Protein AF-A0A7S4W7A1-F1 (afdb_monomer_lite)

Foldseek 3Di:
DDDDDDDDDDDPPPPPDDDDDDDPQDDDPQDPVNRDDPVNVLCLQFPCLQALQAFLLLSVVSVVVVVADWFWQDFADFQAEEEFAAFAFPQRAGLAAFEKEWEQQQLQSRVVSRVVSVVVVVVVVVVVVVVPDDDDDDDDDDDDDDDDDDDDDPDPDDPDPDPPDTDPFFKFFWDQQQFGFMYGYDNLVDDDTHIYHYPNRGSHDAQGRRHNDNVVVCVVSVNDDDPVRDDSSNRIIITNGTDDDWDFFFQFPQNVVLLVVLQDDPVVVVVLVVVLVVLLVCCLPPLVSVLVVLVVVLVVLVVPPDDDDPVNVLSVVLNVCSVVVHDCPPVSNVVSSVVVSVVSVCCCVVGVGGGDPQKTWFAEGEQQALLAEALAKEWAAQLCPVVPPNLVLLQPFQKKWKAFPPDDDSQLTGIGTYDHLVSSQVSLVVCLVPVDDPPGTPDHDPSGHRRNHSSCSRHVHNTHIYWHSGDNHHNLCLRVHGHNRTTIIIMHRPPVSSVSGHDDHRDDCVDPVNDPDDDPSSSHRPSPDDPVSSVVCVVCVVVVVSVVD

Sequence (549 aa):
MWSEVWISLVQSYKVSSMLRFFFAEVGIGIEKDEEITSDKVREWCAPPKFNCDLSIGKEQKRIKLSFSKTTPSGTLPKNCLEVVPDIRCSKDLVMTDGCGLISQDGLDFVWRSCMKYIQSREAEYAEKQNTKVPSQCDKTLCDNDIDGDGDGCEENSDNGLSENNSCPYTSFQGRIGGFKGMWVLDERLGDGIKLVCRDSQEKVKLPMKSFASFSEDCKKRGIHCVQSDFDDLYDTVDVCSWDKQPKEGRLSLRTIQILEYRGVDIGFFKKCADDGTRWLSKLYEDPNALLEHVSKRHSAMVSRDIESTVDTFDDDLLFRMASVKMDKSEPVFAQKILKLVKREADSMRKKGKYPLRRCKQLRLIPDHTQLLEEGEAFIAVGYARGNVNTIKDIEKSDCALAMRSPAYFGGDLVKLKLVSRKTIRLRAASLTKTKETIPAASTCSIYDGPGDDPSTFFEDLNTGLVISSKGERSAADMMSGGDFDGDEAWVCWNTDLCKLVQDHPAQDTSTPEFVVDKARQEKILACRVSLKQRAEFALHYRYHQTQLG

Secondary structure (DSSP, 8-state):
-------S-------PPPP------S-TT--TTT---HHHHHHHHS-TTT-TT-BHHHHHHHHGGGGS--EEEEEPPTT-EEEEPPPB-TTS-BSSTTEEEE-HHHHHHHHHHHHHHHHHHHHHHHHHHHTT------------------------------TT---S-SEEEEEETTEEEEEEE-GGG-SS--EEEEGGGBSS----TTBTTHHHHHHHHT----GGG--GGGGEEEEEEE--PPPEEEE-HHHHHHHHHTT--HHHHHHHHHHHHHHHHHHHH-HHHHHHHHHHHHHHHHTTT----HHHHHHHHHHHHHHTT--TTSHHHHHHHHHHHHHHHHHHHHHT-EEEEEEEEEEEEE-TT--SPTTEEEEE-GGGTT-HHHHHHHHT--EEEEEESSP-SGGGEEEEEEPPHHHHHHHHHHHHHH-------SB--TTSS--S-TTHHHHS-SSEEEE-S-SSS-HHHHTTS--SSS-EEEEE--HHHHHHSPP-PPP-TTSTTS-----GGGGSBGGG--HHHHHHHHHHHHHHHHH--

InterPro domains:
  IPR007855 RNA-dependent RNA polymerase [PTHR23079] (22-523)
  IPR057596 RDRP, core domain [PF05183] (21-541)

Organism: NCBI:txid49249

Radius of gyration: 27.66 Å; chains: 1; bounding box: 63×87×75 Å

Structure (mmCIF, N/CA/C/O backbone):
data_AF-A0A7S4W7A1-F1
#
_entry.id   AF-A0A7S4W7A1-F1
#
loop_
_atom_site.group_PDB
_atom_site.id
_atom_site.type_symbol
_atom_site.label_atom_id
_atom_site.label_alt_id
_atom_site.label_comp_id
_atom_site.label_asym_id
_atom_site.label_entity_id
_atom_site.label_seq_id
_atom_site.pdbx_PDB_ins_code
_atom_site.Cartn_x
_atom_site.Cartn_y
_atom_site.Cartn_z
_atom_site.occupancy
_atom_site.B_iso_or_equiv
_atom_site.auth_seq_id
_atom_site.auth_comp_id
_atom_site.auth_asym_id
_atom_site.auth_atom_id
_atom_site.pdbx_PDB_model_num
ATOM 1 N N . MET A 1 1 ? -13.771 54.512 -24.391 1.00 27.70 1 MET A N 1
ATOM 2 C CA . MET A 1 1 ? -14.735 53.742 -25.207 1.00 27.70 1 MET A CA 1
ATOM 3 C C . MET A 1 1 ? -14.653 52.316 -24.698 1.00 27.70 1 MET A C 1
ATOM 5 O O . MET A 1 1 ? -13.623 51.700 -24.900 1.00 27.70 1 MET A O 1
ATOM 9 N N . TRP A 1 2 ? -15.468 51.970 -23.694 1.00 22.19 2 TRP A N 1
ATOM 10 C CA . TRP A 1 2 ? -16.709 51.190 -23.883 1.00 22.19 2 TRP A CA 1
ATOM 11 C C . TRP A 1 2 ? -16.381 49.894 -24.655 1.00 22.19 2 TRP A C 1
ATOM 13 O O . TRP A 1 2 ? -15.964 49.981 -25.800 1.00 22.19 2 TRP A O 1
ATOM 23 N N . SER A 1 3 ? -16.474 48.694 -24.089 1.00 29.28 3 SER A N 1
ATOM 24 C CA . SER A 1 3 ? -17.609 48.205 -23.306 1.00 29.28 3 SER A CA 1
ATOM 25 C C . SER A 1 3 ? -17.257 46.945 -22.500 1.00 29.28 3 SER A C 1
ATOM 27 O O . SER A 1 3 ? -16.781 45.953 -23.054 1.00 29.28 3 SER A O 1
ATOM 29 N N . GLU A 1 4 ? -17.594 46.968 -21.209 1.00 33.94 4 GLU A N 1
ATOM 30 C CA . GLU A 1 4 ? -18.143 45.798 -20.523 1.00 33.94 4 GLU A CA 1
ATOM 31 C C . GLU A 1 4 ? -19.350 45.257 -21.302 1.00 33.94 4 GLU A C 1
ATOM 33 O O . GLU A 1 4 ? -20.083 46.035 -21.906 1.00 33.94 4 GLU A O 1
ATOM 38 N N . VAL A 1 5 ? -19.557 43.940 -21.255 1.00 27.69 5 VAL A N 1
ATOM 39 C CA . VAL A 1 5 ? -20.836 43.240 -21.008 1.00 27.69 5 VAL A CA 1
ATOM 40 C C . VAL A 1 5 ? -20.645 41.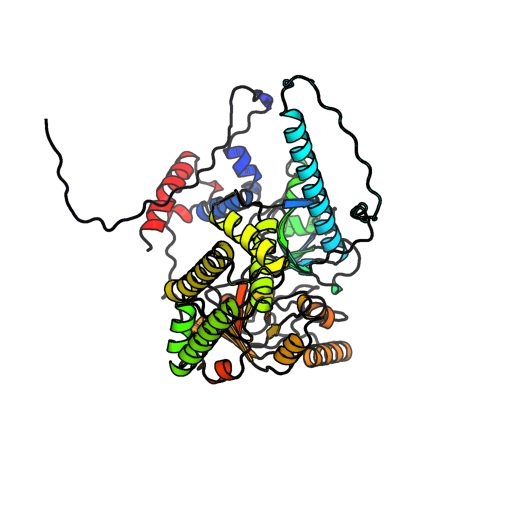813 -21.511 1.00 27.69 5 VAL A C 1
ATOM 42 O O . VAL A 1 5 ? -20.690 41.564 -22.706 1.00 27.69 5 VAL A O 1
ATOM 45 N N . TRP A 1 6 ? -20.423 40.887 -20.579 1.00 24.56 6 TRP A N 1
ATOM 46 C CA . TRP A 1 6 ? -21.281 39.711 -20.421 1.00 24.56 6 TRP A CA 1
ATOM 47 C C . TRP A 1 6 ? -21.315 39.365 -18.930 1.00 24.56 6 TRP A C 1
ATOM 49 O O . TRP A 1 6 ? -20.381 38.817 -18.349 1.00 24.56 6 TRP A O 1
ATOM 59 N N . ILE A 1 7 ? -22.408 39.809 -18.316 1.00 27.62 7 ILE A N 1
ATOM 60 C CA . ILE A 1 7 ? -22.847 39.541 -16.952 1.00 27.62 7 ILE A CA 1
ATOM 61 C C . ILE A 1 7 ? -23.428 38.118 -16.884 1.00 27.62 7 ILE A C 1
ATOM 63 O O . ILE A 1 7 ? -24.178 37.713 -17.764 1.00 27.62 7 ILE A O 1
ATOM 67 N N . SER A 1 8 ? -23.141 37.431 -15.771 1.00 28.53 8 SER A N 1
ATOM 68 C CA . SER A 1 8 ? -23.975 36.404 -15.120 1.00 28.53 8 SER A CA 1
ATOM 69 C C . SER A 1 8 ? -24.257 35.084 -15.855 1.00 28.53 8 SER A C 1
ATOM 71 O O . SER A 1 8 ? -25.285 34.944 -16.508 1.00 28.53 8 SER A O 1
ATOM 73 N N . LEU A 1 9 ? -23.416 34.072 -15.590 1.00 26.94 9 LEU A N 1
ATOM 74 C CA . LEU A 1 9 ? -23.789 32.702 -15.163 1.00 26.94 9 LEU A CA 1
ATOM 75 C C . LEU A 1 9 ? -22.553 31.792 -15.242 1.00 26.94 9 LEU A C 1
ATOM 77 O O . LEU A 1 9 ? -22.439 30.934 -16.109 1.00 26.94 9 LEU A O 1
ATOM 81 N N . VAL A 1 10 ? -21.596 31.972 -14.335 1.00 28.50 10 VAL A N 1
ATOM 82 C CA . VAL A 1 10 ? -20.534 30.979 -14.143 1.00 28.50 10 VAL A CA 1
ATOM 83 C C . VAL A 1 10 ? -20.407 30.763 -12.644 1.00 28.50 10 VAL A C 1
ATOM 85 O O . VAL A 1 10 ? -19.786 31.552 -11.933 1.00 28.50 10 VAL A O 1
ATOM 88 N N . GLN A 1 11 ? -21.059 29.698 -12.160 1.00 31.81 11 GLN A N 1
ATOM 89 C CA . GLN A 1 11 ? -20.629 28.985 -10.957 1.00 31.81 11 GLN A CA 1
ATOM 90 C C . GLN A 1 11 ? -19.107 28.996 -10.926 1.00 31.81 11 GLN A C 1
ATOM 92 O O . GLN A 1 11 ? -18.479 28.705 -11.938 1.00 31.81 11 GLN A O 1
ATOM 97 N N . SER A 1 12 ? -18.533 29.359 -9.788 1.00 34.12 12 SER A N 1
ATOM 98 C CA . SER A 1 12 ? -17.100 29.445 -9.542 1.00 34.12 12 SER A CA 1
ATOM 99 C C . SER A 1 12 ? -16.351 28.161 -9.929 1.00 34.12 12 SER A C 1
ATOM 101 O O . SER A 1 12 ? -15.980 27.346 -9.086 1.00 34.12 12 SER A O 1
ATOM 103 N N . TYR A 1 13 ? -16.042 27.997 -11.215 1.00 39.75 13 TYR A N 1
ATOM 104 C CA . TYR A 1 13 ? -15.018 27.080 -11.675 1.00 39.75 13 TYR A CA 1
ATOM 105 C C . TYR A 1 13 ? -13.700 27.674 -11.197 1.00 39.75 13 TYR A C 1
ATOM 107 O O . TYR A 1 13 ? -13.088 28.513 -11.856 1.00 39.75 13 TYR A O 1
ATOM 115 N N . LYS A 1 14 ? -13.276 27.272 -9.994 1.00 42.16 14 LYS A N 1
ATOM 116 C CA . LYS A 1 14 ? -11.885 27.403 -9.570 1.00 42.16 14 LYS A CA 1
ATOM 117 C C . LYS A 1 14 ? -11.038 26.816 -10.694 1.00 42.16 14 LYS A C 1
ATOM 119 O O . LYS A 1 14 ? -10.970 25.597 -10.840 1.00 42.16 14 LYS A O 1
ATOM 124 N N . VAL A 1 15 ? -10.395 27.672 -11.483 1.00 49.53 15 VAL A N 1
ATOM 125 C CA . VAL A 1 15 ? -9.332 27.252 -12.391 1.00 49.53 15 VAL A CA 1
ATOM 126 C C . VAL A 1 15 ? -8.237 26.692 -11.491 1.00 49.53 15 VAL A C 1
ATOM 128 O O . VAL A 1 15 ? -7.498 27.431 -10.847 1.00 49.53 15 VAL A O 1
ATOM 131 N N . SER A 1 16 ? -8.213 25.371 -11.326 1.00 56.09 16 SER A N 1
ATOM 132 C CA . SER A 1 16 ? -7.215 24.711 -10.491 1.00 56.09 16 SER A CA 1
ATOM 133 C C . SER A 1 16 ? -5.830 24.999 -11.085 1.00 56.09 16 SER A C 1
ATOM 135 O O . SER A 1 16 ? -5.632 24.905 -12.300 1.00 56.09 16 SER A O 1
ATOM 137 N N . SER A 1 17 ? -4.863 25.362 -10.243 1.00 64.38 17 SER A N 1
ATOM 138 C CA . SER A 1 17 ? -3.479 25.595 -10.664 1.00 64.38 17 SER A CA 1
ATOM 139 C C . SER A 1 17 ? -2.937 24.394 -11.454 1.00 64.38 17 SER A C 1
ATOM 141 O O . SER A 1 17 ? -3.264 23.241 -11.169 1.00 64.38 17 SER A O 1
ATOM 143 N N . MET A 1 18 ? -2.171 24.656 -12.517 1.00 67.44 18 MET A N 1
ATOM 144 C CA . MET A 1 18 ? -1.514 23.617 -13.318 1.00 67.44 18 MET A CA 1
ATOM 145 C C . MET A 1 18 ? -0.042 23.553 -12.927 1.00 67.44 18 MET A C 1
ATOM 147 O O . MET A 1 18 ? 0.654 24.558 -13.049 1.00 67.44 18 MET A O 1
ATOM 151 N N . LEU A 1 19 ? 0.438 22.380 -12.514 1.00 74.25 19 LEU A N 1
ATOM 152 C CA . LEU A 1 19 ? 1.874 22.147 -12.401 1.00 74.25 19 LEU A CA 1
ATOM 153 C C . LEU A 1 19 ? 2.436 21.891 -13.803 1.00 74.25 19 LEU A C 1
ATOM 155 O O . LEU A 1 19 ? 1.969 20.988 -14.498 1.00 74.25 19 LEU A O 1
ATOM 159 N N . ARG A 1 20 ? 3.405 22.706 -14.220 1.00 78.19 20 ARG A N 1
ATOM 160 C CA . ARG A 1 20 ? 4.128 22.565 -15.488 1.00 78.19 20 ARG A CA 1
ATOM 161 C C . ARG A 1 20 ? 5.602 22.348 -15.179 1.00 78.19 20 ARG A C 1
ATOM 163 O O . ARG A 1 20 ? 6.158 23.075 -14.362 1.00 78.19 20 ARG A O 1
ATOM 170 N N . PHE A 1 21 ? 6.200 21.362 -15.834 1.00 81.12 21 PHE A N 1
ATOM 171 C CA . PHE A 1 21 ? 7.629 21.088 -15.748 1.00 81.12 21 PHE A CA 1
ATOM 172 C C . PHE A 1 21 ? 8.304 21.665 -16.988 1.00 81.12 21 PHE A C 1
ATOM 174 O O . PHE A 1 21 ? 7.828 21.449 -18.102 1.00 81.12 21 PHE A O 1
ATOM 181 N N . PHE A 1 22 ? 9.385 22.408 -16.781 1.00 85.81 22 PHE A N 1
ATOM 182 C CA . PHE A 1 22 ? 10.233 22.941 -17.839 1.00 85.81 22 PHE A CA 1
ATOM 183 C C . PHE A 1 22 ? 11.626 22.344 -17.661 1.00 85.81 22 PHE A C 1
ATOM 185 O O . PHE A 1 22 ? 12.096 22.220 -16.531 1.00 85.81 22 PHE A O 1
ATOM 192 N N . PHE A 1 23 ? 12.258 21.963 -18.766 1.00 88.81 23 PHE A N 1
ATOM 193 C CA . PHE A 1 23 ? 13.624 21.455 -18.797 1.00 88.81 23 PHE A CA 1
ATOM 194 C C . PHE A 1 23 ? 14.484 22.455 -19.570 1.00 88.81 23 PHE A C 1
ATOM 196 O O . PHE A 1 23 ? 14.074 22.911 -20.638 1.00 88.81 23 PHE A O 1
ATOM 203 N N . ALA A 1 24 ? 15.625 22.845 -19.007 1.00 92.50 24 ALA A N 1
ATOM 204 C CA . ALA A 1 24 ? 16.541 23.773 -19.656 1.00 92.50 24 ALA A CA 1
ATOM 205 C C . ALA A 1 24 ? 17.375 23.008 -20.690 1.00 92.50 24 ALA A C 1
ATOM 207 O O . ALA A 1 24 ? 18.246 22.232 -20.318 1.00 92.50 24 ALA A O 1
ATOM 208 N N . GLU A 1 25 ? 17.076 23.200 -21.976 1.00 93.88 25 GLU A N 1
ATOM 209 C CA . GLU A 1 25 ? 17.805 22.528 -23.065 1.00 93.88 25 GLU A CA 1
ATOM 210 C C . GLU A 1 25 ? 19.124 23.232 -23.407 1.00 93.88 25 GLU A C 1
ATOM 212 O O . GLU A 1 25 ? 20.097 22.582 -23.775 1.00 93.88 25 GLU A O 1
ATOM 217 N N . VAL A 1 26 ? 19.136 24.563 -23.281 1.00 93.81 26 VAL A N 1
ATOM 218 C CA . VAL A 1 26 ? 20.261 25.462 -23.569 1.00 93.81 26 VAL A CA 1
ATOM 219 C C . VAL A 1 26 ? 20.229 26.641 -22.595 1.00 93.81 26 VAL A C 1
ATOM 221 O O . VAL A 1 26 ? 19.167 26.991 -22.068 1.00 93.81 26 VAL A O 1
ATOM 224 N N . GLY A 1 27 ? 21.363 27.301 -22.376 1.00 92.88 27 GLY A N 1
ATOM 225 C CA . GLY A 1 27 ? 21.422 28.494 -21.534 1.00 92.88 27 GLY A CA 1
ATOM 226 C C . GLY A 1 27 ? 22.842 28.894 -21.158 1.00 92.88 27 GLY A C 1
ATOM 227 O O . GLY A 1 27 ? 23.802 28.194 -21.458 1.00 92.88 27 GLY A O 1
ATOM 228 N N . ILE A 1 28 ? 22.974 30.035 -20.481 1.00 92.94 28 ILE A N 1
ATOM 229 C CA . ILE A 1 28 ? 24.257 30.454 -19.905 1.00 92.94 28 ILE A CA 1
ATOM 230 C C . ILE A 1 28 ? 24.668 29.412 -18.855 1.00 92.94 28 ILE A C 1
ATOM 232 O O . ILE A 1 28 ? 23.921 29.185 -17.904 1.00 92.94 28 ILE A O 1
ATOM 236 N N . GLY A 1 29 ? 25.847 28.810 -19.029 1.00 91.38 29 GLY A N 1
ATOM 237 C CA . GLY A 1 29 ? 26.366 27.755 -18.152 1.00 91.38 29 GLY A CA 1
ATOM 238 C C . GLY A 1 29 ? 26.016 26.325 -18.576 1.00 91.38 29 GLY A C 1
ATOM 239 O O . GLY A 1 29 ? 26.244 25.420 -17.784 1.00 91.38 29 GLY A O 1
ATOM 240 N N . ILE A 1 30 ? 25.460 26.127 -19.778 1.00 92.00 30 ILE A N 1
ATOM 241 C CA . ILE A 1 30 ? 25.345 24.813 -20.429 1.00 92.00 30 ILE A CA 1
ATOM 242 C C . ILE A 1 30 ? 26.260 24.845 -21.651 1.00 92.00 30 ILE A C 1
ATOM 244 O O . ILE A 1 30 ? 26.024 25.636 -22.569 1.00 92.00 30 ILE A O 1
ATOM 248 N N . GLU A 1 31 ? 27.315 24.032 -21.646 1.00 94.19 31 GLU A N 1
ATOM 249 C CA . GLU A 1 31 ? 28.230 23.948 -22.784 1.00 94.19 31 GLU A CA 1
ATOM 250 C C . GLU A 1 31 ? 27.567 23.231 -23.967 1.00 94.19 31 GLU A C 1
ATOM 252 O O . GLU A 1 31 ? 26.632 22.443 -23.814 1.00 94.19 31 GLU A O 1
ATOM 257 N N . LYS A 1 32 ? 28.046 23.503 -25.186 1.00 90.88 32 LYS A N 1
ATOM 258 C CA . LYS A 1 32 ? 27.401 23.007 -26.414 1.00 90.88 32 LYS A CA 1
ATOM 259 C C . LYS A 1 32 ? 27.355 21.473 -26.496 1.00 90.88 32 LYS A C 1
ATOM 261 O O . LYS A 1 32 ? 26.454 20.909 -27.112 1.00 90.88 32 LYS A O 1
ATOM 266 N N . ASP A 1 33 ? 28.340 20.794 -25.922 1.00 93.19 33 ASP A N 1
ATOM 267 C CA . ASP A 1 33 ? 28.419 19.335 -25.826 1.00 93.19 33 ASP A CA 1
ATOM 268 C C . ASP A 1 33 ? 27.592 18.746 -24.669 1.00 93.19 33 ASP A C 1
ATOM 270 O O . ASP A 1 33 ? 27.338 17.541 -24.661 1.00 93.19 33 ASP A O 1
ATOM 274 N N . GLU A 1 34 ? 27.093 19.588 -23.761 1.00 90.38 34 GLU A N 1
ATOM 275 C CA . GLU A 1 34 ? 26.178 19.235 -22.668 1.00 90.38 34 GLU A CA 1
ATOM 276 C C . GLU A 1 34 ? 24.699 19.508 -23.010 1.00 90.38 34 GLU A C 1
ATOM 278 O O . GLU A 1 34 ? 23.808 19.168 -22.230 1.00 90.38 34 GLU A O 1
ATOM 283 N N . GLU A 1 35 ? 24.403 20.098 -24.175 1.00 92.56 35 GLU A N 1
ATOM 284 C CA . GLU A 1 35 ? 23.033 20.389 -24.613 1.00 92.56 35 GLU A CA 1
ATOM 285 C C . GLU A 1 35 ? 22.199 19.102 -24.780 1.00 92.56 35 GLU A C 1
ATOM 287 O O . GLU A 1 35 ? 22.438 18.247 -25.648 1.00 92.56 35 GLU A O 1
ATOM 292 N N . ILE A 1 36 ? 21.139 18.983 -23.976 1.00 93.31 36 ILE A N 1
ATOM 293 C CA . ILE A 1 36 ? 20.185 17.872 -24.030 1.00 93.31 36 ILE A CA 1
ATOM 294 C C . ILE A 1 36 ? 18.793 18.435 -24.307 1.00 93.31 36 ILE A C 1
ATOM 296 O O . ILE A 1 36 ? 18.251 19.234 -23.556 1.00 93.31 36 ILE A O 1
ATOM 300 N N . THR A 1 37 ? 18.162 17.975 -25.383 1.00 91.62 37 THR A N 1
ATOM 301 C CA . THR A 1 37 ? 16.768 18.333 -25.674 1.00 91.62 37 THR A CA 1
ATOM 302 C C . THR A 1 37 ? 15.813 17.604 -24.727 1.00 91.62 37 THR A C 1
ATOM 304 O O . THR A 1 37 ? 16.033 16.434 -24.409 1.00 91.62 37 THR A O 1
ATOM 307 N N . SER A 1 38 ? 14.682 18.214 -24.388 1.00 88.56 38 SER A N 1
ATOM 308 C CA . SER A 1 38 ? 13.593 17.574 -23.641 1.00 88.56 38 SER A CA 1
ATOM 309 C C . SER A 1 38 ? 13.062 16.308 -24.322 1.00 88.56 38 SER A C 1
ATOM 311 O O . SER A 1 38 ? 12.611 15.388 -23.640 1.00 88.56 38 SER A O 1
ATOM 313 N N . ASP A 1 39 ? 13.165 16.214 -25.651 1.00 87.44 39 ASP A N 1
ATOM 314 C CA . ASP A 1 39 ? 12.800 15.007 -26.394 1.00 87.44 39 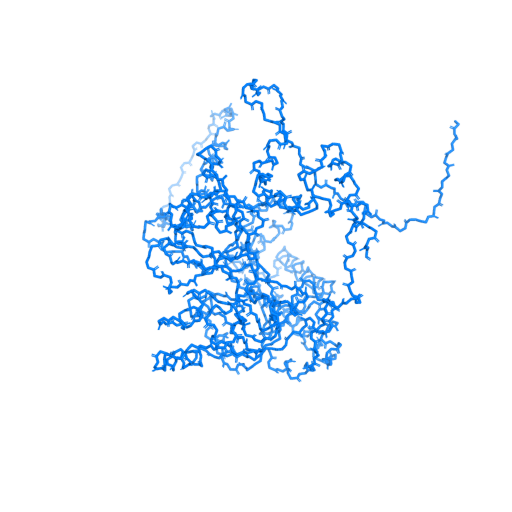ASP A CA 1
ATOM 315 C C . ASP A 1 39 ? 13.769 13.844 -26.124 1.00 87.44 39 ASP A C 1
ATOM 317 O O . ASP A 1 39 ? 13.323 12.732 -25.865 1.00 87.44 39 ASP A O 1
ATOM 321 N N . LYS A 1 40 ? 15.082 14.102 -26.045 1.00 90.69 40 LYS A N 1
ATOM 322 C CA . LYS A 1 40 ? 16.068 13.106 -25.579 1.00 90.69 40 LYS A CA 1
ATOM 323 C C . LYS A 1 40 ? 15.787 12.647 -24.146 1.00 90.69 40 LYS A C 1
ATOM 325 O O . LYS A 1 40 ? 15.844 11.452 -23.879 1.00 90.69 40 LYS A O 1
ATOM 330 N N . VAL A 1 41 ? 15.437 13.562 -23.234 1.00 90.56 41 VAL A N 1
ATOM 331 C CA . VAL A 1 41 ? 15.058 13.200 -21.850 1.00 90.56 41 VAL A CA 1
ATOM 332 C C . VAL A 1 41 ? 13.813 12.310 -21.846 1.00 90.56 41 VAL A C 1
ATOM 334 O O . VAL A 1 41 ? 13.778 11.290 -21.163 1.00 90.56 41 VAL A O 1
ATOM 337 N N . ARG A 1 42 ? 12.799 12.651 -22.653 1.00 90.50 42 ARG A N 1
ATOM 338 C CA . ARG A 1 42 ? 11.600 11.823 -22.847 1.00 90.50 42 ARG A CA 1
ATOM 339 C C . ARG A 1 42 ? 11.968 10.418 -23.322 1.00 90.50 42 ARG A C 1
ATOM 341 O O . ARG A 1 42 ? 11.458 9.445 -22.769 1.00 90.50 42 ARG A O 1
ATOM 348 N N . GLU A 1 43 ? 12.810 10.317 -24.347 1.00 90.94 43 GLU A N 1
ATOM 349 C CA . GLU A 1 43 ? 13.248 9.033 -24.898 1.00 90.94 43 GLU A CA 1
ATOM 350 C C . GLU A 1 43 ? 14.066 8.229 -23.899 1.00 90.94 43 GLU A C 1
ATOM 352 O O . GLU A 1 43 ? 13.907 7.018 -23.843 1.00 90.94 43 GLU A O 1
ATOM 357 N N . TRP A 1 44 ? 14.860 8.878 -23.053 1.00 91.94 44 TRP A N 1
ATOM 358 C CA . TRP A 1 44 ? 15.542 8.205 -21.954 1.00 91.94 44 TRP A CA 1
ATOM 359 C C . TRP A 1 44 ? 14.552 7.681 -20.896 1.00 91.94 44 TRP A C 1
ATOM 361 O O . TRP A 1 44 ? 14.702 6.560 -20.420 1.00 91.94 44 TRP A O 1
ATOM 371 N N . CYS A 1 45 ? 13.491 8.424 -20.561 1.00 92.12 45 CYS A N 1
ATOM 372 C CA . CYS A 1 45 ? 12.477 7.954 -19.607 1.00 92.12 45 CYS A CA 1
ATOM 373 C C . CYS A 1 45 ? 11.605 6.805 -20.147 1.00 92.12 45 CYS A C 1
ATOM 375 O O . CYS A 1 45 ? 11.147 5.964 -19.374 1.00 92.12 45 CYS A O 1
ATOM 377 N N . ALA A 1 46 ? 11.304 6.798 -21.448 1.00 92.56 46 ALA A N 1
ATOM 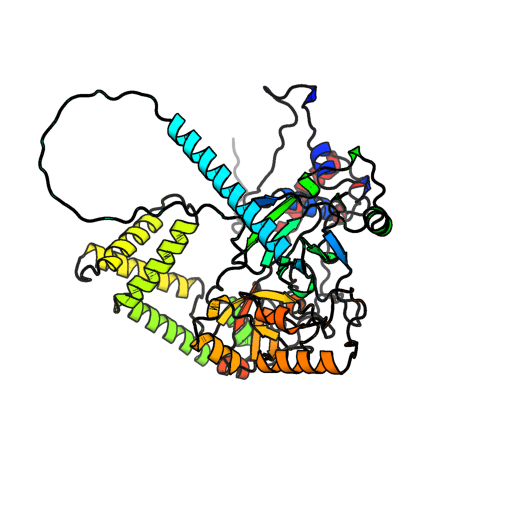378 C CA . ALA A 1 46 ? 10.476 5.781 -22.095 1.00 92.56 46 ALA A CA 1
ATOM 379 C C . ALA A 1 46 ? 10.960 5.504 -23.530 1.00 92.56 46 ALA A C 1
ATOM 381 O O . ALA A 1 46 ? 10.347 5.986 -24.489 1.00 92.56 46 ALA A O 1
ATOM 382 N N . PRO A 1 47 ? 12.035 4.708 -23.704 1.00 92.00 47 PRO A N 1
ATOM 383 C CA . PRO A 1 47 ? 12.665 4.506 -25.003 1.00 92.00 47 PRO A CA 1
ATOM 384 C C . PRO A 1 47 ? 11.677 3.940 -26.028 1.00 92.00 47 PRO A C 1
ATOM 386 O O . PRO A 1 47 ? 11.185 2.817 -25.840 1.00 92.00 47 PRO A O 1
ATOM 389 N N . PRO A 1 48 ? 11.401 4.653 -27.143 1.00 90.31 48 PRO A N 1
ATOM 390 C CA . PRO A 1 48 ? 10.478 4.179 -28.175 1.00 90.31 48 PRO A CA 1
ATOM 391 C C . PRO A 1 48 ? 10.897 2.832 -28.767 1.00 90.31 48 PRO A C 1
ATOM 393 O O . PRO A 1 48 ? 10.044 2.042 -29.159 1.00 90.31 48 PRO A O 1
ATOM 396 N N . LYS A 1 49 ? 12.207 2.552 -28.769 1.00 89.88 49 LYS A N 1
ATOM 397 C CA . LYS A 1 49 ? 12.808 1.278 -29.178 1.00 89.88 49 LYS A CA 1
ATOM 398 C C . LYS A 1 49 ? 12.185 0.069 -28.471 1.00 89.88 49 LYS A C 1
ATOM 400 O O . LYS A 1 49 ? 11.999 -0.962 -29.107 1.00 89.88 49 LYS A O 1
ATOM 405 N N . PHE A 1 50 ? 11.853 0.199 -27.186 1.00 89.94 50 PHE A N 1
ATOM 406 C CA . PHE A 1 50 ? 11.285 -0.887 -26.377 1.00 89.94 50 PHE A CA 1
ATOM 407 C C . PHE A 1 50 ? 9.784 -0.716 -26.113 1.00 89.94 50 PHE A C 1
ATOM 409 O O . PHE A 1 50 ? 9.131 -1.664 -25.693 1.00 89.94 50 PHE A O 1
ATOM 416 N N . ASN A 1 51 ? 9.237 0.477 -26.361 1.00 92.56 51 ASN A N 1
ATOM 417 C CA . ASN A 1 51 ? 7.894 0.888 -25.939 1.00 92.56 51 ASN A CA 1
ATOM 418 C C . ASN A 1 51 ? 7.060 1.466 -27.100 1.00 92.56 51 ASN A C 1
ATOM 420 O O . ASN A 1 51 ? 6.286 2.412 -26.924 1.00 92.56 51 ASN A O 1
ATOM 424 N N . CYS A 1 52 ? 7.245 0.951 -28.319 1.00 89.94 52 CYS A N 1
ATOM 425 C CA . CYS A 1 52 ? 6.596 1.480 -29.525 1.00 89.94 52 CYS A CA 1
ATOM 426 C C . CYS A 1 52 ? 5.066 1.288 -29.545 1.00 89.94 52 CYS A C 1
ATOM 428 O O . CYS A 1 52 ? 4.369 1.961 -30.307 1.00 89.94 52 CYS A O 1
ATOM 430 N N . ASP A 1 53 ? 4.552 0.404 -28.693 1.00 90.94 53 ASP A N 1
ATOM 431 C CA . ASP A 1 53 ? 3.145 0.077 -28.478 1.00 90.94 53 ASP A CA 1
ATOM 432 C C . ASP A 1 53 ? 2.438 1.025 -27.491 1.00 90.94 53 ASP A C 1
ATOM 434 O O . ASP A 1 53 ? 1.204 1.027 -27.400 1.00 90.94 53 ASP A O 1
ATOM 438 N N . LEU A 1 54 ? 3.180 1.875 -26.769 1.00 92.12 54 LEU A N 1
ATOM 439 C CA . LEU A 1 54 ? 2.575 2.870 -25.890 1.00 92.12 54 LEU A CA 1
ATOM 440 C C . LEU A 1 54 ? 1.796 3.907 -26.699 1.00 92.12 54 LEU A C 1
ATOM 442 O O . LEU A 1 54 ? 2.290 4.508 -27.653 1.00 92.12 54 LEU A O 1
ATOM 446 N N . SER A 1 55 ? 0.570 4.185 -26.262 1.00 91.50 55 SER A N 1
ATOM 447 C CA . SER A 1 55 ? -0.154 5.364 -26.724 1.00 91.50 55 SER A CA 1
ATOM 448 C C . SER A 1 55 ? 0.411 6.628 -26.072 1.00 91.50 55 SER A C 1
ATOM 450 O O . SER A 1 55 ? 0.936 6.566 -24.959 1.00 91.50 55 SER A O 1
ATOM 452 N N . ILE A 1 56 ? 0.257 7.792 -26.706 1.00 88.56 56 ILE A N 1
ATOM 453 C CA . ILE A 1 56 ? 0.724 9.076 -26.160 1.00 88.56 56 ILE A CA 1
ATOM 454 C C . ILE A 1 56 ? 0.168 9.347 -24.754 1.00 88.56 56 ILE A C 1
ATOM 456 O O . ILE A 1 56 ? 0.898 9.790 -23.868 1.00 88.56 56 ILE A O 1
ATOM 460 N N . GLY A 1 57 ? -1.103 9.006 -24.511 1.00 85.69 57 GLY A N 1
ATOM 461 C CA . GLY A 1 57 ? -1.717 9.150 -23.193 1.00 85.69 57 GLY A CA 1
ATOM 462 C C . GLY A 1 57 ? -1.100 8.224 -22.139 1.00 85.69 57 GLY A C 1
ATOM 463 O O . GLY A 1 57 ? -0.998 8.605 -20.972 1.00 85.69 57 GLY A O 1
ATOM 464 N N . LYS A 1 58 ? -0.666 7.013 -22.521 1.00 89.00 58 LYS A N 1
ATOM 465 C CA . LYS A 1 58 ? 0.048 6.100 -21.615 1.00 89.00 58 LYS A CA 1
ATOM 466 C C . LYS A 1 58 ? 1.479 6.575 -21.372 1.00 89.00 58 LYS A C 1
ATOM 468 O O . LYS A 1 58 ? 1.862 6.680 -20.213 1.00 89.00 58 LYS A O 1
ATOM 473 N N . GLU A 1 59 ? 2.225 6.910 -22.423 1.00 91.31 59 GLU A N 1
ATOM 474 C CA . GLU A 1 59 ? 3.613 7.389 -22.338 1.00 91.31 59 GLU A CA 1
ATOM 475 C C . GLU A 1 59 ? 3.723 8.612 -21.413 1.00 91.31 59 GLU A C 1
ATOM 477 O O . GLU A 1 59 ? 4.508 8.595 -20.469 1.00 91.31 59 GLU A O 1
ATOM 482 N N . GLN A 1 60 ? 2.859 9.624 -21.574 1.00 86.56 60 GLN A N 1
ATOM 483 C CA . GLN A 1 60 ? 2.849 10.794 -20.684 1.00 86.56 60 GLN A CA 1
ATOM 484 C C . GLN A 1 60 ? 2.561 10.431 -19.220 1.00 86.56 60 GLN A C 1
ATOM 486 O O . GLN A 1 60 ? 3.188 10.973 -18.309 1.00 86.56 60 GLN A O 1
ATOM 491 N N . LYS A 1 61 ? 1.645 9.483 -18.969 1.00 86.00 61 LYS A N 1
ATOM 492 C CA . LYS A 1 61 ? 1.390 8.969 -17.611 1.00 86.00 61 LYS A CA 1
ATOM 493 C C . LYS A 1 61 ? 2.603 8.240 -17.035 1.00 86.00 61 LYS A C 1
ATOM 495 O O . LYS A 1 61 ? 2.742 8.223 -15.816 1.00 86.00 61 LYS A O 1
ATOM 500 N N . ARG A 1 62 ? 3.450 7.636 -17.876 1.00 89.38 62 ARG A N 1
ATOM 501 C CA . ARG A 1 62 ? 4.668 6.939 -17.446 1.00 89.38 62 ARG A CA 1
ATOM 502 C C . ARG A 1 62 ? 5.815 7.901 -17.179 1.00 89.38 62 ARG A C 1
ATOM 504 O O . ARG A 1 62 ? 6.395 7.822 -16.109 1.00 89.38 62 ARG A O 1
ATOM 511 N N . ILE A 1 63 ? 6.042 8.879 -18.054 1.00 87.88 63 ILE A N 1
ATOM 512 C CA . ILE A 1 63 ? 7.025 9.957 -17.842 1.00 87.88 63 ILE A CA 1
ATOM 513 C C . ILE A 1 63 ? 6.713 10.737 -16.561 1.00 87.88 63 ILE A C 1
ATOM 515 O O . ILE A 1 63 ? 7.608 11.091 -15.802 1.00 87.88 63 ILE A O 1
ATOM 519 N N . LYS A 1 64 ? 5.424 10.947 -16.255 1.00 84.50 64 LYS A N 1
ATOM 520 C CA . LYS A 1 64 ? 5.003 11.557 -14.987 1.00 84.50 64 LYS A CA 1
ATOM 521 C C . LYS A 1 64 ? 5.570 10.827 -13.757 1.00 84.50 64 LYS A C 1
ATOM 523 O O . LYS A 1 64 ? 5.757 11.464 -12.723 1.00 84.50 64 LYS A O 1
ATOM 528 N N . LEU A 1 65 ? 5.833 9.519 -13.843 1.00 81.19 65 LEU A N 1
ATOM 529 C CA . LEU A 1 65 ? 6.383 8.741 -12.731 1.00 81.19 65 LEU A CA 1
ATOM 530 C C . LEU A 1 65 ? 7.803 9.181 -12.363 1.00 81.19 65 LEU A C 1
ATOM 532 O O . LEU A 1 65 ? 8.101 9.176 -11.171 1.00 81.19 65 LEU A O 1
ATOM 536 N N . SER A 1 66 ? 8.606 9.643 -13.326 1.00 83.75 66 SER A N 1
ATOM 537 C CA . SER A 1 66 ? 9.965 10.171 -13.114 1.00 83.75 66 SER A CA 1
ATOM 538 C C . SER A 1 66 ? 9.995 11.470 -12.298 1.00 83.75 66 SER A C 1
ATOM 540 O O . SER A 1 66 ? 11.041 11.865 -11.805 1.00 83.75 66 SER A O 1
ATOM 542 N N . PHE A 1 67 ? 8.842 12.125 -12.115 1.00 85.75 67 PHE A N 1
ATOM 543 C CA . PHE A 1 67 ? 8.687 13.310 -11.262 1.00 85.75 67 PHE A CA 1
ATOM 544 C C . PHE A 1 67 ? 8.061 12.986 -9.896 1.00 85.75 67 PHE A C 1
ATOM 546 O O . PHE A 1 67 ? 7.628 13.889 -9.173 1.00 85.75 67 PHE A O 1
ATOM 553 N N . SER A 1 68 ? 7.938 11.700 -9.547 1.00 84.69 68 SER A N 1
ATOM 554 C CA . SER A 1 68 ? 7.503 11.300 -8.207 1.00 84.69 68 SER A CA 1
ATOM 555 C C . SER A 1 68 ? 8.531 11.773 -7.181 1.00 84.69 68 SER A C 1
ATOM 557 O O . SER A 1 68 ? 9.729 11.690 -7.419 1.00 84.69 68 SER A O 1
ATOM 559 N N . LYS A 1 69 ? 8.076 12.239 -6.015 1.00 88.88 69 LYS A N 1
ATOM 560 C CA . LYS A 1 69 ? 8.987 12.474 -4.889 1.00 88.88 69 LYS A CA 1
ATOM 561 C C . LYS A 1 69 ? 9.406 11.119 -4.320 1.00 88.88 69 LYS A C 1
ATOM 563 O O . LYS A 1 69 ? 8.566 10.431 -3.737 1.00 88.88 69 LYS A O 1
ATOM 568 N N . THR A 1 70 ? 10.662 10.747 -4.523 1.00 93.44 70 THR A N 1
ATOM 569 C CA . THR A 1 70 ? 11.274 9.501 -4.046 1.00 93.44 70 THR A CA 1
ATOM 570 C C . THR A 1 70 ? 12.603 9.784 -3.366 1.00 93.44 70 THR A C 1
ATOM 572 O O . THR A 1 70 ? 13.162 10.875 -3.490 1.00 93.44 70 THR A O 1
ATOM 575 N N . THR A 1 71 ? 13.090 8.795 -2.627 1.00 94.88 71 THR A N 1
ATOM 576 C CA . THR A 1 71 ? 14.435 8.784 -2.060 1.00 94.88 71 THR A CA 1
ATOM 577 C C . THR A 1 71 ? 15.251 7.698 -2.765 1.00 94.88 71 THR A C 1
ATOM 579 O O . THR A 1 71 ? 14.908 6.517 -2.622 1.00 94.88 71 THR A O 1
ATOM 582 N N . PRO A 1 72 ? 16.323 8.056 -3.496 1.00 95.00 72 PRO A N 1
ATOM 583 C CA . PRO A 1 72 ? 17.251 7.082 -4.060 1.00 95.00 72 PRO A CA 1
ATOM 584 C C . PRO A 1 72 ? 17.802 6.166 -2.964 1.00 95.00 72 PRO A C 1
ATOM 586 O O . PRO A 1 72 ? 18.240 6.626 -1.911 1.00 95.00 72 PRO A O 1
ATOM 589 N N . SER A 1 73 ? 17.724 4.861 -3.190 1.00 96.31 73 SER A N 1
ATOM 590 C CA . SER A 1 73 ? 17.904 3.818 -2.173 1.00 96.31 73 SER A CA 1
ATOM 591 C C . SER A 1 73 ? 18.791 2.671 -2.672 1.00 96.31 73 SER A C 1
ATOM 593 O O . SER A 1 73 ? 18.602 1.520 -2.292 1.00 96.31 73 SER A O 1
ATOM 595 N N . GLY A 1 74 ? 19.794 3.003 -3.490 1.00 95.00 74 GLY A N 1
ATOM 596 C CA . GLY A 1 74 ? 20.847 2.088 -3.943 1.00 95.00 74 GLY A CA 1
ATOM 597 C C . GLY A 1 74 ? 20.621 1.503 -5.339 1.00 95.00 74 GLY A C 1
ATOM 598 O O . GLY A 1 74 ? 19.490 1.258 -5.756 1.00 95.00 74 GLY A O 1
ATOM 599 N N . THR A 1 75 ? 21.722 1.277 -6.061 1.00 96.94 75 THR A N 1
ATOM 600 C CA . THR A 1 75 ? 21.737 0.591 -7.361 1.00 96.94 75 THR A CA 1
ATOM 601 C C . THR A 1 75 ? 21.795 -0.914 -7.155 1.00 96.94 75 THR A C 1
ATOM 603 O O . THR A 1 75 ? 22.691 -1.423 -6.480 1.00 96.94 75 THR A O 1
ATOM 606 N N . LEU A 1 76 ? 20.840 -1.629 -7.738 1.00 96.06 76 LEU A N 1
ATOM 607 C CA . LEU A 1 76 ? 20.735 -3.071 -7.619 1.00 96.06 76 LEU A CA 1
ATOM 608 C C . LEU A 1 76 ? 21.959 -3.787 -8.222 1.00 96.06 76 LEU A C 1
ATOM 610 O O . LEU A 1 76 ? 22.417 -3.425 -9.310 1.00 96.06 76 LEU A O 1
ATOM 614 N N . PRO A 1 77 ? 22.473 -4.839 -7.556 1.00 93.50 77 PRO A N 1
ATOM 615 C CA . PRO A 1 77 ? 23.470 -5.722 -8.146 1.00 93.50 77 PRO A CA 1
ATOM 616 C C . PRO A 1 77 ? 22.959 -6.414 -9.413 1.00 93.50 77 PRO A C 1
ATOM 618 O O . PRO A 1 77 ? 21.760 -6.501 -9.669 1.00 93.50 77 PRO A O 1
ATOM 621 N N . LYS A 1 78 ? 23.880 -6.978 -10.197 1.00 90.44 78 LYS A N 1
ATOM 622 C CA . LYS A 1 78 ? 23.503 -7.841 -11.322 1.00 90.44 78 LYS A CA 1
ATOM 623 C C . LYS A 1 78 ? 22.816 -9.109 -10.822 1.00 90.44 78 LYS A C 1
ATOM 625 O O . LYS A 1 78 ? 23.176 -9.638 -9.774 1.00 90.44 78 LYS A O 1
ATOM 630 N N . ASN A 1 79 ? 21.917 -9.634 -11.644 1.00 88.88 79 ASN A N 1
ATOM 631 C CA . ASN A 1 79 ? 21.235 -10.909 -11.451 1.00 88.88 79 ASN A CA 1
ATOM 632 C C . ASN A 1 79 ? 20.401 -11.044 -10.157 1.00 88.88 79 ASN A C 1
ATOM 634 O O . ASN A 1 79 ? 20.268 -12.149 -9.635 1.00 88.88 79 ASN A O 1
ATOM 638 N N . CYS A 1 80 ? 19.865 -9.948 -9.619 1.00 93.31 80 CYS A N 1
ATOM 639 C CA . CYS A 1 80 ? 19.064 -9.963 -8.390 1.00 93.31 80 CYS A CA 1
ATOM 640 C C . CYS A 1 80 ? 17.561 -9.764 -8.621 1.00 93.31 80 CYS A C 1
ATOM 642 O O . CYS A 1 80 ? 16.775 -10.019 -7.712 1.00 93.31 80 CYS A O 1
ATOM 644 N N . LEU A 1 81 ? 17.160 -9.287 -9.804 1.00 94.19 81 LEU A N 1
ATOM 645 C CA . LEU A 1 81 ? 15.775 -8.961 -10.123 1.00 94.19 81 LEU A CA 1
ATOM 646 C C . LEU A 1 81 ? 15.202 -9.986 -11.100 1.00 94.19 81 LEU A C 1
ATOM 648 O O . LEU A 1 81 ? 15.704 -10.138 -12.213 1.00 94.19 81 LEU A O 1
ATOM 652 N N . GLU A 1 82 ? 14.113 -10.638 -10.713 1.00 93.00 82 GLU A N 1
ATOM 653 C CA . GLU A 1 82 ? 13.352 -11.543 -11.573 1.00 93.00 82 GLU A CA 1
ATOM 654 C C . GLU A 1 82 ? 11.983 -10.945 -11.898 1.00 93.00 82 GLU A C 1
ATOM 656 O O . GLU A 1 82 ? 11.344 -10.328 -11.045 1.00 93.00 82 GLU A O 1
ATOM 661 N N . VAL A 1 83 ? 11.528 -11.116 -13.141 1.00 92.62 83 VAL A N 1
ATOM 662 C CA . VAL A 1 83 ? 10.188 -10.698 -13.566 1.00 92.62 83 VAL A CA 1
ATOM 663 C C . VAL A 1 83 ? 9.329 -11.936 -13.757 1.00 92.62 83 VAL A C 1
ATOM 665 O O . VAL A 1 83 ? 9.667 -12.810 -14.552 1.00 92.62 83 VAL A O 1
ATOM 668 N N . VAL A 1 84 ? 8.211 -11.996 -13.042 1.00 92.38 84 VAL A N 1
ATOM 669 C CA . VAL A 1 84 ? 7.308 -13.146 -13.027 1.00 92.38 84 VAL A CA 1
ATOM 670 C C . VAL A 1 84 ? 5.884 -12.737 -13.401 1.00 92.38 84 VAL A C 1
ATOM 672 O O . VAL A 1 84 ? 5.490 -11.588 -13.169 1.00 92.38 84 VAL A O 1
ATOM 675 N N . PRO A 1 85 ? 5.072 -13.660 -13.943 1.00 93.06 85 PRO A N 1
ATOM 676 C CA . PRO A 1 85 ? 3.679 -13.359 -14.218 1.00 93.06 85 PRO A CA 1
ATOM 677 C C . PRO A 1 85 ? 2.897 -13.069 -12.937 1.00 93.06 85 PRO A C 1
ATOM 679 O O . PRO A 1 85 ? 3.201 -13.564 -11.846 1.00 93.06 85 PRO A O 1
ATOM 682 N N . ASP A 1 86 ? 1.838 -12.284 -13.080 1.00 95.12 86 ASP A N 1
ATOM 683 C CA . ASP A 1 86 ? 0.834 -12.139 -12.036 1.00 95.12 86 ASP A CA 1
ATOM 684 C C . ASP A 1 86 ? 0.092 -13.440 -11.736 1.00 95.12 86 ASP A C 1
ATOM 686 O O . ASP A 1 86 ? -0.160 -14.246 -12.636 1.00 95.12 86 ASP A O 1
ATOM 690 N N . ILE A 1 87 ? -0.335 -13.599 -10.477 1.00 94.06 87 ILE A N 1
ATOM 691 C CA . ILE A 1 87 ? -1.339 -14.610 -10.143 1.00 94.06 87 ILE A CA 1
ATOM 692 C C . ILE A 1 87 ? -2.634 -14.197 -10.836 1.00 94.06 87 ILE A C 1
ATOM 694 O O . ILE A 1 87 ? -3.112 -13.072 -10.662 1.00 94.06 87 ILE A O 1
ATOM 698 N N . ARG A 1 88 ? -3.204 -15.108 -11.621 1.00 93.56 88 ARG A N 1
ATOM 699 C CA . ARG A 1 88 ? -4.443 -14.877 -12.371 1.00 93.56 88 ARG A CA 1
ATOM 700 C C . ARG A 1 88 ? -5.509 -15.878 -11.969 1.00 93.56 88 ARG A C 1
ATOM 702 O O . ARG A 1 88 ? -5.218 -17.060 -11.782 1.00 93.56 88 ARG A O 1
ATOM 709 N N . CYS A 1 89 ? -6.750 -15.417 -11.848 1.00 89.69 89 CYS A N 1
ATOM 710 C CA . CYS A 1 89 ? -7.881 -16.300 -11.581 1.00 89.69 89 CYS A CA 1
ATOM 711 C C . CYS A 1 89 ? -8.312 -17.075 -12.839 1.00 89.69 89 CYS A C 1
ATOM 713 O O . CYS A 1 89 ? -7.774 -16.892 -13.935 1.00 89.69 89 CYS A O 1
ATOM 715 N N . SER A 1 90 ? -9.338 -17.917 -12.704 1.00 86.12 90 SER A N 1
ATOM 716 C CA . SER A 1 90 ? -9.940 -18.672 -13.812 1.00 86.12 90 SER A CA 1
ATOM 717 C C . SER A 1 90 ? -10.519 -17.797 -14.937 1.00 86.12 90 SER A C 1
ATOM 719 O O . SER A 1 90 ? -10.643 -18.271 -16.063 1.00 86.12 90 SER A O 1
ATOM 721 N N . LYS A 1 91 ? -10.841 -16.525 -14.658 1.00 87.31 91 LYS A N 1
ATOM 722 C CA . LYS A 1 91 ? -11.316 -15.528 -15.637 1.00 87.31 91 LYS A CA 1
ATOM 723 C C . LYS A 1 91 ? -10.199 -14.659 -16.227 1.00 87.31 91 LYS A C 1
ATOM 725 O O . LYS A 1 91 ? -10.495 -13.652 -16.861 1.00 87.31 91 LYS A O 1
ATOM 730 N N . ASP A 1 92 ? -8.936 -15.021 -15.998 1.00 88.50 92 ASP A N 1
ATOM 731 C CA . ASP A 1 92 ? -7.755 -14.261 -16.438 1.00 88.50 92 ASP A CA 1
ATOM 732 C C . ASP A 1 92 ? -7.667 -12.830 -15.855 1.00 88.50 92 ASP A C 1
ATOM 734 O O . ASP A 1 92 ? -7.008 -11.943 -16.400 1.00 88.50 92 ASP A O 1
ATOM 738 N N . LEU A 1 93 ? -8.320 -12.587 -14.712 1.00 90.94 93 LEU A N 1
ATOM 739 C CA . LEU A 1 93 ? -8.161 -11.342 -13.959 1.00 90.94 93 LEU A CA 1
ATOM 740 C C . LEU A 1 93 ? -6.953 -11.437 -13.028 1.00 90.94 93 LEU A C 1
ATOM 742 O O . LEU A 1 93 ? -6.690 -12.481 -12.427 1.00 90.94 93 LEU A O 1
ATOM 746 N N . VAL A 1 94 ? -6.227 -10.326 -12.908 1.00 94.62 94 VAL A N 1
ATOM 747 C CA . VAL A 1 94 ? -5.022 -10.210 -12.081 1.00 94.62 94 VAL A CA 1
ATOM 748 C C . VAL A 1 94 ? -5.393 -10.144 -10.596 1.00 94.62 94 VAL A C 1
ATOM 750 O O . VAL A 1 94 ? -6.229 -9.340 -10.185 1.00 94.62 94 VAL A O 1
ATOM 753 N N . MET A 1 95 ? -4.726 -10.964 -9.782 1.00 96.31 95 MET A N 1
ATOM 754 C CA . MET A 1 95 ? -4.957 -11.094 -8.338 1.00 96.31 95 MET A CA 1
ATOM 755 C C . MET A 1 95 ? -3.842 -10.474 -7.484 1.00 96.31 95 MET A C 1
ATOM 757 O O . MET A 1 95 ? -4.010 -10.335 -6.276 1.00 96.31 95 MET A O 1
ATOM 761 N N . THR A 1 96 ? -2.722 -10.081 -8.099 1.00 96.81 96 THR A N 1
ATOM 762 C CA . THR A 1 96 ? -1.521 -9.529 -7.438 1.00 96.81 96 THR A CA 1
ATOM 763 C C . THR A 1 96 ? -1.112 -8.155 -7.972 1.00 96.81 96 THR A C 1
ATOM 765 O O . THR A 1 96 ? 0.048 -7.767 -7.836 1.00 96.81 96 THR A O 1
ATOM 768 N N . ASP A 1 97 ? -2.050 -7.418 -8.582 1.00 96.69 97 ASP A N 1
ATOM 769 C CA . ASP A 1 97 ? -1.738 -6.223 -9.374 1.00 96.69 97 ASP A CA 1
ATOM 770 C C . ASP A 1 97 ? -0.913 -5.204 -8.573 1.00 96.69 97 ASP A C 1
ATOM 772 O O . ASP A 1 97 ? -1.403 -4.595 -7.627 1.00 96.69 97 ASP A O 1
ATOM 776 N N . GLY A 1 98 ? 0.349 -5.013 -8.955 1.00 97.69 98 GLY A N 1
ATOM 777 C CA . GLY A 1 98 ? 1.205 -3.967 -8.415 1.00 97.69 98 GLY A CA 1
ATOM 778 C C . GLY A 1 98 ? 2.083 -4.394 -7.239 1.00 97.69 98 GLY A C 1
ATOM 779 O O . GLY A 1 98 ? 2.809 -3.543 -6.723 1.00 97.69 98 GLY A O 1
ATOM 780 N N . CYS A 1 99 ? 2.086 -5.669 -6.835 1.00 98.38 99 CYS A N 1
ATOM 781 C CA . CYS A 1 99 ? 2.838 -6.131 -5.665 1.00 98.38 99 CYS A CA 1
ATOM 782 C C . CYS A 1 99 ? 3.824 -7.264 -5.980 1.00 98.38 99 CYS A C 1
ATOM 784 O O . CYS A 1 99 ? 3.443 -8.354 -6.406 1.00 98.38 99 CYS A O 1
ATOM 786 N N . GLY A 1 100 ? 5.101 -6.985 -5.734 1.00 97.94 100 GLY A N 1
ATOM 787 C CA . GLY A 1 100 ? 6.220 -7.912 -5.841 1.00 97.94 100 GLY A CA 1
ATOM 788 C C . GLY A 1 100 ? 6.757 -8.339 -4.474 1.00 97.94 100 GLY A C 1
ATOM 789 O O . GLY A 1 100 ? 6.264 -7.912 -3.427 1.00 97.94 100 GLY A O 1
ATOM 790 N N . LEU A 1 101 ? 7.805 -9.158 -4.492 1.00 98.12 101 LEU A N 1
ATOM 791 C CA . LEU A 1 101 ? 8.442 -9.708 -3.292 1.00 98.12 101 LEU A CA 1
ATOM 792 C C . LEU A 1 101 ? 9.890 -9.227 -3.171 1.00 98.12 101 LEU A C 1
ATOM 794 O O . LEU A 1 101 ? 10.534 -8.904 -4.172 1.00 98.12 101 LEU A O 1
ATOM 798 N N . ILE A 1 102 ? 10.412 -9.194 -1.949 1.00 98.19 102 ILE A N 1
ATOM 799 C CA . ILE A 1 102 ? 11.815 -8.879 -1.671 1.00 98.19 102 ILE A CA 1
ATOM 800 C C . ILE A 1 102 ? 12.353 -9.752 -0.534 1.00 98.19 102 ILE A C 1
ATOM 802 O O . ILE A 1 102 ? 11.674 -9.978 0.463 1.00 98.19 102 ILE A O 1
ATOM 806 N N . SER A 1 103 ? 13.573 -10.261 -0.696 1.00 96.94 103 SER A N 1
ATOM 807 C CA . SER A 1 103 ? 14.302 -10.996 0.354 1.00 96.94 103 SER A CA 1
ATOM 808 C C . SER A 1 103 ? 14.662 -10.082 1.531 1.00 96.94 103 SER A C 1
ATOM 810 O O . SER A 1 103 ? 14.785 -8.869 1.333 1.00 96.94 103 SER A O 1
ATOM 812 N N . GLN A 1 104 ? 14.959 -10.647 2.704 1.00 96.38 104 GLN A N 1
ATOM 813 C CA . GLN A 1 104 ? 15.458 -9.870 3.847 1.00 96.38 104 GLN A CA 1
ATOM 814 C C . GLN A 1 104 ? 16.728 -9.074 3.495 1.00 96.38 104 GLN A C 1
ATOM 816 O O . GLN A 1 104 ? 16.765 -7.863 3.704 1.00 96.38 104 GLN A O 1
ATOM 821 N N . ASP A 1 105 ? 17.720 -9.710 2.865 1.00 97.06 105 ASP A N 1
ATOM 822 C CA . ASP A 1 105 ? 18.970 -9.049 2.457 1.00 97.06 105 ASP A CA 1
ATOM 823 C C . ASP A 1 105 ? 18.731 -7.905 1.462 1.00 97.06 105 ASP A C 1
ATOM 825 O O . ASP A 1 105 ? 19.368 -6.852 1.529 1.00 97.06 105 ASP A O 1
ATOM 829 N N . GLY A 1 106 ? 17.783 -8.087 0.538 1.00 97.44 106 GLY A N 1
ATOM 830 C CA . GLY A 1 106 ? 17.370 -7.036 -0.389 1.00 97.44 106 GLY A CA 1
ATOM 831 C C . GLY A 1 106 ? 16.710 -5.855 0.320 1.00 97.44 106 GLY A C 1
ATOM 832 O O . GLY A 1 106 ? 16.998 -4.702 0.001 1.00 97.44 106 GLY A O 1
ATOM 833 N N . LEU A 1 107 ? 15.855 -6.122 1.306 1.00 97.56 107 LEU A N 1
ATOM 834 C CA . LEU A 1 107 ? 15.177 -5.085 2.075 1.00 97.56 107 LEU A CA 1
ATOM 835 C C . LEU A 1 107 ? 16.161 -4.293 2.948 1.00 97.56 107 LEU A C 1
ATOM 837 O O . LEU A 1 107 ? 16.101 -3.061 2.986 1.00 97.56 107 LEU A O 1
ATOM 841 N N . ASP A 1 108 ? 17.109 -4.990 3.574 1.00 97.06 108 ASP A N 1
ATOM 842 C CA . ASP A 1 108 ? 18.221 -4.409 4.326 1.00 97.06 108 ASP A CA 1
ATOM 843 C C . ASP A 1 108 ? 19.106 -3.537 3.431 1.00 97.06 108 ASP A C 1
ATOM 845 O O . ASP A 1 108 ? 19.425 -2.401 3.794 1.00 97.06 108 ASP A O 1
ATOM 849 N N . PHE A 1 109 ? 19.456 -4.023 2.235 1.00 97.25 109 PHE A N 1
ATOM 850 C CA . PHE A 1 109 ? 20.218 -3.263 1.244 1.00 97.25 109 PHE A CA 1
ATOM 851 C C . PHE A 1 109 ? 19.528 -1.941 0.881 1.00 97.25 109 PHE A C 1
ATOM 853 O O . PHE A 1 109 ? 20.156 -0.878 0.955 1.00 97.25 109 PHE A O 1
ATOM 860 N N . VAL A 1 110 ? 18.238 -1.992 0.528 1.00 97.75 110 VAL A N 1
ATOM 861 C CA . VAL A 1 110 ? 17.460 -0.802 0.147 1.00 97.75 110 VAL A CA 1
ATOM 862 C C . VAL A 1 110 ? 17.371 0.175 1.317 1.00 97.75 110 VAL A C 1
ATOM 864 O O . VAL A 1 110 ? 17.632 1.368 1.154 1.00 97.75 110 VAL A O 1
ATOM 867 N N . TRP A 1 111 ? 17.047 -0.310 2.518 1.00 97.50 111 TRP A N 1
ATOM 868 C CA . TRP A 1 111 ? 16.896 0.545 3.694 1.00 97.50 111 TRP A CA 1
ATOM 869 C C . TRP A 1 111 ? 18.203 1.230 4.087 1.00 97.50 111 TRP A C 1
ATOM 871 O O . TRP A 1 111 ? 18.228 2.453 4.239 1.00 97.50 111 TRP A O 1
ATOM 881 N N . ARG A 1 112 ? 19.310 0.485 4.185 1.00 95.62 112 ARG A N 1
ATOM 882 C CA . ARG A 1 112 ? 20.620 1.059 4.532 1.00 95.62 112 ARG A CA 1
ATOM 883 C C . ARG A 1 112 ? 21.058 2.095 3.505 1.00 95.62 112 ARG A C 1
ATOM 885 O O . ARG A 1 112 ? 21.560 3.150 3.883 1.00 95.62 112 ARG A O 1
ATOM 892 N N . SER A 1 113 ? 20.845 1.820 2.219 1.00 96.19 113 SER A N 1
ATOM 893 C CA . SER A 1 113 ? 21.185 2.749 1.138 1.00 96.19 113 SER A CA 1
ATOM 894 C C . SER A 1 113 ? 20.336 4.022 1.196 1.00 96.19 113 SER A C 1
ATOM 896 O O . SER A 1 113 ? 20.872 5.122 1.070 1.00 96.19 113 SER A O 1
ATOM 898 N N . CYS A 1 114 ? 19.037 3.884 1.476 1.00 95.56 114 CYS A N 1
ATOM 899 C CA . CYS A 1 114 ? 18.120 5.000 1.705 1.00 95.56 114 CYS A CA 1
ATOM 900 C C . CYS A 1 114 ? 18.584 5.879 2.878 1.00 95.56 114 CYS A C 1
ATOM 902 O O . CYS A 1 114 ? 18.680 7.098 2.746 1.00 95.56 114 CYS A O 1
ATOM 904 N N . MET A 1 115 ? 18.918 5.272 4.022 1.00 93.38 115 MET A N 1
ATOM 905 C CA . MET A 1 115 ? 19.337 6.020 5.211 1.00 93.38 115 MET A CA 1
ATOM 906 C C . MET A 1 115 ? 20.696 6.703 5.010 1.00 93.38 115 MET A C 1
ATOM 908 O O . MET A 1 115 ? 20.840 7.868 5.374 1.00 93.38 115 MET A O 1
ATOM 912 N N . LYS A 1 116 ? 21.661 6.036 4.357 1.00 93.81 116 LYS A N 1
ATOM 913 C CA . LYS A 1 116 ? 22.943 6.652 3.968 1.00 93.81 116 LYS A CA 1
ATOM 914 C C . LYS A 1 116 ? 22.733 7.866 3.060 1.00 93.81 116 LYS A C 1
ATOM 916 O O . LYS A 1 116 ? 23.365 8.900 3.267 1.00 93.81 116 LYS A O 1
ATOM 921 N N . TYR A 1 117 ? 21.827 7.766 2.084 1.00 93.12 117 TYR A N 1
ATOM 922 C CA . TYR A 1 117 ? 21.489 8.893 1.216 1.00 93.12 117 TYR A CA 1
ATOM 923 C C . TYR A 1 117 ? 20.914 10.067 2.021 1.00 93.12 117 TYR A C 1
ATOM 925 O O . TYR A 1 117 ? 21.387 11.194 1.870 1.00 93.12 117 TYR A O 1
ATOM 933 N N . ILE A 1 118 ? 19.955 9.812 2.918 1.00 89.75 118 ILE A N 1
ATOM 934 C CA . ILE A 1 118 ? 19.351 10.850 3.772 1.00 89.75 118 ILE A CA 1
ATOM 935 C C . ILE A 1 118 ? 20.419 11.542 4.627 1.00 89.75 118 ILE A C 1
ATOM 937 O O . ILE A 1 118 ? 20.531 12.764 4.565 1.00 89.75 118 ILE A O 1
ATOM 941 N N . GLN A 1 119 ? 21.262 10.771 5.320 1.00 89.81 119 GLN A N 1
ATOM 942 C CA . GLN A 1 119 ? 22.356 11.307 6.138 1.00 89.81 119 GLN A CA 1
ATOM 943 C C . GLN A 1 119 ? 23.322 12.171 5.314 1.00 89.81 119 GLN A C 1
ATOM 945 O O . GLN A 1 119 ? 23.715 13.252 5.749 1.00 89.81 119 GLN A O 1
ATOM 950 N N . SER A 1 120 ? 23.670 11.740 4.094 1.00 90.31 120 SER A N 1
ATOM 951 C CA . SER A 1 120 ? 24.558 12.516 3.218 1.00 90.31 120 SER A CA 1
ATOM 952 C C . SER A 1 120 ? 23.943 13.854 2.791 1.00 90.31 120 SER A C 1
ATOM 954 O O . SER A 1 120 ? 24.630 14.874 2.753 1.00 90.31 120 SER A O 1
ATOM 956 N N . ARG A 1 121 ? 22.629 13.874 2.524 1.00 88.44 121 ARG A N 1
ATOM 957 C CA . ARG A 1 121 ? 21.899 15.094 2.171 1.00 88.44 121 ARG A CA 1
ATOM 958 C C . ARG A 1 121 ? 21.802 16.042 3.356 1.00 88.44 121 ARG A C 1
ATOM 960 O O . ARG A 1 121 ? 22.014 17.236 3.174 1.00 88.44 121 ARG A O 1
ATOM 967 N N . GLU A 1 122 ? 21.505 15.530 4.546 1.00 87.19 122 GLU A N 1
ATOM 968 C CA . GLU A 1 122 ? 21.452 16.326 5.777 1.00 87.19 122 GLU A CA 1
ATOM 969 C C . GLU A 1 122 ? 22.806 16.983 6.082 1.00 87.19 122 GLU A C 1
ATOM 971 O O . GLU A 1 122 ? 22.849 18.185 6.351 1.00 87.19 122 GLU A O 1
ATOM 976 N N . ALA A 1 123 ? 23.912 16.243 5.936 1.00 85.81 123 ALA A N 1
ATOM 977 C CA . ALA A 1 123 ? 25.264 16.779 6.095 1.00 85.81 123 ALA A CA 1
ATOM 978 C C . ALA A 1 123 ? 25.575 17.899 5.080 1.00 85.81 123 ALA A C 1
ATOM 980 O O . ALA A 1 123 ? 26.048 18.969 5.466 1.00 85.81 123 ALA A O 1
ATOM 981 N N . GLU A 1 124 ? 25.235 17.702 3.800 1.00 86.81 124 GLU A N 1
ATOM 982 C CA . GLU A 1 124 ? 25.414 18.716 2.748 1.00 86.81 124 GLU A CA 1
ATOM 983 C C . GLU A 1 124 ? 24.580 19.984 3.018 1.00 86.81 124 GLU A C 1
ATOM 985 O O . GLU A 1 124 ? 25.034 21.109 2.787 1.00 86.81 124 GLU A O 1
ATOM 990 N N . TYR A 1 125 ? 23.349 19.829 3.518 1.00 81.25 125 TYR A N 1
ATOM 991 C CA . TYR A 1 125 ? 22.511 20.963 3.911 1.00 81.25 125 TYR A CA 1
ATOM 992 C C . TYR A 1 125 ? 23.090 21.718 5.112 1.00 81.25 125 TYR A C 1
ATOM 994 O O . TYR A 1 125 ? 23.103 22.951 5.086 1.00 81.25 125 TYR A O 1
ATOM 1002 N N . ALA A 1 126 ? 23.592 21.013 6.130 1.00 80.12 126 ALA A N 1
ATOM 1003 C CA . ALA A 1 126 ? 24.212 21.624 7.305 1.00 80.12 126 ALA A CA 1
ATOM 1004 C C . ALA A 1 126 ? 25.476 22.425 6.937 1.00 80.12 126 ALA A C 1
ATOM 1006 O O . ALA A 1 126 ? 25.641 23.567 7.372 1.00 80.12 126 ALA A O 1
ATOM 1007 N N . GLU A 1 127 ? 26.326 21.890 6.056 1.00 81.12 127 GLU A N 1
ATOM 1008 C CA . GLU A 1 127 ? 27.524 22.579 5.556 1.00 81.12 127 GLU A CA 1
ATOM 1009 C C . GLU A 1 127 ? 27.173 23.867 4.782 1.00 81.12 127 GLU A C 1
ATOM 1011 O O . GLU A 1 127 ? 27.776 24.929 4.984 1.00 81.12 127 GLU A O 1
ATOM 1016 N N . LYS A 1 128 ? 26.128 23.818 3.946 1.00 77.12 128 LYS A N 1
ATOM 1017 C CA . LYS A 1 128 ? 25.615 24.985 3.203 1.00 77.12 128 LYS A CA 1
ATOM 1018 C C . LYS A 1 128 ? 24.984 26.056 4.096 1.00 77.12 128 LYS A C 1
ATOM 1020 O O . LYS A 1 128 ? 24.929 27.220 3.696 1.00 77.12 128 LYS A O 1
ATOM 1025 N N . GLN A 1 129 ? 24.478 25.690 5.273 1.00 71.56 129 GLN A N 1
ATOM 1026 C CA . GLN A 1 129 ? 23.980 26.659 6.252 1.00 71.56 129 GLN A CA 1
ATOM 1027 C C . GLN A 1 129 ? 25.123 27.302 7.049 1.00 71.56 129 GLN A C 1
ATOM 1029 O O . GLN A 1 129 ? 25.106 28.517 7.237 1.00 71.56 129 GLN A O 1
ATOM 1034 N N . ASN A 1 130 ? 26.159 26.540 7.414 1.00 63.03 130 ASN A N 1
ATOM 1035 C CA . ASN A 1 130 ? 27.337 27.072 8.114 1.00 63.03 130 ASN A CA 1
ATOM 1036 C C . ASN A 1 130 ? 28.191 28.020 7.255 1.00 63.03 130 ASN A C 1
ATOM 1038 O O . ASN A 1 130 ? 28.805 28.946 7.778 1.00 63.03 130 ASN A O 1
ATOM 1042 N N . THR A 1 131 ? 28.195 27.854 5.933 1.00 56.69 131 THR A N 1
ATOM 1043 C CA . THR A 1 131 ? 28.901 28.750 4.995 1.00 56.69 131 THR A CA 1
ATOM 1044 C C . THR A 1 131 ? 28.151 30.056 4.690 1.00 56.69 131 THR A C 1
ATOM 1046 O O . THR A 1 131 ? 28.693 30.933 4.018 1.00 56.69 131 THR A O 1
ATOM 1049 N N . LYS A 1 132 ? 26.923 30.234 5.203 1.00 49.50 132 LYS A N 1
ATOM 1050 C CA . LYS A 1 132 ? 26.083 31.429 4.990 1.00 49.50 132 LYS A CA 1
ATOM 1051 C C . LYS A 1 132 ? 26.123 32.465 6.119 1.00 49.50 132 LYS A C 1
ATOM 1053 O O . LYS A 1 132 ? 25.292 33.370 6.106 1.00 49.50 132 LYS A O 1
ATOM 1058 N N . VAL A 1 133 ? 27.074 32.396 7.052 1.00 39.12 133 VAL A N 1
ATOM 1059 C CA . VAL A 1 133 ? 27.311 33.477 8.029 1.00 39.12 133 VAL A CA 1
ATOM 1060 C C . VAL A 1 133 ? 28.396 34.423 7.493 1.00 39.12 133 VAL A C 1
ATOM 1062 O O . VAL A 1 133 ? 29.569 34.049 7.497 1.00 39.12 133 VAL A O 1
ATOM 1065 N N . PRO A 1 134 ? 28.075 35.657 7.052 1.00 41.44 134 PRO A N 1
ATOM 1066 C CA . PRO A 1 134 ? 29.085 36.691 6.901 1.00 41.44 134 PRO A CA 1
ATOM 1067 C C . PRO A 1 134 ? 29.500 37.173 8.292 1.00 41.44 134 PRO A C 1
ATOM 1069 O O . PRO A 1 134 ? 28.669 37.516 9.133 1.00 41.44 134 PRO A O 1
ATOM 1072 N N . SER A 1 135 ? 30.807 37.222 8.511 1.00 45.34 135 SER A N 1
ATOM 1073 C CA . SER A 1 135 ? 31.453 37.915 9.618 1.00 45.34 135 SER A CA 1
ATOM 1074 C C . SER A 1 135 ? 30.969 39.364 9.737 1.00 45.34 135 SER A C 1
ATOM 1076 O O . SER A 1 135 ? 31.217 40.145 8.821 1.00 45.34 135 SER A O 1
ATOM 1078 N N . GLN A 1 136 ? 30.345 39.720 10.863 1.00 39.56 136 GLN A N 1
ATOM 1079 C CA . GLN A 1 136 ? 30.529 40.988 11.589 1.00 39.56 136 GLN A CA 1
ATOM 1080 C C . GLN A 1 136 ? 29.509 41.087 12.731 1.00 39.56 136 GLN A C 1
ATOM 1082 O O . GLN A 1 136 ? 28.349 41.417 12.512 1.00 39.56 136 GLN A O 1
ATOM 1087 N N . CYS A 1 137 ? 29.961 40.862 13.964 1.00 30.16 137 CYS A N 1
ATOM 1088 C CA . CYS A 1 137 ? 29.661 41.798 15.041 1.00 30.16 137 CYS A CA 1
ATOM 1089 C C . CYS A 1 137 ? 30.727 41.675 16.130 1.00 30.16 137 CYS A C 1
ATOM 1091 O O . CYS A 1 137 ? 31.160 40.577 16.480 1.00 30.16 137 CYS A O 1
ATOM 1093 N N . ASP A 1 138 ? 31.184 42.840 16.567 1.00 29.83 138 ASP A N 1
ATOM 1094 C CA . ASP A 1 138 ? 32.334 43.072 17.422 1.00 29.83 138 ASP A CA 1
ATOM 1095 C C . ASP A 1 138 ? 32.307 42.324 18.753 1.00 29.83 138 ASP A C 1
ATOM 1097 O O . ASP A 1 138 ? 31.295 42.233 19.451 1.00 29.83 138 ASP A O 1
ATOM 1101 N N . LYS A 1 139 ? 33.504 41.877 19.135 1.00 37.72 139 LYS A N 1
ATOM 1102 C CA . LYS A 1 139 ? 33.859 41.545 20.508 1.00 37.72 139 LYS A CA 1
ATOM 1103 C C . LYS A 1 139 ? 33.860 42.826 21.338 1.00 37.72 139 LYS A C 1
ATOM 1105 O O . LYS A 1 139 ? 34.796 43.606 21.212 1.00 37.72 139 LYS A O 1
ATOM 1110 N N . THR A 1 140 ? 32.926 42.965 22.271 1.00 30.80 140 THR A N 1
ATOM 1111 C CA . THR A 1 140 ? 33.176 43.704 23.517 1.00 30.80 140 THR A CA 1
ATOM 1112 C C . THR A 1 140 ? 32.291 43.197 24.654 1.00 30.80 140 THR A C 1
ATOM 1114 O O . THR A 1 140 ? 31.082 43.385 24.622 1.00 30.80 140 THR A O 1
ATOM 1117 N N . LEU A 1 141 ? 32.967 42.645 25.668 1.00 30.78 141 LEU A N 1
ATOM 1118 C CA . LEU A 1 141 ? 32.738 42.849 27.105 1.00 30.78 141 LEU A CA 1
ATOM 1119 C C . LEU A 1 141 ? 31.386 42.418 27.700 1.00 30.78 141 LEU A C 1
ATOM 1121 O O . LEU A 1 141 ? 30.438 43.194 27.705 1.00 30.78 141 LEU A O 1
ATOM 1125 N N . CYS A 1 142 ? 31.382 41.277 28.392 1.00 29.53 142 CYS A N 1
ATOM 1126 C CA . CYS A 1 142 ? 31.402 41.273 29.861 1.00 29.53 142 CYS A CA 1
ATOM 1127 C C . CYS A 1 142 ? 31.642 39.855 30.403 1.00 29.53 142 CYS A C 1
ATOM 1129 O O . CYS A 1 142 ? 30.812 38.962 30.254 1.00 29.53 142 CYS A O 1
ATOM 1131 N N . ASP A 1 143 ? 32.794 39.689 31.049 1.00 28.44 143 ASP A N 1
ATOM 1132 C CA . ASP A 1 143 ? 33.013 38.661 32.059 1.00 28.44 143 ASP A CA 1
ATOM 1133 C C . ASP A 1 143 ? 32.070 38.924 33.239 1.00 28.44 143 ASP A C 1
ATOM 1135 O O . ASP A 1 143 ? 31.894 40.077 33.643 1.00 28.44 143 ASP A O 1
ATOM 1139 N N . ASN A 1 144 ? 31.476 37.862 33.779 1.00 31.08 144 ASN A N 1
ATOM 1140 C CA . ASN A 1 144 ? 31.287 37.675 35.214 1.00 31.08 144 ASN A CA 1
ATOM 1141 C C . ASN A 1 144 ? 30.973 36.198 35.471 1.00 31.08 144 ASN A C 1
ATOM 1143 O O . ASN A 1 144 ? 29.961 35.668 35.011 1.00 31.08 144 ASN A O 1
ATOM 1147 N N . ASP A 1 145 ? 31.885 35.581 36.211 1.00 30.95 145 ASP A N 1
ATOM 1148 C CA . ASP A 1 145 ? 31.821 34.241 36.775 1.00 30.95 145 ASP A CA 1
ATOM 1149 C C . ASP A 1 145 ? 30.575 34.035 37.655 1.00 30.95 145 ASP A C 1
ATOM 1151 O O . ASP A 1 145 ? 30.084 34.986 38.265 1.00 30.95 145 ASP A O 1
ATOM 1155 N N . ILE A 1 146 ? 30.107 32.785 37.757 1.00 33.62 146 ILE A N 1
ATOM 1156 C CA . ILE A 1 146 ? 29.827 32.074 39.022 1.00 33.62 146 ILE A CA 1
ATOM 1157 C C . ILE A 1 146 ? 29.610 30.584 38.705 1.00 33.62 146 ILE A C 1
ATOM 1159 O O . ILE A 1 146 ? 28.762 30.210 37.893 1.00 33.62 146 ILE A O 1
ATOM 1163 N N . ASP A 1 147 ? 30.408 29.768 39.388 1.00 28.16 147 ASP A N 1
ATOM 1164 C CA . ASP A 1 147 ? 30.421 28.308 39.427 1.00 28.16 147 ASP A CA 1
ATOM 1165 C C . ASP A 1 147 ? 29.112 27.676 39.943 1.00 28.16 147 ASP A C 1
ATOM 1167 O O . ASP A 1 147 ? 28.396 28.261 40.761 1.00 28.16 147 ASP A O 1
ATOM 1171 N N . GLY A 1 148 ? 28.843 26.430 39.533 1.00 28.55 148 GLY A N 1
ATOM 1172 C CA . GLY A 1 148 ? 27.772 25.605 40.101 1.00 28.55 148 GLY A CA 1
ATOM 1173 C C . GLY A 1 148 ? 27.639 24.215 39.468 1.00 28.55 148 GLY A C 1
ATOM 1174 O O . GLY A 1 148 ? 26.925 24.043 38.488 1.00 28.55 148 GLY A O 1
ATOM 1175 N N . ASP A 1 149 ? 28.344 23.259 40.070 1.00 25.95 149 ASP A N 1
ATOM 1176 C CA . ASP A 1 149 ? 28.344 21.793 39.940 1.00 25.95 149 ASP A CA 1
ATOM 1177 C C . ASP A 1 149 ? 27.141 21.059 39.287 1.00 25.95 149 ASP A C 1
ATOM 1179 O O . ASP A 1 149 ? 25.997 21.187 39.713 1.00 25.95 149 ASP A O 1
ATOM 1183 N N . GLY A 1 150 ? 27.483 20.161 38.347 1.00 27.56 150 GLY A N 1
ATOM 1184 C CA . GLY A 1 150 ? 27.089 18.739 38.305 1.00 27.56 150 GLY A CA 1
ATOM 1185 C C . GLY A 1 150 ? 25.621 18.339 38.088 1.00 27.56 150 GLY A C 1
ATOM 1186 O O . GLY A 1 150 ? 24.835 18.370 39.023 1.00 27.56 150 GLY A O 1
ATOM 1187 N N . ASP A 1 151 ? 25.301 17.774 36.914 1.00 27.94 151 ASP A N 1
ATOM 1188 C CA . ASP A 1 151 ? 24.982 16.335 36.802 1.00 27.94 151 ASP A CA 1
ATOM 1189 C C . ASP A 1 151 ? 24.977 15.877 35.328 1.00 27.94 151 ASP A C 1
ATOM 1191 O O . ASP A 1 151 ? 24.603 16.623 34.419 1.00 27.94 151 ASP A O 1
ATOM 1195 N N . GLY A 1 152 ? 25.448 14.653 35.090 1.00 29.33 152 GLY A N 1
ATOM 1196 C CA . GLY A 1 152 ? 25.741 14.097 33.769 1.00 29.33 152 GLY A CA 1
ATOM 1197 C C . GLY A 1 152 ? 24.505 13.929 32.886 1.00 29.33 152 GLY A C 1
ATOM 1198 O O . GLY A 1 152 ? 23.647 13.088 33.141 1.00 29.33 152 GLY A O 1
ATOM 1199 N N . CYS A 1 153 ? 24.454 14.684 31.792 1.00 28.05 153 CYS A N 1
ATOM 1200 C CA . CYS A 1 153 ? 23.586 14.375 30.665 1.00 28.05 153 CYS A CA 1
ATOM 1201 C C . CYS A 1 153 ? 24.373 13.446 29.741 1.00 28.05 153 CYS A C 1
ATOM 1203 O O . CYS A 1 153 ? 25.337 13.885 29.118 1.00 28.05 153 CYS A O 1
ATOM 1205 N N . GLU A 1 154 ? 23.993 12.168 29.694 1.00 29.00 154 GLU A N 1
ATOM 1206 C CA . GLU A 1 154 ? 24.484 11.215 28.698 1.00 29.00 154 GLU A CA 1
ATOM 1207 C C . GLU A 1 154 ? 24.326 11.828 27.300 1.00 29.00 154 GLU A C 1
ATOM 1209 O O . GLU A 1 154 ? 23.221 11.984 26.774 1.00 29.00 154 GLU A O 1
ATOM 1214 N N . GLU A 1 155 ? 25.454 12.225 26.716 1.00 29.06 155 GLU A N 1
ATOM 1215 C CA . GLU A 1 155 ? 25.556 12.537 25.302 1.00 29.06 155 GLU A CA 1
ATOM 1216 C C . GLU A 1 155 ? 25.137 11.280 24.537 1.00 29.06 155 GLU A C 1
ATOM 1218 O O . GLU A 1 155 ? 25.779 10.235 24.642 1.00 29.06 155 GLU A O 1
ATOM 1223 N N . ASN A 1 156 ? 24.025 11.371 23.800 1.00 30.58 156 ASN A N 1
ATOM 1224 C CA . ASN A 1 156 ? 23.606 10.347 22.851 1.00 30.58 156 ASN A CA 1
ATOM 1225 C C . ASN A 1 156 ? 24.749 10.108 21.860 1.00 30.58 156 ASN A C 1
ATOM 1227 O O . ASN A 1 156 ? 24.948 10.875 20.916 1.00 30.58 156 ASN A O 1
ATOM 1231 N N . SER A 1 157 ? 25.498 9.042 22.107 1.00 33.91 157 SER A N 1
ATOM 1232 C CA . SER A 1 157 ? 26.560 8.553 21.255 1.00 33.91 157 SER A CA 1
ATOM 1233 C C . SER A 1 157 ? 25.972 8.051 19.936 1.00 33.91 157 SER A C 1
ATOM 1235 O O . SER A 1 157 ? 25.099 7.189 19.892 1.00 33.91 157 SER A O 1
ATOM 1237 N N . ASP A 1 158 ? 26.431 8.675 18.856 1.00 40.91 158 ASP A N 1
ATOM 1238 C CA . ASP A 1 158 ? 26.720 8.085 17.549 1.00 40.91 158 ASP A CA 1
ATOM 1239 C C . ASP A 1 158 ? 25.978 6.772 17.196 1.00 40.91 158 ASP A C 1
ATOM 1241 O O . ASP A 1 158 ? 26.525 5.672 17.275 1.00 40.91 158 ASP A O 1
ATOM 1245 N N . ASN A 1 159 ? 24.722 6.876 16.745 1.00 39.38 159 ASN A N 1
ATOM 1246 C CA . ASN A 1 159 ? 24.000 5.764 16.110 1.00 39.38 159 ASN A CA 1
ATOM 1247 C C . ASN A 1 159 ? 24.402 5.639 14.629 1.00 39.38 159 ASN A C 1
ATOM 1249 O O . ASN A 1 159 ? 23.572 5.770 13.722 1.00 39.38 159 ASN A O 1
ATOM 1253 N N . GLY A 1 160 ? 25.687 5.389 14.372 1.00 47.41 160 GLY A N 1
ATOM 1254 C CA . GLY A 1 160 ? 26.159 4.986 13.052 1.00 47.41 160 GLY A CA 1
ATOM 1255 C C . GLY A 1 160 ? 25.393 3.748 12.570 1.00 47.41 160 GLY A C 1
ATOM 1256 O O . GLY A 1 160 ? 25.218 2.779 13.311 1.00 47.41 160 GLY A O 1
ATOM 1257 N N . LEU A 1 161 ? 24.903 3.770 11.326 1.00 55.19 161 LEU A N 1
ATOM 1258 C CA . LEU A 1 161 ? 24.285 2.601 10.692 1.00 55.19 161 LEU A CA 1
ATOM 1259 C C . LEU A 1 161 ? 25.336 1.490 10.575 1.00 55.19 161 LEU A C 1
ATOM 1261 O O . LEU A 1 161 ? 26.137 1.488 9.641 1.00 55.19 161 LEU A O 1
ATOM 1265 N N . SER A 1 162 ? 25.344 0.559 11.528 1.00 58.62 162 SER A N 1
ATOM 1266 C CA . SER A 1 162 ? 26.227 -0.604 11.475 1.00 58.62 162 SER A CA 1
ATOM 1267 C C . SER A 1 162 ? 25.812 -1.543 10.335 1.00 58.62 162 SER A C 1
ATOM 1269 O O . SER A 1 162 ? 24.631 -1.622 9.981 1.00 58.62 162 SER A O 1
ATOM 1271 N N . GLU A 1 163 ? 26.760 -2.307 9.784 1.00 59.03 163 GLU A N 1
ATOM 1272 C CA . GLU A 1 163 ? 26.468 -3.361 8.796 1.00 59.03 163 GLU A CA 1
ATOM 1273 C C . GLU A 1 163 ? 25.556 -4.477 9.341 1.00 59.03 163 GLU A C 1
ATOM 1275 O O . GLU A 1 163 ? 25.058 -5.287 8.563 1.00 59.03 163 GLU A O 1
ATOM 1280 N N . ASN A 1 164 ? 25.284 -4.495 10.649 1.00 62.09 164 ASN A N 1
ATOM 1281 C CA . ASN A 1 164 ? 24.443 -5.494 11.305 1.00 62.09 164 ASN A CA 1
ATOM 1282 C C . ASN A 1 164 ? 23.000 -5.022 11.546 1.00 62.09 164 ASN A C 1
ATOM 1284 O O . ASN A 1 164 ? 22.183 -5.806 12.024 1.00 62.09 164 ASN A O 1
ATOM 1288 N N . ASN A 1 165 ? 22.655 -3.766 11.237 1.00 76.94 165 ASN A N 1
ATOM 1289 C CA . ASN A 1 165 ? 21.291 -3.276 11.449 1.00 76.94 165 ASN A CA 1
ATOM 1290 C C . ASN A 1 165 ? 20.358 -3.823 10.359 1.00 76.94 165 ASN A C 1
ATOM 1292 O O . ASN A 1 165 ? 20.501 -3.471 9.182 1.00 76.94 165 ASN A O 1
ATOM 1296 N N . SER A 1 166 ? 19.395 -4.658 10.746 1.00 88.81 166 SER A N 1
ATOM 1297 C CA . SER A 1 166 ? 18.323 -5.098 9.854 1.00 88.81 166 SER A CA 1
ATOM 1298 C C . SER A 1 166 ? 17.296 -3.991 9.630 1.00 88.81 166 SER A C 1
ATOM 1300 O O . SER A 1 166 ? 17.113 -3.088 10.455 1.00 88.81 166 SER A O 1
ATOM 1302 N N . CYS A 1 167 ? 16.626 -4.045 8.485 1.00 93.75 167 CYS A N 1
ATOM 1303 C CA . CYS A 1 167 ? 15.548 -3.137 8.155 1.00 93.75 167 CYS A CA 1
ATOM 1304 C C . CYS A 1 167 ? 14.398 -3.299 9.168 1.00 93.75 167 CYS A C 1
ATOM 1306 O O . CYS A 1 167 ? 13.905 -4.410 9.363 1.00 93.75 167 CYS A O 1
ATOM 1308 N N . PRO A 1 168 ? 13.909 -2.210 9.793 1.00 93.31 168 PRO A N 1
ATOM 1309 C CA . PRO A 1 168 ? 12.789 -2.280 10.735 1.00 93.31 168 PRO A CA 1
ATOM 1310 C C . PRO A 1 168 ? 11.420 -2.367 10.036 1.00 93.31 168 PRO A C 1
ATOM 1312 O O . PRO A 1 168 ? 10.383 -2.425 10.700 1.00 93.31 168 PRO A O 1
ATOM 1315 N N . TYR A 1 169 ? 11.406 -2.305 8.707 1.00 95.75 169 TYR A N 1
ATOM 1316 C CA . TYR A 1 169 ? 10.230 -2.291 7.847 1.00 95.75 169 TYR A CA 1
ATOM 1317 C C . TYR A 1 169 ? 10.059 -3.650 7.175 1.00 95.75 169 TYR A C 1
ATOM 1319 O O . TYR A 1 169 ? 11.016 -4.405 7.062 1.00 95.75 169 TYR A O 1
ATOM 1327 N N . THR A 1 170 ? 8.848 -3.960 6.714 1.00 97.25 170 THR A N 1
ATOM 1328 C CA . THR A 1 170 ? 8.546 -5.252 6.054 1.00 97.25 170 THR A CA 1
ATOM 1329 C C . THR A 1 170 ? 7.995 -5.076 4.647 1.00 97.25 170 THR A C 1
ATOM 1331 O O . THR A 1 170 ? 7.764 -6.041 3.927 1.00 97.25 170 THR A O 1
ATOM 1334 N N . SER A 1 171 ? 7.772 -3.831 4.226 1.00 97.69 171 SER A N 1
ATOM 1335 C CA . SER A 1 171 ? 7.432 -3.510 2.845 1.00 97.69 171 SER A CA 1
ATOM 1336 C C . SER A 1 171 ? 7.725 -2.049 2.527 1.00 97.69 171 SER A C 1
ATOM 1338 O O . SER A 1 171 ? 7.776 -1.189 3.412 1.00 97.69 171 SER A O 1
ATOM 1340 N N . PHE A 1 172 ? 7.849 -1.742 1.241 1.00 98.19 172 PHE A N 1
ATOM 1341 C CA . PHE A 1 172 ? 7.907 -0.367 0.761 1.00 98.19 172 PHE A CA 1
ATOM 1342 C C . PHE A 1 172 ? 7.169 -0.206 -0.566 1.00 98.19 172 PHE A C 1
ATOM 1344 O O . PHE A 1 172 ? 7.094 -1.119 -1.386 1.00 98.19 172 PHE A O 1
ATOM 1351 N N . GLN A 1 173 ? 6.631 0.991 -0.775 1.00 98.19 173 GLN A N 1
ATOM 1352 C CA . GLN A 1 173 ? 6.207 1.468 -2.080 1.00 98.19 173 GLN A CA 1
ATOM 1353 C C . GLN A 1 173 ? 7.403 2.132 -2.748 1.00 98.19 173 GLN A C 1
ATOM 1355 O O . GLN A 1 173 ? 8.038 2.997 -2.137 1.00 98.19 173 GLN A O 1
ATOM 1360 N N . GLY A 1 174 ? 7.676 1.805 -4.005 1.00 96.88 174 GLY A N 1
ATOM 1361 C CA . GLY A 1 174 ? 8.825 2.369 -4.702 1.00 96.88 174 GLY A CA 1
ATOM 1362 C C . GLY A 1 174 ? 8.709 2.381 -6.216 1.00 96.88 174 GLY A C 1
ATOM 1363 O O . GLY A 1 174 ? 7.648 2.113 -6.799 1.00 96.88 174 GLY A O 1
ATOM 1364 N N . ARG A 1 175 ? 9.819 2.742 -6.846 1.00 96.19 175 ARG A N 1
ATOM 1365 C CA . ARG A 1 175 ? 10.086 2.606 -8.274 1.00 96.19 175 ARG A CA 1
ATOM 1366 C C . ARG A 1 175 ? 11.417 1.888 -8.433 1.00 96.19 175 ARG A C 1
ATOM 1368 O O . ARG A 1 175 ? 12.323 2.108 -7.637 1.00 96.19 175 ARG A O 1
ATOM 1375 N N . ILE A 1 176 ? 11.514 1.030 -9.435 1.00 95.19 176 ILE A N 1
ATOM 1376 C CA . ILE A 1 176 ? 12.763 0.356 -9.792 1.00 95.19 176 ILE A CA 1
ATOM 1377 C C . ILE A 1 176 ? 12.803 0.358 -11.310 1.00 95.19 176 ILE A C 1
ATOM 1379 O O . ILE A 1 176 ? 12.054 -0.390 -11.936 1.00 95.19 176 ILE A O 1
ATOM 1383 N N . GLY A 1 177 ? 13.564 1.274 -11.905 1.00 92.69 177 GLY A N 1
ATOM 1384 C CA . GLY A 1 177 ? 13.541 1.505 -13.349 1.00 92.69 177 GLY A CA 1
ATOM 1385 C C . GLY A 1 177 ? 12.116 1.634 -13.905 1.00 92.69 177 GLY A C 1
ATOM 1386 O O . GLY A 1 177 ? 11.380 2.574 -13.602 1.00 92.69 177 GLY A O 1
ATOM 1387 N N . GLY A 1 178 ? 11.715 0.656 -14.720 1.00 93.25 178 GLY A N 1
ATOM 1388 C CA . GLY A 1 178 ? 10.410 0.601 -15.379 1.00 93.25 178 GLY A CA 1
ATOM 1389 C C . GLY A 1 178 ? 9.241 0.153 -14.494 1.00 93.25 178 GLY A C 1
ATOM 1390 O O . GLY A 1 178 ? 8.083 0.226 -14.921 1.00 93.25 178 GLY A O 1
ATOM 1391 N N . PHE A 1 179 ? 9.524 -0.313 -13.276 1.00 96.38 179 PHE A N 1
ATOM 1392 C CA . PHE A 1 179 ? 8.563 -0.929 -12.369 1.00 96.38 179 PHE A CA 1
ATOM 1393 C C . PHE A 1 179 ? 8.024 0.066 -11.336 1.00 96.38 179 PHE A C 1
ATOM 1395 O O . PHE A 1 179 ? 8.759 0.868 -10.755 1.00 96.38 179 PHE A O 1
ATOM 1402 N N . LYS A 1 180 ? 6.716 -0.007 -11.074 1.00 97.06 180 LYS A N 1
ATOM 1403 C CA . LYS A 1 180 ? 6.016 0.737 -10.020 1.00 97.06 180 LYS A CA 1
ATOM 1404 C C . LYS A 1 180 ? 5.164 -0.215 -9.197 1.00 97.06 180 LYS A C 1
ATOM 1406 O O . LYS A 1 180 ? 4.318 -0.903 -9.763 1.00 97.06 180 LYS A O 1
ATOM 1411 N N . GLY A 1 181 ? 5.274 -0.100 -7.877 1.00 97.50 181 GLY A N 1
ATOM 1412 C CA . GLY A 1 181 ? 4.302 -0.680 -6.964 1.00 97.50 181 GLY A CA 1
ATOM 1413 C C . GLY A 1 181 ? 4.851 -0.879 -5.561 1.00 97.50 181 GLY A C 1
ATOM 1414 O O . GLY A 1 181 ? 5.626 -0.050 -5.071 1.00 97.50 181 GLY A O 1
ATOM 1415 N N . MET A 1 182 ? 4.420 -1.972 -4.943 1.00 98.25 182 MET A N 1
ATOM 1416 C CA . MET A 1 182 ? 4.853 -2.447 -3.635 1.00 98.25 182 MET A CA 1
ATOM 1417 C C . MET A 1 182 ? 5.857 -3.593 -3.762 1.00 98.25 182 MET A C 1
ATOM 1419 O O . MET A 1 182 ? 5.724 -4.439 -4.642 1.00 98.25 182 MET A O 1
ATOM 1423 N N . TRP A 1 183 ? 6.811 -3.650 -2.838 1.00 98.62 183 TRP A N 1
ATOM 1424 C CA . TRP A 1 183 ? 7.626 -4.836 -2.575 1.00 98.62 183 TRP A CA 1
ATOM 1425 C C . TRP A 1 183 ? 7.468 -5.219 -1.111 1.00 98.62 183 TRP A C 1
ATOM 1427 O O . TRP A 1 183 ? 7.588 -4.366 -0.224 1.00 98.62 183 TRP A O 1
ATOM 1437 N N . VAL A 1 184 ? 7.150 -6.488 -0.875 1.00 98.25 184 VAL A N 1
ATOM 1438 C CA . VAL A 1 184 ? 6.824 -7.039 0.443 1.00 98.25 184 VAL A CA 1
ATOM 1439 C C . VAL A 1 184 ? 7.831 -8.126 0.803 1.00 98.25 184 VAL A C 1
ATOM 1441 O O . VAL A 1 184 ? 8.222 -8.911 -0.059 1.00 98.25 184 VAL A O 1
ATOM 1444 N N . LEU A 1 185 ? 8.274 -8.135 2.061 1.00 97.44 185 LEU A N 1
ATOM 1445 C CA . LEU A 1 185 ? 9.213 -9.120 2.583 1.00 97.44 185 LEU A CA 1
ATOM 1446 C C . LEU A 1 185 ? 8.659 -10.537 2.421 1.00 97.44 185 LEU A C 1
ATOM 1448 O O . LEU A 1 185 ? 7.522 -10.814 2.805 1.00 97.44 185 LEU A O 1
ATOM 1452 N N . ASP A 1 186 ? 9.495 -11.427 1.901 1.00 95.88 186 ASP A N 1
ATOM 1453 C CA . ASP A 1 186 ? 9.234 -12.859 1.880 1.00 95.88 186 ASP A CA 1
ATOM 1454 C C . ASP A 1 186 ? 10.528 -13.634 2.142 1.00 95.88 186 ASP A C 1
ATOM 1456 O O . ASP A 1 186 ? 11.398 -13.744 1.273 1.00 95.88 186 ASP A O 1
ATOM 1460 N N . GLU A 1 187 ? 10.657 -14.176 3.355 1.00 92.06 187 GLU A N 1
ATOM 1461 C CA . GLU A 1 187 ? 11.837 -14.941 3.775 1.00 92.06 187 GLU A CA 1
ATOM 1462 C C . GLU A 1 187 ? 12.055 -16.206 2.931 1.00 92.06 187 GLU A C 1
ATOM 1464 O O . GLU A 1 187 ? 13.174 -16.706 2.829 1.00 92.06 187 GLU A O 1
ATOM 1469 N N . ARG A 1 188 ? 11.016 -16.694 2.239 1.00 91.06 188 ARG A N 1
ATOM 1470 C CA . ARG A 1 188 ? 11.093 -17.885 1.378 1.00 91.06 188 ARG A CA 1
ATOM 1471 C C . ARG A 1 188 ? 11.937 -17.653 0.125 1.00 91.06 188 ARG A C 1
ATOM 1473 O O . ARG A 1 188 ? 12.324 -18.615 -0.532 1.00 91.06 188 ARG A O 1
ATOM 1480 N N . LEU A 1 189 ? 12.258 -16.397 -0.202 1.00 92.75 189 LEU A N 1
ATOM 1481 C CA . LEU A 1 189 ? 13.237 -16.078 -1.243 1.00 92.75 189 LEU A CA 1
ATOM 1482 C C . LEU A 1 189 ? 14.662 -16.508 -0.853 1.00 92.75 189 LEU A C 1
ATOM 1484 O O . LEU A 1 189 ? 15.516 -16.648 -1.735 1.00 92.75 189 LEU A O 1
ATOM 1488 N N . GLY A 1 190 ? 14.909 -16.766 0.435 1.00 91.25 190 GLY A N 1
ATOM 1489 C CA . GLY A 1 190 ? 16.192 -17.196 0.980 1.00 91.25 190 GLY A CA 1
ATOM 1490 C C . GLY A 1 190 ? 17.268 -16.114 0.916 1.00 91.25 190 GLY A C 1
ATOM 1491 O O . GLY A 1 190 ? 16.990 -14.945 0.650 1.00 91.25 190 GLY A O 1
ATOM 1492 N N . ASP A 1 191 ? 18.510 -16.542 1.124 1.00 92.62 191 ASP A N 1
ATOM 1493 C CA . ASP A 1 191 ? 19.663 -15.647 1.251 1.00 92.62 191 ASP A CA 1
ATOM 1494 C C . ASP A 1 191 ? 20.003 -14.911 -0.055 1.00 92.62 191 ASP A C 1
ATOM 1496 O O . ASP A 1 191 ? 19.797 -15.424 -1.167 1.00 92.62 191 ASP A O 1
ATOM 1500 N N . GLY A 1 192 ? 20.615 -13.737 0.090 1.00 95.31 192 GLY A N 1
ATOM 1501 C CA . GLY A 1 192 ? 21.062 -12.859 -0.981 1.00 95.31 192 GLY A CA 1
ATOM 1502 C C . GLY A 1 192 ? 20.034 -11.795 -1.362 1.00 95.31 192 GLY A C 1
ATOM 1503 O O . GLY A 1 192 ? 18.832 -11.958 -1.181 1.00 95.31 192 GLY A O 1
ATOM 1504 N N . ILE A 1 193 ? 20.517 -10.695 -1.948 1.00 96.44 193 ILE A N 1
ATOM 1505 C CA . ILE A 1 193 ? 19.663 -9.620 -2.468 1.00 96.44 193 ILE A CA 1
ATOM 1506 C C . ILE A 1 193 ? 18.841 -10.177 -3.632 1.00 96.44 193 ILE A C 1
ATOM 1508 O O . ILE A 1 193 ? 19.390 -10.431 -4.704 1.00 96.44 193 ILE A O 1
ATOM 1512 N N . LYS A 1 194 ? 17.536 -10.358 -3.421 1.00 96.50 194 LYS A N 1
ATOM 1513 C CA . LYS A 1 194 ? 16.581 -10.830 -4.431 1.00 96.50 194 LYS A CA 1
ATOM 1514 C C . LYS A 1 194 ? 15.325 -9.976 -4.436 1.00 96.50 194 LYS A C 1
ATOM 1516 O O . LYS A 1 194 ? 14.764 -9.662 -3.383 1.00 96.50 194 LYS A O 1
ATOM 1521 N N . LEU A 1 195 ? 14.880 -9.627 -5.636 1.00 96.56 195 LEU A N 1
ATOM 1522 C CA . LEU A 1 195 ? 13.656 -8.888 -5.894 1.00 96.56 195 LEU A CA 1
ATOM 1523 C C . LEU A 1 195 ? 12.848 -9.619 -6.959 1.00 96.56 195 LEU A C 1
ATOM 1525 O O . LEU A 1 195 ? 13.379 -10.018 -7.992 1.00 96.56 195 LEU A O 1
ATOM 1529 N N . VAL A 1 196 ? 11.550 -9.740 -6.722 1.00 96.44 196 VAL A N 1
ATOM 1530 C CA . VAL A 1 196 ? 10.600 -10.307 -7.675 1.00 96.44 196 VAL A CA 1
ATOM 1531 C C . VAL A 1 196 ? 9.637 -9.206 -8.083 1.00 96.44 196 VAL A C 1
ATOM 1533 O O . VAL A 1 196 ? 8.930 -8.652 -7.241 1.00 96.44 196 VAL A O 1
ATOM 1536 N N . CYS A 1 197 ? 9.603 -8.895 -9.373 1.00 96.75 197 CYS A N 1
ATOM 1537 C CA . CYS A 1 197 ? 8.669 -7.953 -9.972 1.00 96.75 197 CYS A CA 1
ATOM 1538 C C . CYS A 1 197 ? 7.580 -8.701 -10.745 1.00 96.75 197 CYS A C 1
ATOM 1540 O O . CYS A 1 197 ? 7.861 -9.678 -11.433 1.00 96.75 197 CYS A O 1
ATOM 1542 N N . ARG A 1 198 ? 6.341 -8.218 -10.678 1.00 95.75 198 ARG A N 1
ATOM 1543 C CA . ARG A 1 198 ? 5.217 -8.742 -11.468 1.00 95.75 198 ARG A CA 1
ATOM 1544 C C . ARG A 1 198 ? 5.091 -8.025 -12.809 1.00 95.75 198 ARG A C 1
ATOM 1546 O O . ARG A 1 198 ? 5.424 -6.840 -12.906 1.00 95.75 198 ARG A O 1
ATOM 1553 N N . ASP A 1 199 ? 4.511 -8.694 -13.801 1.00 93.88 199 ASP A N 1
ATOM 1554 C CA . ASP A 1 199 ? 4.159 -8.083 -15.092 1.00 93.88 199 ASP A CA 1
ATOM 1555 C C . ASP A 1 199 ? 3.360 -6.786 -14.918 1.00 93.88 199 ASP A C 1
ATOM 1557 O O . ASP A 1 199 ? 3.666 -5.771 -15.548 1.00 93.88 199 ASP A O 1
ATOM 1561 N N . SER A 1 200 ? 2.363 -6.768 -14.028 1.00 95.75 200 SER A N 1
ATOM 1562 C CA . SER A 1 200 ? 1.549 -5.572 -13.838 1.00 95.75 200 SER A CA 1
ATOM 1563 C C . SER A 1 200 ? 2.326 -4.403 -13.227 1.00 95.75 200 SER A C 1
ATOM 1565 O O . SER A 1 200 ? 1.939 -3.250 -13.440 1.00 95.75 200 SER A O 1
ATOM 1567 N N . GLN A 1 201 ? 3.435 -4.642 -12.516 1.00 97.44 201 GLN A N 1
ATOM 1568 C CA . GLN A 1 201 ? 4.292 -3.573 -11.996 1.00 97.44 201 GLN A CA 1
ATOM 1569 C C . GLN A 1 201 ? 5.062 -2.872 -13.114 1.00 97.44 201 GLN A C 1
ATOM 1571 O O . GLN A 1 201 ? 5.374 -1.687 -12.973 1.00 97.44 201 GLN A O 1
ATOM 1576 N N . GLU A 1 202 ? 5.341 -3.550 -14.229 1.00 95.19 202 GLU A N 1
ATOM 1577 C CA . GLU A 1 202 ? 6.066 -2.969 -15.350 1.00 95.19 202 GLU A CA 1
ATOM 1578 C C . GLU A 1 202 ? 5.214 -1.928 -16.081 1.00 95.19 202 GLU A C 1
ATOM 1580 O O . GLU A 1 202 ? 4.209 -2.215 -16.735 1.00 95.19 202 GLU A O 1
ATOM 1585 N N . LYS A 1 203 ? 5.622 -0.664 -15.987 1.00 94.75 203 LYS A N 1
ATOM 1586 C CA . LYS A 1 203 ? 4.919 0.443 -16.639 1.00 94.75 203 LYS A CA 1
ATOM 1587 C C . LYS A 1 203 ? 5.623 0.895 -17.919 1.00 94.75 203 LYS A C 1
ATOM 1589 O O . LYS A 1 203 ? 4.938 1.438 -18.790 1.00 94.75 203 LYS A O 1
ATOM 1594 N N . VAL A 1 204 ? 6.939 0.685 -18.003 1.00 93.88 204 VAL A N 1
ATOM 1595 C CA . VAL A 1 204 ? 7.829 0.994 -19.135 1.00 93.88 204 VAL A CA 1
ATOM 1596 C C . VAL A 1 204 ? 8.892 -0.096 -19.232 1.00 93.88 204 VAL A C 1
ATOM 1598 O O . VAL A 1 204 ? 9.476 -0.466 -18.221 1.00 93.88 204 VAL A O 1
ATOM 1601 N N . LYS A 1 205 ? 9.190 -0.562 -20.443 1.00 92.81 205 LYS A N 1
ATOM 1602 C CA . LYS A 1 205 ? 10.294 -1.489 -20.703 1.00 92.81 205 LYS A CA 1
ATOM 1603 C C . LYS A 1 205 ? 11.619 -0.740 -20.732 1.00 92.81 205 LYS A C 1
ATOM 1605 O O . LYS A 1 205 ? 11.805 0.123 -21.593 1.00 92.81 205 LYS A O 1
ATOM 1610 N N . LEU A 1 206 ? 12.528 -1.098 -19.825 1.00 91.25 206 LEU A N 1
ATOM 1611 C CA . LEU A 1 206 ? 13.887 -0.556 -19.739 1.00 91.25 206 LEU A CA 1
ATOM 1612 C C . LEU A 1 206 ? 14.937 -1.685 -19.731 1.00 91.25 206 LEU A C 1
ATOM 1614 O O . LEU A 1 206 ? 14.656 -2.777 -19.224 1.00 91.25 206 LEU A O 1
ATOM 1618 N N . PRO A 1 207 ? 16.134 -1.448 -20.298 1.00 89.00 207 PRO A N 1
ATOM 1619 C CA . PRO A 1 207 ? 17.257 -2.376 -20.230 1.00 89.00 207 PRO A CA 1
ATOM 1620 C C . PRO A 1 207 ? 17.970 -2.235 -18.877 1.00 89.00 207 PRO A C 1
ATOM 1622 O O . PRO A 1 207 ? 18.672 -1.259 -18.629 1.00 89.00 207 PRO A O 1
ATOM 1625 N N . MET A 1 208 ? 17.787 -3.218 -18.000 1.00 90.62 208 MET A N 1
ATOM 1626 C CA . MET A 1 208 ? 18.323 -3.214 -16.635 1.00 90.62 208 MET A CA 1
ATOM 1627 C C . MET A 1 208 ? 19.403 -4.290 -16.490 1.00 90.62 208 MET A C 1
ATOM 1629 O O . MET A 1 208 ? 19.234 -5.414 -16.974 1.00 90.62 208 MET A O 1
ATOM 1633 N N . LYS A 1 209 ? 20.529 -3.959 -15.846 1.00 89.38 209 LYS A N 1
ATOM 1634 C CA . LYS A 1 209 ? 21.633 -4.906 -15.588 1.00 89.38 209 LYS A CA 1
ATOM 1635 C C . LYS A 1 209 ? 21.308 -5.870 -14.443 1.00 89.38 209 LYS A C 1
ATOM 1637 O O . LYS A 1 209 ? 21.960 -6.906 -14.322 1.00 89.38 209 LYS A O 1
ATOM 1642 N N . SER A 1 210 ? 20.330 -5.526 -13.612 1.00 90.75 210 SER A N 1
ATOM 1643 C CA . SER A 1 210 ? 19.884 -6.304 -12.455 1.00 90.75 210 SER A CA 1
ATOM 1644 C C . SER A 1 210 ? 19.096 -7.568 -12.802 1.00 90.75 210 SER A C 1
ATOM 1646 O O . SER A 1 210 ? 18.959 -8.425 -11.932 1.00 90.75 210 SER A O 1
ATOM 1648 N N . PHE A 1 211 ? 18.631 -7.744 -14.047 1.00 88.88 211 PHE A N 1
ATOM 1649 C CA . PHE A 1 211 ? 17.861 -8.933 -14.436 1.00 88.88 211 PHE A CA 1
ATOM 1650 C C . PHE A 1 211 ? 18.636 -10.246 -14.228 1.00 88.88 211 PHE A C 1
ATOM 1652 O O . PHE A 1 211 ? 19.757 -10.393 -14.718 1.00 88.88 211 PHE A O 1
ATOM 1659 N N . ALA A 1 212 ? 18.011 -11.205 -13.534 1.00 70.50 212 ALA A N 1
ATOM 1660 C CA . ALA A 1 212 ? 18.537 -12.534 -13.196 1.00 70.50 212 ALA A CA 1
ATOM 1661 C C . ALA A 1 212 ? 18.991 -13.341 -14.421 1.00 70.50 212 ALA A C 1
ATOM 1663 O O . ALA A 1 212 ? 20.061 -13.953 -14.392 1.00 70.50 212 ALA A O 1
ATOM 1664 N N . SER A 1 213 ? 18.228 -13.302 -15.519 1.00 67.44 213 SER A N 1
ATOM 1665 C CA . SER A 1 213 ? 18.586 -13.970 -16.770 1.00 67.44 213 SER A CA 1
ATOM 1666 C C . SER A 1 213 ? 18.582 -12.986 -17.941 1.00 67.44 213 SER A C 1
ATOM 1668 O O . SER A 1 213 ? 17.752 -13.035 -18.843 1.00 67.44 213 SER A O 1
ATOM 1670 N N . PHE A 1 214 ? 19.566 -12.083 -17.980 1.00 62.28 214 PHE A N 1
ATOM 1671 C CA . PHE A 1 214 ? 19.631 -11.016 -18.990 1.00 62.28 214 PHE A CA 1
ATOM 1672 C C . PHE A 1 214 ? 19.302 -11.474 -20.431 1.00 62.28 214 PHE A C 1
ATOM 1674 O O . PHE A 1 214 ? 18.482 -10.865 -21.113 1.00 62.28 214 PHE A O 1
ATOM 1681 N N . SER A 1 215 ? 19.886 -12.586 -20.899 1.00 59.78 215 SER A N 1
ATOM 1682 C CA . SER A 1 215 ? 19.664 -13.056 -22.275 1.00 59.78 215 SER A CA 1
ATOM 1683 C C . SER A 1 215 ? 18.280 -13.663 -22.531 1.00 59.78 215 SER A C 1
ATOM 1685 O O . SER A 1 215 ? 17.863 -13.715 -23.687 1.00 59.78 215 SER A O 1
ATOM 1687 N N . GLU A 1 216 ? 17.581 -14.135 -21.499 1.00 63.44 216 GLU A N 1
ATOM 1688 C CA . GLU A 1 216 ? 16.279 -14.793 -21.620 1.00 63.44 216 GLU A CA 1
ATOM 1689 C C . GLU A 1 216 ? 15.142 -13.817 -21.304 1.00 63.44 216 GLU A C 1
ATOM 1691 O O . GLU A 1 216 ? 14.198 -13.718 -22.087 1.00 63.44 216 GLU A O 1
ATOM 1696 N N . ASP A 1 217 ? 15.287 -13.005 -20.255 1.00 65.44 217 ASP A N 1
ATOM 1697 C CA . ASP A 1 217 ? 14.315 -11.983 -19.864 1.00 65.44 217 ASP A CA 1
ATOM 1698 C C . ASP A 1 217 ? 14.205 -10.894 -20.932 1.00 65.44 217 ASP A C 1
ATOM 1700 O O . ASP A 1 217 ? 13.106 -10.599 -21.409 1.00 65.44 217 ASP A O 1
ATOM 1704 N N . CYS A 1 218 ? 15.330 -10.354 -21.417 1.00 66.88 218 CYS A N 1
ATOM 1705 C CA . CYS A 1 218 ? 15.299 -9.373 -22.502 1.00 66.88 218 CYS A CA 1
ATOM 1706 C C . CYS A 1 218 ? 14.676 -9.957 -23.781 1.00 66.88 218 CYS A C 1
ATOM 1708 O O . CYS A 1 218 ? 13.879 -9.277 -24.426 1.00 66.88 218 CYS A O 1
ATOM 1710 N N . LYS A 1 219 ? 14.940 -11.231 -24.114 1.00 66.69 219 LYS A N 1
ATOM 1711 C CA . LYS A 1 219 ? 14.298 -11.901 -25.261 1.00 66.69 219 LYS A CA 1
ATOM 1712 C C . LYS A 1 219 ? 12.790 -12.067 -25.065 1.00 66.69 219 LYS A C 1
ATOM 1714 O O . LYS A 1 219 ? 12.039 -11.695 -25.964 1.00 66.69 219 LYS A O 1
ATOM 1719 N N . LYS A 1 220 ? 12.336 -12.556 -23.903 1.00 68.75 220 LYS A N 1
ATOM 1720 C CA . LYS A 1 220 ? 10.905 -12.708 -23.562 1.00 68.75 220 LYS A CA 1
ATOM 1721 C C . LYS A 1 220 ? 10.158 -11.373 -23.631 1.00 68.75 220 LYS A C 1
ATOM 1723 O O . LYS A 1 220 ? 9.017 -11.322 -24.078 1.00 68.75 220 LYS A O 1
ATOM 1728 N N . ARG A 1 221 ? 10.821 -10.279 -23.247 1.00 69.88 221 ARG A N 1
ATOM 1729 C CA . ARG A 1 221 ? 10.247 -8.921 -23.200 1.00 69.88 221 ARG A CA 1
ATOM 1730 C C . ARG A 1 221 ? 10.318 -8.172 -24.540 1.00 69.88 221 ARG A C 1
ATOM 1732 O O . ARG A 1 221 ? 9.742 -7.084 -24.657 1.00 69.88 221 ARG A O 1
ATOM 1739 N N . GLY A 1 222 ? 10.982 -8.746 -25.551 1.00 70.88 222 GLY A N 1
ATOM 1740 C CA . GLY A 1 222 ? 11.219 -8.118 -26.858 1.00 70.88 222 GLY A CA 1
ATOM 1741 C C . GLY A 1 222 ? 12.248 -6.981 -26.816 1.00 70.88 222 GLY A C 1
ATOM 1742 O O . GLY A 1 222 ? 12.224 -6.081 -27.653 1.00 70.88 222 GLY A O 1
ATOM 1743 N N . ILE A 1 223 ? 13.128 -6.986 -25.816 1.00 73.75 223 ILE A N 1
ATOM 1744 C CA . ILE A 1 223 ? 14.168 -5.983 -25.598 1.00 73.75 223 ILE A CA 1
ATOM 1745 C C . ILE A 1 223 ? 15.444 -6.459 -26.300 1.00 73.75 223 ILE A C 1
ATOM 1747 O O . ILE A 1 223 ? 16.164 -7.326 -25.810 1.00 73.75 223 ILE A O 1
ATOM 1751 N N . HIS A 1 224 ? 15.741 -5.872 -27.456 1.00 78.81 224 HIS A N 1
ATOM 1752 C CA . HIS A 1 224 ? 17.026 -6.043 -28.137 1.00 78.81 224 HIS A CA 1
ATOM 1753 C C . HIS A 1 224 ? 17.915 -4.831 -27.847 1.00 78.81 224 HIS A C 1
ATOM 1755 O O . HIS A 1 224 ? 17.826 -3.814 -28.538 1.00 78.81 224 HIS A O 1
ATOM 1761 N N . CYS A 1 225 ? 18.740 -4.911 -26.804 1.00 78.38 225 CYS A N 1
ATOM 1762 C CA . CYS A 1 225 ? 19.600 -3.811 -26.372 1.00 78.38 225 CYS A CA 1
ATOM 1763 C C . CYS A 1 225 ? 21.079 -4.006 -26.739 1.00 78.38 225 CYS A C 1
ATOM 1765 O O . CYS A 1 225 ? 21.557 -5.119 -26.957 1.00 78.38 225 CYS A O 1
ATOM 1767 N N . VAL A 1 226 ? 21.792 -2.887 -26.833 1.00 82.12 226 VAL A N 1
ATOM 1768 C CA . VAL A 1 226 ? 23.250 -2.792 -26.979 1.00 82.12 226 VAL A CA 1
ATOM 1769 C C . VAL A 1 226 ? 23.847 -2.142 -25.729 1.00 82.12 226 VAL A C 1
ATOM 1771 O O . VAL A 1 226 ? 23.122 -1.572 -24.919 1.00 82.12 226 VAL A O 1
ATOM 1774 N N . GLN A 1 227 ? 25.172 -2.187 -25.569 1.00 81.44 227 GLN A N 1
ATOM 1775 C CA . GLN A 1 227 ? 25.849 -1.670 -24.371 1.00 81.44 227 GLN A CA 1
ATOM 1776 C C . GLN A 1 227 ? 25.535 -0.192 -24.062 1.00 81.44 227 GLN A C 1
ATOM 1778 O O . GLN A 1 227 ? 25.508 0.187 -22.896 1.00 81.44 227 GLN A O 1
ATOM 1783 N N . SER A 1 228 ? 25.280 0.632 -25.082 1.00 85.06 228 SER A N 1
ATOM 1784 C CA . SER A 1 228 ? 24.938 2.051 -24.916 1.00 85.06 228 SER A CA 1
ATOM 1785 C C . SER A 1 228 ? 23.506 2.304 -24.440 1.00 85.06 228 SER A C 1
ATOM 1787 O O . SER A 1 228 ? 23.179 3.443 -24.139 1.00 85.06 228 SER A O 1
ATOM 1789 N N . ASP A 1 229 ? 22.643 1.284 -24.412 1.00 87.06 229 ASP A N 1
ATOM 1790 C CA . ASP A 1 229 ? 21.254 1.447 -23.967 1.00 87.06 229 ASP A CA 1
ATOM 1791 C C . ASP A 1 229 ? 21.120 1.410 -22.434 1.00 87.06 229 ASP A C 1
ATOM 1793 O O . ASP A 1 229 ? 20.053 1.725 -21.917 1.00 87.06 229 ASP A O 1
ATOM 1797 N N . PHE A 1 230 ? 22.159 0.986 -21.707 1.00 88.12 230 PHE A N 1
ATOM 1798 C CA . PHE A 1 230 ? 22.102 0.831 -20.255 1.00 88.12 230 PHE A CA 1
ATOM 1799 C C . PHE A 1 230 ? 22.466 2.109 -19.508 1.00 88.12 230 PHE A C 1
ATOM 1801 O O . PHE A 1 230 ? 23.417 2.799 -19.869 1.00 88.12 230 PHE A O 1
ATOM 1808 N N . ASP A 1 231 ? 21.795 2.310 -18.379 1.00 91.75 231 ASP A N 1
ATOM 1809 C CA . ASP A 1 231 ? 22.051 3.386 -17.432 1.00 91.75 231 ASP A CA 1
ATOM 1810 C C . ASP A 1 231 ? 21.899 2.835 -16.008 1.00 91.75 231 ASP A C 1
ATOM 1812 O O . ASP A 1 231 ? 20.942 2.113 -15.726 1.00 91.75 231 ASP A O 1
ATOM 1816 N N . ASP A 1 232 ? 22.836 3.149 -15.113 1.00 90.56 232 ASP A N 1
ATOM 1817 C CA . ASP A 1 232 ? 22.800 2.660 -13.726 1.00 90.56 232 ASP A CA 1
ATOM 1818 C C . ASP A 1 232 ? 21.599 3.234 -12.944 1.00 90.56 232 ASP A C 1
ATOM 1820 O O . ASP A 1 232 ? 21.131 2.635 -11.971 1.00 90.56 232 ASP A O 1
ATOM 1824 N N . LEU A 1 233 ? 21.026 4.355 -13.398 1.00 92.81 233 LEU A N 1
ATOM 1825 C CA . LEU A 1 233 ? 19.790 4.904 -12.841 1.00 92.81 233 LEU A CA 1
ATOM 1826 C C . LEU A 1 233 ? 18.582 3.993 -13.094 1.00 92.81 233 LEU A C 1
ATOM 1828 O O . LEU A 1 233 ? 17.656 3.986 -12.287 1.00 92.81 233 LEU A O 1
ATOM 1832 N N . TYR A 1 234 ? 18.582 3.178 -14.155 1.00 93.62 234 TYR A N 1
ATOM 1833 C CA . TYR A 1 234 ? 17.504 2.209 -14.389 1.00 93.62 234 TYR A CA 1
ATOM 1834 C C . TYR A 1 234 ? 17.509 1.064 -13.375 1.00 93.62 234 TYR A C 1
ATOM 1836 O O . TYR A 1 234 ? 16.459 0.490 -13.101 1.00 93.62 234 TYR A O 1
ATOM 1844 N N . ASP A 1 235 ? 18.669 0.753 -12.803 1.00 95.25 235 ASP A N 1
ATOM 1845 C CA . ASP A 1 235 ? 18.842 -0.271 -11.773 1.00 95.25 235 ASP A CA 1
ATOM 1846 C C . ASP A 1 235 ? 18.719 0.305 -10.350 1.00 95.25 235 ASP A C 1
ATOM 1848 O O . ASP A 1 235 ? 18.880 -0.417 -9.368 1.00 95.25 235 ASP A O 1
ATOM 1852 N N . THR A 1 236 ? 18.436 1.603 -10.206 1.00 95.62 236 THR A N 1
ATOM 1853 C CA . THR A 1 236 ? 18.315 2.254 -8.896 1.00 95.62 236 THR A CA 1
ATOM 1854 C C . THR A 1 236 ? 16.927 2.039 -8.294 1.00 95.62 236 THR A C 1
ATOM 1856 O O . THR A 1 236 ? 15.906 2.211 -8.963 1.00 95.62 236 THR A O 1
ATOM 1859 N N . VAL A 1 237 ? 16.885 1.665 -7.012 1.00 97.31 237 VAL A N 1
ATOM 1860 C CA . VAL A 1 237 ? 15.642 1.608 -6.234 1.00 97.31 237 VAL A CA 1
ATOM 1861 C C . VAL A 1 237 ? 15.322 2.996 -5.698 1.00 97.31 237 VAL A C 1
ATOM 1863 O O . VAL A 1 237 ? 16.126 3.610 -5.006 1.00 97.31 237 VAL A O 1
ATOM 1866 N N . ASP A 1 238 ? 14.115 3.467 -5.962 1.00 96.06 238 ASP A N 1
ATOM 1867 C CA . ASP A 1 238 ? 13.583 4.746 -5.510 1.00 96.06 238 ASP A CA 1
ATOM 1868 C C . ASP A 1 238 ? 12.428 4.505 -4.538 1.00 96.06 238 ASP A C 1
ATOM 1870 O O . ASP A 1 238 ? 11.312 4.154 -4.936 1.00 96.06 238 ASP A O 1
ATOM 1874 N N . VAL A 1 239 ? 12.662 4.701 -3.240 1.00 97.44 239 VAL A N 1
ATOM 1875 C CA . VAL A 1 239 ? 11.627 4.480 -2.223 1.00 97.44 239 VAL A CA 1
ATOM 1876 C C . VAL A 1 239 ? 10.683 5.682 -2.173 1.00 97.44 239 VAL A C 1
ATOM 1878 O O . VAL A 1 239 ? 11.102 6.821 -1.977 1.00 97.44 239 VAL A O 1
ATOM 1881 N N . CYS A 1 240 ? 9.381 5.433 -2.326 1.00 95.31 240 CYS A N 1
ATOM 1882 C CA . CYS A 1 240 ? 8.326 6.423 -2.095 1.00 95.31 240 CYS A CA 1
ATOM 1883 C C . CYS A 1 240 ? 7.923 6.460 -0.617 1.00 95.31 240 CYS A C 1
ATOM 1885 O O . CYS A 1 240 ? 7.760 7.530 -0.031 1.00 95.31 240 CYS A O 1
ATOM 1887 N N . SER A 1 241 ? 7.679 5.289 -0.022 1.00 95.12 241 SER A N 1
ATOM 1888 C CA . SER A 1 241 ? 7.303 5.182 1.387 1.00 95.12 241 SER A CA 1
ATOM 1889 C C . SER A 1 241 ? 7.495 3.774 1.936 1.00 95.12 241 SER A C 1
ATOM 1891 O O . SER A 1 241 ? 7.206 2.797 1.256 1.00 95.12 241 SER A O 1
ATOM 1893 N N . TRP A 1 242 ? 7.906 3.679 3.194 1.00 96.31 242 TRP A N 1
ATOM 1894 C CA . TRP A 1 242 ? 7.928 2.434 3.963 1.00 96.31 242 TRP A CA 1
ATOM 1895 C C . TRP A 1 242 ? 6.535 2.091 4.517 1.00 96.31 242 TRP A C 1
ATOM 1897 O O . TRP A 1 242 ? 5.632 2.943 4.522 1.00 96.31 242 TRP A O 1
ATOM 1907 N N . ASP A 1 243 ? 6.323 0.855 4.968 1.00 93.62 243 ASP A N 1
ATOM 1908 C CA . ASP A 1 243 ? 5.231 0.561 5.897 1.00 93.62 243 ASP A CA 1
ATOM 1909 C C . ASP A 1 243 ? 5.396 1.346 7.205 1.00 93.62 243 ASP A C 1
ATOM 1911 O O . ASP A 1 243 ? 6.479 1.767 7.602 1.00 93.62 243 ASP A O 1
ATOM 1915 N N . LYS A 1 244 ? 4.263 1.678 7.823 1.00 88.50 244 LYS A N 1
ATOM 1916 C CA . LYS A 1 244 ? 4.202 2.532 9.013 1.00 88.50 244 LYS A CA 1
ATOM 1917 C C . LYS A 1 244 ? 3.073 2.060 9.900 1.00 88.50 244 LYS A C 1
ATOM 1919 O O . LYS A 1 244 ? 2.129 1.433 9.422 1.00 88.50 244 LYS A O 1
ATOM 1924 N N . GLN A 1 245 ? 3.125 2.426 11.177 1.00 88.88 245 GLN A N 1
ATOM 1925 C CA . GLN A 1 245 ? 2.035 2.134 12.096 1.00 88.88 245 GLN A CA 1
ATOM 1926 C C . GLN A 1 245 ? 0.687 2.646 11.533 1.00 88.88 245 GLN A C 1
ATOM 1928 O O . GLN A 1 245 ? 0.574 3.832 11.199 1.00 88.88 245 GLN A O 1
ATOM 1933 N N . PRO A 1 246 ? -0.344 1.784 11.440 1.00 91.12 246 PRO A N 1
ATOM 1934 C CA . PRO A 1 246 ? -1.645 2.150 10.892 1.00 91.12 246 PRO A CA 1
ATOM 1935 C C . PRO A 1 246 ? -2.313 3.317 11.603 1.00 91.12 246 PRO A C 1
ATOM 1937 O O . PRO A 1 246 ? -2.426 3.348 12.834 1.00 91.12 246 PRO A O 1
ATOM 1940 N N . LYS A 1 247 ? -2.865 4.238 10.810 1.00 89.62 247 LYS A N 1
ATOM 1941 C CA . LYS A 1 247 ? -3.709 5.319 11.327 1.00 89.62 247 LYS A CA 1
ATOM 1942 C C . LYS A 1 247 ? -5.031 4.755 11.839 1.00 89.62 247 LYS A C 1
ATOM 1944 O O . LYS A 1 247 ? -5.577 3.815 11.263 1.00 89.62 247 LYS A O 1
ATOM 1949 N N . GLU A 1 248 ? -5.577 5.382 12.880 1.00 89.44 248 GLU A N 1
ATOM 1950 C CA . GLU A 1 248 ? -6.935 5.081 13.342 1.00 89.44 248 GLU A CA 1
ATOM 1951 C C . GLU A 1 248 ? -7.956 5.312 12.227 1.00 89.44 248 GLU A C 1
ATOM 1953 O O . GLU A 1 248 ? -7.982 6.373 11.591 1.00 89.44 248 GLU A O 1
ATOM 1958 N N . GLY A 1 249 ? -8.820 4.323 12.019 1.00 89.94 249 GLY A N 1
ATOM 1959 C CA . GLY A 1 249 ? -9.969 4.443 11.143 1.00 89.94 249 GLY A CA 1
ATOM 1960 C C . GLY A 1 249 ? -11.042 5.315 11.788 1.00 89.94 249 GLY A C 1
ATOM 1961 O O . GLY A 1 249 ? -11.286 5.272 12.994 1.00 89.94 249 GLY A O 1
ATOM 1962 N N . ARG A 1 250 ? -11.673 6.161 10.976 1.00 91.31 250 ARG A N 1
ATOM 1963 C CA . ARG A 1 250 ? -12.744 7.066 11.407 1.00 91.31 250 ARG A CA 1
ATOM 1964 C C . ARG A 1 250 ? -13.926 6.932 10.464 1.00 91.31 250 ARG A C 1
ATOM 1966 O O . ARG A 1 250 ? -13.744 6.580 9.300 1.00 91.31 250 ARG A O 1
ATOM 1973 N N . LEU A 1 251 ? -15.122 7.228 10.953 1.00 91.06 251 LEU A N 1
ATOM 1974 C CA . LEU A 1 251 ? -16.304 7.326 10.105 1.00 91.06 251 LEU A CA 1
ATOM 1975 C C . LEU A 1 251 ? -16.285 8.666 9.379 1.00 91.06 251 LEU A C 1
ATOM 1977 O O . LEU A 1 251 ? -16.503 9.700 10.012 1.00 91.06 251 LEU A O 1
ATOM 1981 N N . SER A 1 252 ? -16.018 8.616 8.071 1.00 89.19 252 SER A N 1
ATOM 1982 C CA . SER A 1 252 ? -16.207 9.737 7.148 1.00 89.19 252 SER A CA 1
ATOM 1983 C C . SER A 1 252 ? -17.668 9.900 6.742 1.00 89.19 252 SER A C 1
ATOM 1985 O O . SER A 1 252 ? -18.435 8.946 6.833 1.00 89.19 252 SER A O 1
ATOM 1987 N N . LEU A 1 253 ? -18.060 11.079 6.241 1.00 87.75 253 LEU A N 1
ATOM 1988 C CA . LEU A 1 253 ? -19.402 11.264 5.665 1.00 87.75 253 LEU A CA 1
ATOM 1989 C C . LEU A 1 253 ? -19.690 10.235 4.561 1.00 87.75 253 LEU A C 1
ATOM 1991 O O . LEU A 1 253 ? -20.771 9.660 4.534 1.00 87.75 253 LEU A O 1
ATOM 1995 N N . ARG A 1 254 ? -18.701 9.943 3.704 1.00 89.25 254 ARG A N 1
ATOM 1996 C CA . ARG A 1 254 ? -18.816 8.903 2.669 1.00 89.25 254 ARG A CA 1
ATOM 1997 C C . ARG A 1 254 ? -18.987 7.511 3.272 1.00 89.25 254 ARG A C 1
ATOM 1999 O O . ARG A 1 254 ? -19.860 6.767 2.851 1.00 89.25 254 ARG A O 1
ATOM 2006 N N . THR A 1 255 ? -18.202 7.184 4.296 1.00 91.88 255 THR A N 1
ATOM 2007 C CA . THR A 1 255 ? -18.302 5.902 5.010 1.00 91.88 255 THR A CA 1
ATOM 2008 C C . THR A 1 255 ? -19.684 5.728 5.643 1.00 91.88 255 THR A C 1
ATOM 2010 O O . THR A 1 255 ? -20.253 4.650 5.550 1.00 91.88 255 THR A O 1
ATOM 2013 N N . ILE A 1 256 ? -20.243 6.784 6.247 1.00 92.44 256 ILE A N 1
ATOM 2014 C CA . ILE A 1 256 ? -21.592 6.766 6.833 1.00 92.44 256 ILE A CA 1
ATOM 2015 C C . ILE A 1 256 ? -22.643 6.511 5.752 1.00 92.44 256 ILE A C 1
ATOM 2017 O O . ILE A 1 256 ? -23.467 5.630 5.942 1.00 92.44 256 ILE A O 1
ATOM 2021 N N . GLN A 1 257 ? -22.577 7.211 4.614 1.00 93.12 257 GLN A N 1
ATOM 2022 C CA . GLN A 1 257 ? -23.515 7.018 3.498 1.00 93.12 257 GLN A CA 1
ATOM 2023 C C . GLN A 1 257 ? -23.522 5.571 2.991 1.00 93.12 257 GLN A C 1
ATOM 2025 O O . GLN A 1 257 ? -24.586 4.986 2.807 1.00 93.12 257 GLN A O 1
ATOM 2030 N N . ILE A 1 258 ? -22.339 4.977 2.798 1.00 95.38 258 ILE A N 1
ATOM 2031 C CA . ILE A 1 258 ? -22.230 3.578 2.370 1.00 95.38 258 ILE A CA 1
ATOM 2032 C C . ILE A 1 258 ? -22.770 2.633 3.448 1.00 95.38 258 ILE A C 1
ATOM 2034 O O . ILE A 1 258 ? -23.524 1.722 3.129 1.00 95.38 258 ILE A O 1
ATOM 2038 N N . LEU A 1 259 ? -22.431 2.841 4.722 1.00 96.12 259 LEU A N 1
ATOM 2039 C CA . LEU A 1 259 ? -22.917 1.992 5.815 1.00 96.12 259 LEU A CA 1
ATOM 2040 C C . LEU A 1 259 ? -24.440 2.092 6.002 1.00 96.12 259 LEU A C 1
ATOM 2042 O O . LEU A 1 259 ? -25.087 1.067 6.193 1.00 96.12 259 LEU A O 1
ATOM 2046 N N . GLU A 1 260 ? -25.013 3.292 5.911 1.00 96.00 260 GLU A N 1
ATOM 2047 C CA . GLU A 1 260 ? -26.462 3.530 5.963 1.00 96.00 260 GLU A CA 1
ATOM 2048 C C . GLU A 1 260 ? -27.173 2.823 4.805 1.00 96.00 260 GLU A C 1
ATOM 2050 O O . GLU A 1 260 ? -28.123 2.075 5.029 1.00 96.00 260 GLU A O 1
ATOM 2055 N N . TYR A 1 261 ? -26.654 2.964 3.579 1.00 96.25 261 TYR A N 1
ATOM 2056 C CA . TYR A 1 261 ? -27.151 2.227 2.414 1.00 96.25 261 TYR A CA 1
ATOM 2057 C C . TYR A 1 261 ? -27.076 0.705 2.616 1.00 96.25 261 TYR A C 1
ATOM 2059 O O . TYR A 1 261 ? -27.946 -0.034 2.166 1.00 96.25 261 TYR A O 1
ATOM 2067 N N . ARG A 1 262 ? -26.057 0.228 3.339 1.00 96.88 262 ARG A N 1
ATOM 2068 C CA . ARG A 1 262 ? -25.866 -1.185 3.695 1.00 96.88 262 ARG A CA 1
ATOM 2069 C C . ARG A 1 262 ? -26.619 -1.599 4.971 1.00 96.88 262 ARG A C 1
ATOM 2071 O O . ARG A 1 262 ? -26.324 -2.656 5.524 1.00 96.88 262 ARG A O 1
ATOM 2078 N N . GLY A 1 263 ? -27.586 -0.802 5.429 1.00 96.62 263 GLY A N 1
ATOM 2079 C CA . GLY A 1 263 ? -28.533 -1.169 6.486 1.00 96.62 263 GLY A CA 1
ATOM 2080 C C . GLY A 1 263 ? -28.108 -0.825 7.915 1.00 96.62 263 GLY A C 1
ATOM 2081 O O . GLY A 1 263 ? -28.801 -1.215 8.853 1.00 96.62 263 GLY A O 1
ATOM 2082 N N . VAL A 1 264 ? -27.004 -0.097 8.114 1.00 97.31 264 VAL A N 1
ATOM 2083 C CA . VAL A 1 264 ? -26.585 0.349 9.453 1.00 97.31 264 VAL A CA 1
ATOM 2084 C C . VAL A 1 264 ? -27.474 1.498 9.918 1.00 97.31 264 VAL A C 1
ATOM 2086 O O . VAL A 1 264 ? -27.575 2.531 9.258 1.00 97.31 264 VAL A O 1
ATOM 2089 N N . ASP A 1 265 ? -28.104 1.331 11.078 1.00 95.00 265 ASP A N 1
ATOM 2090 C CA . ASP A 1 265 ? -29.066 2.293 11.594 1.00 95.00 265 ASP A CA 1
ATOM 2091 C C . ASP A 1 265 ? -28.408 3.525 12.241 1.00 95.00 265 ASP A C 1
ATOM 2093 O O . ASP A 1 265 ? -27.266 3.519 12.712 1.00 95.00 265 ASP A O 1
ATOM 2097 N N . ILE A 1 266 ? -29.187 4.606 12.328 1.00 94.31 266 ILE A N 1
ATOM 2098 C CA . ILE A 1 266 ? -28.749 5.877 12.914 1.00 94.31 266 ILE A CA 1
ATOM 2099 C C . ILE A 1 266 ? -28.314 5.764 14.384 1.00 94.31 266 ILE A C 1
ATOM 2101 O O . ILE A 1 266 ? -27.499 6.567 14.847 1.00 94.31 266 ILE A O 1
ATOM 2105 N N . GLY A 1 267 ? -28.831 4.791 15.136 1.00 95.19 267 GLY A N 1
ATOM 2106 C CA . GLY A 1 267 ? -28.453 4.535 16.523 1.00 95.19 267 GLY A CA 1
ATOM 2107 C C . GLY A 1 267 ? -26.981 4.153 16.659 1.00 95.19 267 GLY A C 1
ATOM 2108 O O . GLY A 1 267 ? -26.305 4.655 17.563 1.00 95.19 267 GLY A O 1
ATOM 2109 N N . PHE A 1 268 ? -26.444 3.366 15.721 1.00 94.69 268 PHE A N 1
ATOM 2110 C CA . PHE A 1 268 ? -25.015 3.054 15.679 1.00 94.69 268 PHE A CA 1
ATOM 2111 C C . PHE A 1 268 ? -24.168 4.323 15.501 1.00 94.69 268 PHE A C 1
ATOM 2113 O O . PHE A 1 268 ? -23.232 4.567 16.269 1.00 94.69 268 PHE A O 1
ATOM 2120 N N . PHE A 1 269 ? -24.522 5.179 14.537 1.00 93.06 269 PHE A N 1
ATOM 2121 C CA . PHE A 1 269 ? -23.782 6.418 14.278 1.00 93.06 269 PHE A CA 1
ATOM 2122 C C . PHE A 1 269 ? -23.869 7.409 15.443 1.00 93.06 269 PHE A C 1
ATOM 2124 O O . PHE A 1 269 ? -22.864 8.039 15.780 1.00 93.06 269 PHE A O 1
ATOM 2131 N N . LYS A 1 270 ? -25.030 7.506 16.107 1.00 93.00 270 LYS A N 1
ATOM 2132 C CA . LYS A 1 270 ? -25.190 8.297 17.337 1.00 93.00 270 LYS A CA 1
ATOM 2133 C C . LYS A 1 270 ? -24.237 7.822 18.430 1.00 93.00 270 LYS A C 1
ATOM 2135 O O . LYS A 1 270 ? -23.517 8.640 18.988 1.00 93.00 270 LYS A O 1
ATOM 2140 N N . LYS A 1 271 ? -24.118 6.507 18.648 1.00 93.31 271 LYS A N 1
ATOM 2141 C CA . LYS A 1 271 ? -23.167 5.943 19.620 1.00 93.31 271 LYS A CA 1
ATOM 2142 C C . LYS A 1 271 ? -21.714 6.323 19.305 1.00 93.31 271 LYS A C 1
ATOM 2144 O O . LYS A 1 271 ? -20.957 6.647 20.220 1.00 93.31 271 LYS A O 1
ATOM 2149 N N . CYS A 1 272 ? -21.318 6.318 18.030 1.00 92.44 272 CYS A N 1
ATOM 2150 C CA . CYS A 1 272 ? -19.988 6.779 17.610 1.00 92.44 272 CYS A CA 1
ATOM 2151 C C . CYS A 1 272 ? -19.789 8.287 17.834 1.00 92.44 272 CYS A C 1
ATOM 2153 O O . CYS A 1 272 ? -18.713 8.711 18.261 1.00 92.44 272 CYS A O 1
ATOM 2155 N N . ALA A 1 273 ? -20.816 9.100 17.579 1.00 90.69 273 ALA A N 1
ATOM 2156 C CA . ALA A 1 273 ? -20.784 10.531 17.868 1.00 90.69 273 ALA A CA 1
ATOM 2157 C C . ALA A 1 273 ? -20.678 10.807 19.379 1.00 90.69 273 ALA A C 1
ATOM 2159 O O . ALA A 1 273 ? -19.883 11.652 19.790 1.00 90.69 273 ALA A O 1
ATOM 2160 N N . ASP A 1 274 ? -21.394 10.047 20.210 1.00 92.81 274 ASP A N 1
ATOM 2161 C CA . ASP A 1 274 ? -21.336 10.136 21.672 1.00 92.81 274 ASP A CA 1
ATOM 2162 C C . ASP A 1 274 ? -19.973 9.695 22.223 1.00 92.81 274 ASP A C 1
ATOM 2164 O O . ASP A 1 274 ? -19.457 10.298 23.165 1.00 92.81 274 ASP A O 1
ATOM 2168 N N . ASP A 1 275 ? -19.360 8.654 21.644 1.00 91.31 275 ASP A N 1
ATOM 2169 C CA . ASP A 1 275 ? -17.966 8.269 21.922 1.00 91.31 275 ASP A CA 1
ATOM 2170 C C . ASP A 1 275 ? -17.005 9.428 21.584 1.00 91.31 275 ASP A C 1
ATOM 2172 O O . ASP A 1 275 ? -16.114 9.742 22.375 1.00 91.31 275 ASP A O 1
ATOM 2176 N N . GLY A 1 276 ? -17.209 10.104 20.447 1.00 90.94 276 GLY A N 1
ATOM 2177 C CA . GLY A 1 276 ? -16.427 11.278 20.045 1.00 90.94 276 GLY A CA 1
ATOM 2178 C C . GLY A 1 276 ? -16.574 12.463 20.998 1.00 90.94 276 GLY A C 1
ATOM 2179 O O . GLY A 1 276 ? -15.576 13.072 21.383 1.00 90.94 276 GLY A O 1
ATOM 2180 N N . THR A 1 277 ? -17.797 12.761 21.434 1.00 92.44 277 THR A N 1
ATOM 2181 C CA . THR A 1 277 ? -18.067 13.828 22.409 1.00 92.44 277 THR A CA 1
ATOM 2182 C C . THR A 1 277 ? -17.435 13.512 23.762 1.00 92.44 277 THR A C 1
ATOM 2184 O O . THR A 1 277 ? -16.751 14.360 24.328 1.00 92.44 277 THR A O 1
ATOM 2187 N N . ARG A 1 278 ? -17.564 12.270 24.249 1.00 94.00 278 ARG A N 1
ATOM 2188 C CA . ARG A 1 278 ? -16.899 11.832 25.489 1.00 94.00 278 ARG A CA 1
ATOM 2189 C C . ARG A 1 278 ? -15.381 11.922 25.398 1.00 94.00 278 ARG A C 1
ATOM 2191 O O . ARG A 1 278 ? -14.737 12.299 26.371 1.00 94.00 278 ARG A O 1
ATOM 2198 N N . TRP A 1 279 ? -14.803 11.602 24.241 1.00 92.75 279 TRP A N 1
ATOM 2199 C CA . TRP A 1 279 ? -13.371 11.776 24.018 1.00 92.75 279 TRP A CA 1
ATOM 2200 C C . TRP A 1 279 ? -12.948 13.252 24.081 1.00 92.75 279 TRP A C 1
ATOM 2202 O O . TRP A 1 279 ? -11.927 13.543 24.696 1.00 92.75 279 TRP A O 1
ATOM 2212 N N . LEU A 1 280 ? -13.737 14.189 23.535 1.00 93.38 280 LEU A N 1
ATOM 2213 C CA . LEU A 1 280 ? -13.462 15.628 23.670 1.00 93.38 280 LEU A CA 1
ATOM 2214 C C . LEU A 1 280 ? -13.523 16.100 25.124 1.00 93.38 280 LEU A C 1
ATOM 2216 O O . LEU A 1 280 ? -12.639 16.840 25.550 1.00 93.38 280 LEU A O 1
ATOM 2220 N N . SER A 1 281 ? -14.534 15.664 25.883 1.00 94.94 281 SER A N 1
ATOM 2221 C CA . SER A 1 281 ? -14.622 15.959 27.319 1.00 94.94 281 SER A CA 1
ATOM 2222 C C . SER A 1 281 ? -13.394 15.429 28.051 1.00 94.94 281 SER A C 1
ATOM 2224 O O . SER A 1 281 ? -12.741 16.175 28.772 1.00 94.94 281 SER A O 1
ATOM 2226 N N . LYS A 1 282 ? -12.989 14.182 27.771 1.00 94.50 282 LYS A N 1
ATOM 2227 C CA . LYS A 1 282 ? -11.776 13.599 28.352 1.00 94.50 282 LYS A CA 1
ATOM 2228 C C . LYS A 1 282 ? -10.519 14.386 27.974 1.00 94.50 282 LYS A C 1
ATOM 2230 O O . LYS A 1 282 ? -9.684 14.625 28.835 1.00 94.50 282 LYS A O 1
ATOM 2235 N N . LEU A 1 283 ? -10.387 14.812 26.718 1.00 92.94 283 LEU A N 1
ATOM 2236 C CA . LEU A 1 283 ? -9.255 15.621 26.258 1.00 92.94 283 LEU A CA 1
ATOM 2237 C C . LEU A 1 283 ? -9.160 16.957 27.015 1.00 92.94 283 LEU A C 1
ATOM 2239 O O . LEU A 1 283 ? -8.062 17.438 27.281 1.00 92.94 283 LEU A O 1
ATOM 2243 N N . TYR A 1 284 ? -10.304 17.544 27.371 1.00 93.56 284 TYR A N 1
ATOM 2244 C CA . TYR A 1 284 ? -10.369 18.762 28.173 1.00 93.56 284 TYR A CA 1
ATOM 2245 C C . TYR A 1 284 ? -10.063 18.505 29.659 1.00 93.56 284 TYR A C 1
ATOM 2247 O O . TYR A 1 284 ? -9.303 19.250 30.280 1.00 93.56 284 TYR A O 1
ATOM 2255 N N . GLU A 1 285 ? -10.617 17.439 30.238 1.00 92.62 285 GLU A N 1
ATOM 2256 C CA . GLU A 1 285 ? -10.633 17.184 31.686 1.00 92.62 285 GLU A CA 1
ATOM 2257 C C . GLU A 1 285 ? -9.402 16.424 32.199 1.00 92.62 285 GLU A C 1
ATOM 2259 O O . GLU A 1 285 ? -8.857 16.782 33.242 1.00 92.62 285 GLU A O 1
ATOM 2264 N N . ASP A 1 286 ? -8.884 15.453 31.448 1.00 93.69 286 ASP A N 1
ATOM 2265 C CA . ASP A 1 286 ? -7.812 14.545 31.874 1.00 93.69 286 ASP A CA 1
ATOM 2266 C C . ASP A 1 286 ? -6.432 15.036 31.378 1.00 93.69 286 ASP A C 1
ATOM 2268 O O . ASP A 1 286 ? -6.185 15.054 30.168 1.00 93.69 286 ASP A O 1
ATOM 2272 N N . PRO A 1 287 ? -5.511 15.449 32.277 1.00 91.94 287 PRO A N 1
ATOM 2273 C CA . PRO A 1 287 ? -4.169 15.895 31.894 1.00 91.94 287 PRO A CA 1
ATOM 2274 C C . PRO A 1 287 ? -3.361 14.838 31.131 1.00 91.94 287 PRO A C 1
ATOM 2276 O O . PRO A 1 287 ? -2.604 15.188 30.228 1.00 91.94 287 PRO A O 1
ATOM 2279 N N . ASN A 1 288 ? -3.536 13.552 31.449 1.00 92.88 288 ASN A N 1
ATOM 2280 C CA . ASN A 1 288 ? -2.797 12.477 30.789 1.00 92.88 288 ASN A CA 1
ATOM 2281 C C . ASN A 1 288 ? -3.313 12.258 29.364 1.00 92.88 288 ASN A C 1
ATOM 2283 O O . ASN A 1 288 ? -2.518 12.097 28.441 1.00 92.88 288 ASN A O 1
ATOM 2287 N N . ALA A 1 289 ? -4.634 12.309 29.167 1.00 92.44 289 ALA A N 1
ATOM 2288 C CA . ALA A 1 289 ? -5.232 12.219 27.836 1.00 92.44 289 ALA A CA 1
ATOM 2289 C C . ALA A 1 289 ? -4.844 13.410 26.948 1.00 92.44 289 ALA A C 1
ATOM 2291 O O . ALA A 1 289 ? -4.586 13.231 25.756 1.00 92.44 289 ALA A O 1
ATOM 2292 N N . LEU A 1 290 ? -4.773 14.614 27.531 1.00 93.88 290 LEU A N 1
ATOM 2293 C CA . LEU A 1 290 ? -4.248 15.794 26.851 1.00 93.88 290 LEU A CA 1
ATOM 2294 C C . LEU A 1 290 ? -2.801 15.566 26.421 1.00 93.88 290 LEU A C 1
ATOM 2296 O O . LEU A 1 290 ? -2.523 15.684 25.228 1.00 93.88 290 LEU A O 1
ATOM 2300 N N . LEU A 1 291 ? -1.920 15.203 27.362 1.00 94.31 291 LEU A N 1
ATOM 2301 C CA . LEU A 1 291 ? -0.497 14.970 27.108 1.00 94.31 291 LEU A CA 1
ATOM 2302 C C . LEU A 1 291 ? -0.280 13.918 26.015 1.00 94.31 291 LEU A C 1
ATOM 2304 O O . LEU A 1 291 ? 0.490 14.150 25.086 1.00 94.31 291 LEU A O 1
ATOM 2308 N N . GLU A 1 292 ? -0.999 12.797 26.073 1.00 91.75 292 GLU A N 1
ATOM 2309 C CA . GLU A 1 292 ? -0.916 11.741 25.062 1.00 91.75 292 GLU A CA 1
ATOM 2310 C C . GLU A 1 292 ? -1.291 12.259 23.661 1.00 91.75 292 GLU A C 1
ATOM 2312 O O . GLU A 1 292 ? -0.601 11.975 22.677 1.00 91.75 292 GLU A O 1
ATOM 2317 N N . HIS A 1 293 ? -2.368 13.045 23.552 1.00 91.25 293 HIS A N 1
ATOM 2318 C CA . HIS A 1 293 ? -2.828 13.594 22.273 1.00 91.25 293 HIS A CA 1
ATOM 2319 C C . HIS A 1 293 ? -1.867 14.642 21.707 1.00 91.25 293 HIS A C 1
ATOM 2321 O O . HIS A 1 293 ? -1.537 14.591 20.520 1.00 91.25 293 HIS A O 1
ATOM 2327 N N . VAL A 1 294 ? -1.399 15.583 22.534 1.00 91.81 294 VAL A N 1
ATOM 2328 C CA . VAL A 1 294 ? -0.481 16.642 22.077 1.00 91.81 294 VAL A CA 1
ATOM 2329 C C . VAL A 1 294 ? 0.916 16.100 21.796 1.00 91.81 294 VAL A C 1
ATOM 2331 O O . VAL A 1 294 ? 1.527 16.539 20.830 1.00 91.81 294 VAL A O 1
ATOM 2334 N N . SER A 1 295 ? 1.371 15.079 22.529 1.00 90.06 295 SER A N 1
ATOM 2335 C CA . SER A 1 295 ? 2.616 14.357 22.235 1.00 90.06 295 SER A CA 1
ATOM 2336 C C . SER A 1 295 ? 2.572 13.712 20.847 1.00 90.06 295 SER A C 1
ATOM 2338 O O . SER A 1 295 ? 3.433 13.975 20.010 1.00 90.06 295 SER A O 1
ATOM 2340 N N . LYS A 1 296 ? 1.491 12.984 20.524 1.00 85.50 296 LYS A N 1
ATOM 2341 C CA . LYS A 1 296 ? 1.291 12.400 19.183 1.00 85.50 296 LYS A CA 1
ATOM 2342 C C . LYS A 1 296 ? 1.290 13.454 18.073 1.00 85.50 296 LYS A C 1
ATOM 2344 O O . LYS A 1 296 ? 1.835 13.215 16.994 1.00 85.50 296 LYS A O 1
ATOM 2349 N N . ARG A 1 297 ? 0.668 14.615 18.311 1.00 85.19 297 ARG A N 1
ATOM 2350 C CA . ARG A 1 297 ? 0.671 15.735 17.353 1.00 85.19 297 ARG A CA 1
ATOM 2351 C C . ARG A 1 297 ? 2.060 16.343 17.191 1.00 85.19 297 ARG A C 1
ATOM 2353 O O . ARG A 1 297 ? 2.464 16.582 16.057 1.00 85.19 297 ARG A O 1
ATOM 2360 N N . HIS A 1 298 ? 2.769 16.555 18.294 1.00 84.94 298 HIS A N 1
ATOM 2361 C CA . HIS A 1 298 ? 4.119 17.100 18.301 1.00 84.94 298 HIS A CA 1
ATOM 2362 C C . HIS A 1 298 ? 5.080 16.186 17.532 1.00 84.94 298 HIS A C 1
ATOM 2364 O O . HIS A 1 298 ? 5.732 16.645 16.598 1.00 84.94 298 HIS A O 1
ATOM 2370 N N . SER A 1 299 ? 5.079 14.874 17.799 1.00 80.31 299 SER A N 1
ATOM 2371 C CA . SER A 1 299 ? 5.878 13.913 17.023 1.00 80.31 299 SER A CA 1
ATOM 2372 C C . SER A 1 299 ? 5.564 13.981 15.524 1.00 80.31 299 SER A C 1
ATOM 2374 O O . SER A 1 299 ? 6.472 14.026 14.702 1.00 80.31 299 SER A O 1
ATOM 2376 N N . ALA A 1 300 ? 4.283 14.060 15.148 1.00 74.56 300 ALA A N 1
ATOM 2377 C CA . ALA A 1 300 ? 3.883 14.163 13.743 1.00 74.56 300 ALA A CA 1
ATOM 2378 C C . ALA A 1 300 ? 4.290 15.488 13.070 1.00 74.56 300 ALA A C 1
ATOM 2380 O O . ALA A 1 300 ? 4.403 15.524 11.843 1.00 74.56 300 ALA A O 1
ATOM 2381 N N . MET A 1 301 ? 4.459 16.562 13.843 1.00 76.50 301 MET A N 1
ATOM 2382 C CA . MET A 1 301 ? 4.942 17.861 13.375 1.00 76.50 301 MET A CA 1
ATOM 2383 C C . MET A 1 301 ? 6.456 17.834 13.156 1.00 76.50 301 MET A C 1
ATOM 2385 O O . MET A 1 301 ? 6.904 18.218 12.078 1.00 76.50 301 MET A O 1
ATOM 2389 N N . VAL A 1 302 ? 7.215 17.317 14.129 1.00 71.06 302 VAL A N 1
ATOM 2390 C CA . VAL A 1 302 ? 8.679 17.187 14.047 1.00 71.06 302 VAL A CA 1
ATOM 2391 C C . VAL A 1 302 ? 9.087 16.311 12.862 1.00 71.06 302 VAL A C 1
ATOM 2393 O O . VAL A 1 302 ? 9.988 16.667 12.120 1.00 71.06 302 VAL A O 1
ATOM 2396 N N . SER A 1 303 ? 8.373 15.213 12.595 1.00 62.72 303 SER A N 1
ATOM 2397 C CA . SER A 1 303 ? 8.698 14.318 11.472 1.00 62.72 303 SER A CA 1
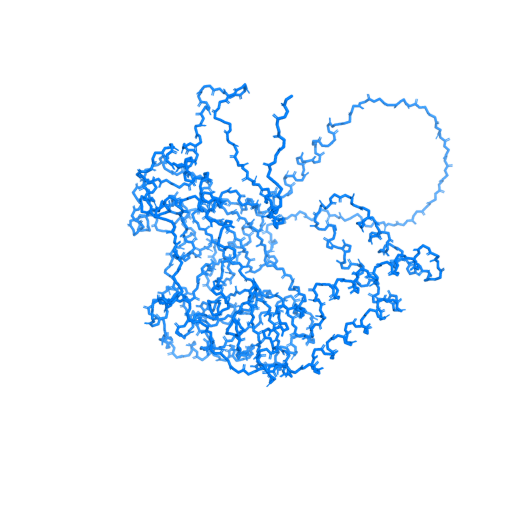ATOM 2398 C C . SER A 1 303 ? 8.399 14.873 10.068 1.00 62.72 303 SER A C 1
ATOM 2400 O O . SER A 1 303 ? 8.513 14.122 9.099 1.00 62.72 303 SER A O 1
ATOM 2402 N N . ARG A 1 304 ? 7.900 16.106 9.919 1.00 58.00 304 ARG A N 1
ATOM 2403 C CA . ARG A 1 304 ? 7.391 16.620 8.633 1.00 58.00 304 ARG A CA 1
ATOM 2404 C C . ARG A 1 304 ? 8.101 17.866 8.101 1.00 58.00 304 ARG A C 1
ATOM 2406 O O . ARG A 1 304 ? 7.636 18.353 7.072 1.00 58.00 304 ARG A O 1
ATOM 2413 N N . ASP A 1 305 ? 9.147 18.370 8.761 1.00 50.50 305 ASP A N 1
ATOM 2414 C CA . ASP A 1 305 ? 9.844 19.621 8.392 1.00 50.50 305 ASP A CA 1
ATOM 2415 C C . ASP A 1 305 ? 8.870 20.723 7.933 1.00 50.50 305 ASP A C 1
ATOM 2417 O O . ASP A 1 305 ? 9.004 21.328 6.868 1.00 50.50 305 ASP A O 1
ATOM 2421 N N . ILE A 1 306 ? 7.791 20.918 8.698 1.00 56.38 306 ILE A N 1
ATOM 2422 C CA . ILE A 1 306 ? 6.745 21.880 8.341 1.00 56.38 306 ILE A CA 1
ATOM 2423 C C . ILE A 1 306 ? 7.265 23.281 8.664 1.00 56.38 306 ILE A C 1
ATOM 2425 O O . ILE A 1 306 ? 7.663 23.537 9.799 1.00 56.38 306 ILE A O 1
ATOM 2429 N N . GLU A 1 307 ? 7.205 24.199 7.692 1.00 50.75 307 GLU A N 1
ATOM 2430 C CA . GLU A 1 307 ? 7.429 25.632 7.928 1.00 50.75 307 GLU A CA 1
ATOM 2431 C C . GLU A 1 307 ? 6.600 26.127 9.123 1.00 50.75 307 GLU A C 1
ATOM 2433 O O . GLU A 1 307 ? 5.427 25.773 9.278 1.00 50.75 307 GLU A O 1
ATOM 2438 N N . SER A 1 308 ? 7.202 26.957 9.977 1.00 56.72 308 SER A N 1
ATOM 2439 C CA . SER A 1 308 ? 6.571 27.422 11.209 1.00 56.72 308 SER A CA 1
ATOM 2440 C C . SER A 1 308 ? 5.317 28.258 10.917 1.00 56.72 308 SER A C 1
ATOM 2442 O O . SER A 1 308 ? 5.349 29.437 10.576 1.00 56.72 308 SER A O 1
ATOM 2444 N N . THR A 1 309 ? 4.158 27.634 11.087 1.00 67.56 309 THR A N 1
ATOM 2445 C CA . THR A 1 309 ? 2.863 28.312 11.144 1.00 67.56 309 THR A CA 1
ATOM 2446 C C . THR A 1 309 ? 2.516 28.689 12.586 1.00 67.56 309 THR A C 1
ATOM 2448 O O . THR A 1 309 ? 3.022 28.110 13.552 1.00 67.56 309 THR A O 1
ATOM 2451 N N . VAL A 1 310 ? 1.579 29.624 12.753 1.00 69.06 310 VAL A N 1
ATOM 2452 C CA . VAL A 1 310 ? 1.032 29.974 14.077 1.00 69.06 310 VAL A CA 1
ATOM 2453 C C . VAL A 1 310 ? 0.434 28.745 14.779 1.00 69.06 310 VAL A C 1
ATOM 2455 O O . VAL A 1 310 ? 0.607 28.573 15.982 1.00 69.06 310 VAL A O 1
ATOM 2458 N N . ASP A 1 311 ? -0.221 27.851 14.030 1.00 69.56 311 ASP A N 1
ATOM 2459 C CA . ASP A 1 311 ? -0.822 26.634 14.585 1.00 69.56 311 ASP A CA 1
ATOM 2460 C C . ASP A 1 311 ? 0.226 25.605 15.047 1.00 69.56 311 ASP A C 1
ATOM 2462 O O . ASP A 1 311 ? -0.009 24.912 16.035 1.00 69.56 311 ASP A O 1
ATOM 2466 N N . THR A 1 312 ? 1.375 25.506 14.369 1.00 73.94 312 THR A N 1
ATOM 2467 C CA . THR A 1 312 ? 2.481 24.619 14.781 1.00 73.94 312 THR A CA 1
ATOM 2468 C C . THR A 1 312 ? 3.188 25.131 16.034 1.00 73.94 312 THR A C 1
ATOM 2470 O O . THR A 1 312 ? 3.503 24.341 16.918 1.00 73.94 312 THR A O 1
ATOM 2473 N N . PHE A 1 313 ? 3.360 26.452 16.168 1.00 79.44 313 PHE A N 1
ATOM 2474 C CA . PHE A 1 313 ? 3.888 27.046 17.400 1.00 79.44 313 PHE A CA 1
ATOM 2475 C C . PHE A 1 313 ? 2.941 26.825 18.589 1.00 79.44 313 PHE A C 1
ATOM 2477 O O . PHE A 1 313 ? 3.374 26.465 19.682 1.00 79.44 313 PHE A O 1
ATOM 2484 N N . ASP A 1 314 ? 1.633 27.003 18.374 1.00 83.25 314 ASP A N 1
ATOM 2485 C CA . ASP A 1 314 ? 0.623 26.761 19.406 1.00 83.25 314 ASP A CA 1
ATOM 2486 C C . ASP A 1 314 ? 0.622 25.306 19.895 1.00 83.25 314 ASP A C 1
ATOM 2488 O O . ASP A 1 314 ? 0.457 25.073 21.094 1.00 83.25 314 ASP A O 1
ATOM 2492 N N . ASP A 1 315 ? 0.802 24.343 18.988 1.00 85.00 315 ASP A N 1
ATOM 2493 C CA . ASP A 1 315 ? 0.849 22.918 19.318 1.00 85.00 315 ASP A CA 1
ATOM 2494 C C . ASP A 1 315 ? 2.130 22.533 20.084 1.00 85.00 315 ASP A C 1
ATOM 2496 O O . ASP A 1 315 ? 2.030 21.776 21.051 1.00 85.00 315 ASP A O 1
ATOM 2500 N N . ASP A 1 316 ? 3.301 23.073 19.711 1.00 88.31 316 ASP A N 1
ATOM 2501 C CA . ASP A 1 316 ? 4.564 22.880 20.453 1.00 88.31 316 ASP A CA 1
ATOM 2502 C C . ASP A 1 316 ? 4.464 23.430 21.879 1.00 88.31 316 ASP A C 1
ATOM 2504 O O . ASP A 1 316 ? 4.719 22.727 22.858 1.00 88.31 316 ASP A O 1
ATOM 2508 N N . LEU A 1 317 ? 4.015 24.680 22.011 1.00 91.06 317 LEU A N 1
ATOM 2509 C CA . LEU A 1 317 ? 3.865 25.319 23.311 1.00 91.06 317 LEU A CA 1
ATOM 2510 C C . LEU A 1 317 ? 2.875 24.547 24.193 1.00 91.06 317 LEU A C 1
ATOM 2512 O O . LEU A 1 317 ? 3.163 24.286 25.359 1.00 91.06 317 LEU A O 1
ATOM 2516 N N . LEU A 1 318 ? 1.741 24.112 23.633 1.00 92.81 318 LEU A N 1
ATOM 2517 C CA . LEU A 1 318 ? 0.769 23.303 24.367 1.00 92.81 318 LEU A CA 1
ATOM 2518 C C . LEU A 1 318 ? 1.357 21.953 24.813 1.00 92.81 318 LEU A C 1
ATOM 2520 O O . LEU A 1 318 ? 1.090 21.522 25.936 1.00 92.81 318 LEU A O 1
ATOM 2524 N N . PHE A 1 319 ? 2.167 21.302 23.973 1.00 94.56 319 PHE A N 1
ATOM 2525 C CA . PHE A 1 319 ? 2.880 20.075 24.332 1.00 94.56 319 PHE A CA 1
ATOM 2526 C C . PHE A 1 319 ? 3.855 20.297 25.494 1.00 94.56 319 PHE A C 1
ATOM 2528 O O . PHE A 1 319 ? 3.823 19.532 26.461 1.00 94.56 319 PHE A O 1
ATOM 2535 N N . ARG A 1 320 ? 4.668 21.359 25.459 1.00 93.69 320 ARG A N 1
ATOM 2536 C CA . ARG A 1 320 ? 5.607 21.690 26.545 1.00 93.69 320 ARG A CA 1
ATOM 2537 C C . ARG A 1 320 ? 4.881 21.979 27.859 1.00 93.69 320 ARG A C 1
ATOM 2539 O O . ARG A 1 320 ? 5.234 21.400 28.883 1.00 93.69 320 ARG A O 1
ATOM 2546 N N . MET A 1 321 ? 3.824 22.797 27.820 1.00 95.44 321 MET A N 1
ATOM 2547 C CA . MET A 1 321 ? 2.995 23.122 28.993 1.00 95.44 321 MET A CA 1
ATOM 2548 C C . MET A 1 321 ? 2.346 21.866 29.599 1.00 95.44 321 MET A C 1
ATOM 2550 O O . MET A 1 321 ? 2.371 21.675 30.814 1.00 95.44 321 MET A O 1
ATOM 2554 N N . ALA A 1 322 ? 1.818 20.967 28.760 1.00 94.69 322 ALA A N 1
ATOM 2555 C CA . ALA A 1 322 ? 1.252 19.698 29.217 1.00 94.69 322 ALA A CA 1
ATOM 2556 C C . ALA A 1 322 ? 2.320 18.751 29.793 1.00 94.69 322 ALA A C 1
ATOM 2558 O O . ALA A 1 322 ? 2.052 18.050 30.769 1.00 94.69 322 ALA A O 1
ATOM 2559 N N . SER A 1 323 ? 3.530 18.744 29.223 1.00 95.31 323 SER A N 1
ATOM 2560 C CA . SER A 1 323 ? 4.637 17.876 29.652 1.00 95.31 323 SER A CA 1
ATOM 2561 C C . SER A 1 323 ? 5.141 18.224 31.052 1.00 95.31 323 SER A C 1
ATOM 2563 O O . SER A 1 323 ? 5.432 17.325 31.837 1.00 95.31 323 SER A O 1
ATOM 2565 N N . VAL A 1 324 ? 5.156 19.514 31.405 1.00 95.31 324 VAL A N 1
ATOM 2566 C CA . VAL A 1 324 ? 5.470 19.982 32.770 1.00 95.31 324 VAL A CA 1
ATOM 2567 C C . VAL A 1 324 ? 4.265 19.939 33.717 1.00 95.31 324 VAL A C 1
ATOM 2569 O O . VAL A 1 324 ? 4.352 20.425 34.840 1.00 95.31 324 VAL A O 1
ATOM 2572 N N . LYS A 1 325 ? 3.136 19.358 33.281 1.00 93.31 325 LYS A N 1
ATOM 2573 C CA . LYS A 1 325 ? 1.879 19.271 34.043 1.00 93.31 325 LYS A CA 1
ATOM 2574 C C . LYS A 1 325 ? 1.406 20.634 34.563 1.00 93.31 325 LYS A C 1
ATOM 2576 O O . LYS A 1 325 ? 0.972 20.740 35.708 1.00 93.31 325 LYS A O 1
ATOM 2581 N N . MET A 1 326 ? 1.497 21.667 33.721 1.00 94.81 326 MET A N 1
ATOM 2582 C CA . MET A 1 326 ? 1.058 23.019 34.065 1.00 94.81 326 MET A CA 1
ATOM 2583 C C . MET A 1 326 ? -0.395 23.027 34.565 1.00 94.81 326 MET A C 1
ATOM 2585 O O . MET A 1 326 ? -1.242 22.272 34.079 1.00 94.81 326 MET A O 1
ATOM 2589 N N . ASP A 1 327 ? -0.679 23.887 35.542 1.00 92.56 327 ASP A N 1
ATOM 2590 C CA . ASP A 1 327 ? -2.017 24.022 36.108 1.00 92.56 327 ASP A CA 1
ATOM 2591 C C . ASP A 1 327 ? -3.007 24.520 35.043 1.00 92.56 327 ASP A C 1
ATOM 2593 O O . ASP A 1 327 ? -2.763 25.512 34.356 1.00 92.56 327 ASP A O 1
ATOM 2597 N N . LYS A 1 328 ? -4.147 23.835 34.903 1.00 89.50 328 LYS A N 1
ATOM 2598 C CA . LYS A 1 328 ? -5.184 24.171 33.912 1.00 89.50 328 LYS A CA 1
ATOM 2599 C C . LYS A 1 328 ? -5.870 25.511 34.169 1.00 89.50 328 LYS A C 1
ATOM 2601 O O . LYS A 1 328 ? -6.541 26.000 33.270 1.00 89.50 328 LYS A O 1
ATOM 2606 N N . SER A 1 329 ? -5.747 26.077 35.366 1.00 91.56 329 SER A N 1
ATOM 2607 C CA . SER A 1 329 ? -6.227 27.422 35.686 1.00 91.56 329 SER A CA 1
ATOM 2608 C C . SER A 1 329 ? -5.321 28.524 35.136 1.00 91.56 329 SER A C 1
ATOM 2610 O O . SER A 1 329 ? -5.761 29.673 35.070 1.00 91.56 329 SER A O 1
ATOM 2612 N N . GLU A 1 330 ? -4.099 28.195 34.694 1.00 96.00 330 GLU A N 1
ATOM 2613 C CA . GLU A 1 330 ? -3.228 29.157 34.024 1.00 96.00 330 GLU A CA 1
ATOM 2614 C C . GLU A 1 330 ? -3.932 29.670 32.747 1.00 96.00 330 GLU A C 1
ATOM 2616 O O . GLU A 1 330 ? -4.311 28.863 31.887 1.00 96.00 330 GLU A O 1
ATOM 2621 N N . PRO A 1 331 ? -4.165 30.993 32.618 1.00 96.00 331 PRO A N 1
ATOM 2622 C CA . PRO A 1 331 ? -5.019 31.545 31.568 1.00 96.00 331 PRO A CA 1
ATOM 2623 C C . PRO A 1 331 ? -4.609 31.174 30.139 1.00 96.00 331 PRO A C 1
ATOM 2625 O O . PRO A 1 331 ? -5.477 30.879 29.309 1.00 96.00 331 PRO A O 1
ATOM 2628 N N . VAL A 1 332 ? -3.308 31.176 29.833 1.00 94.56 332 VAL A N 1
ATOM 2629 C CA . VAL A 1 332 ? -2.808 30.865 28.487 1.00 94.56 332 VAL A CA 1
ATOM 2630 C C . VAL A 1 332 ? -3.001 29.379 28.179 1.00 94.56 332 VAL A C 1
ATOM 2632 O O . VAL A 1 332 ? -3.443 29.028 27.079 1.00 94.56 332 VAL A O 1
ATOM 2635 N N . PHE A 1 333 ? -2.742 28.500 29.146 1.00 95.06 333 PHE A N 1
ATOM 2636 C CA . PHE A 1 333 ? -2.911 27.060 29.014 1.00 95.06 333 PHE A CA 1
ATOM 2637 C C . PHE A 1 333 ? -4.377 26.701 28.798 1.00 95.06 333 PHE A C 1
ATOM 2639 O O . PHE A 1 333 ? -4.706 26.040 27.809 1.00 95.06 333 PHE A O 1
ATOM 2646 N N . ALA A 1 334 ? -5.271 27.209 29.654 1.00 94.25 334 ALA A N 1
ATOM 2647 C CA . ALA A 1 334 ? -6.716 27.040 29.521 1.00 94.25 334 ALA A CA 1
ATOM 2648 C C . ALA A 1 334 ? -7.207 27.460 28.130 1.00 94.25 334 ALA A C 1
ATOM 2650 O O . ALA A 1 334 ? -7.924 26.709 27.458 1.00 94.25 334 ALA A O 1
ATOM 2651 N N . GLN A 1 335 ? -6.788 28.640 27.660 1.00 94.75 335 GLN A N 1
ATOM 2652 C CA . GLN A 1 335 ? -7.183 29.146 26.350 1.00 94.75 335 GLN A CA 1
ATOM 2653 C C . GLN A 1 335 ? -6.701 28.233 25.211 1.00 94.75 335 GLN A C 1
ATOM 2655 O O . GLN A 1 335 ? -7.461 27.958 24.274 1.00 94.75 335 GLN A O 1
ATOM 2660 N N . LYS A 1 336 ? -5.462 27.729 25.279 1.00 94.12 336 LYS A N 1
ATOM 2661 C CA . LYS A 1 336 ? -4.899 26.830 24.258 1.00 94.12 336 LYS A CA 1
ATOM 2662 C C . LYS A 1 336 ? -5.566 25.456 24.258 1.00 94.12 336 LYS A C 1
ATOM 2664 O O . LYS A 1 336 ? -5.873 24.951 23.174 1.00 94.12 336 LYS A O 1
ATOM 2669 N N . ILE A 1 337 ? -5.873 24.888 25.427 1.00 94.62 337 ILE A N 1
ATOM 2670 C CA . ILE A 1 337 ? -6.644 23.638 25.538 1.00 94.62 337 ILE A CA 1
ATOM 2671 C C . ILE A 1 337 ? -8.017 23.822 24.883 1.00 94.62 337 ILE A C 1
ATOM 2673 O O . ILE A 1 337 ? -8.397 23.030 24.020 1.00 94.62 337 ILE A O 1
ATOM 2677 N N . LEU A 1 338 ? -8.742 24.897 25.214 1.00 94.31 338 LEU A N 1
ATOM 2678 C CA . LEU A 1 338 ? -10.049 25.187 24.614 1.00 94.31 338 LEU A CA 1
ATOM 2679 C C . LEU A 1 338 ? -9.962 25.349 23.092 1.00 94.31 338 LEU A C 1
ATOM 2681 O O . LEU A 1 338 ? -10.802 24.818 22.361 1.00 94.31 338 LEU A O 1
ATOM 2685 N N . LYS A 1 339 ? -8.932 26.042 22.589 1.00 93.94 339 LYS A N 1
ATOM 2686 C CA . LYS A 1 339 ? -8.695 26.199 21.146 1.00 93.94 339 LYS A CA 1
ATOM 2687 C C . LYS A 1 339 ? -8.424 24.850 20.473 1.00 93.94 339 LYS A C 1
ATOM 2689 O O . LYS A 1 339 ? -8.978 24.593 19.403 1.00 93.94 339 LYS A O 1
ATOM 2694 N N . LEU A 1 340 ? -7.620 23.973 21.079 1.00 93.00 340 LEU A N 1
ATOM 2695 C CA . LEU A 1 340 ? -7.388 22.609 20.591 1.00 93.00 340 LEU A CA 1
ATOM 2696 C C . LEU A 1 340 ? -8.689 21.796 20.555 1.00 93.00 340 LEU A C 1
ATOM 2698 O O . LEU A 1 340 ? -9.040 21.271 19.500 1.00 93.00 340 LEU A O 1
ATOM 2702 N N . VAL A 1 341 ? -9.429 21.738 21.665 1.00 93.88 341 VAL A N 1
ATOM 2703 C CA . VAL A 1 341 ? -10.695 20.990 21.767 1.00 93.88 341 VAL A CA 1
ATOM 2704 C C . VAL A 1 341 ? -11.700 21.493 20.730 1.00 93.88 341 VAL A C 1
ATOM 2706 O O . VAL A 1 341 ? -12.314 20.694 20.024 1.00 93.88 341 VAL A O 1
ATOM 2709 N N . LYS A 1 342 ? -11.811 22.815 20.547 1.00 93.75 342 LYS A N 1
ATOM 2710 C CA . LYS A 1 342 ? -12.659 23.419 19.511 1.00 93.75 342 LYS A CA 1
ATOM 2711 C C . LYS A 1 342 ? -12.222 23.020 18.099 1.00 93.75 342 LYS A C 1
ATOM 2713 O O . LYS A 1 342 ? -13.081 22.695 17.280 1.00 93.75 342 LYS A O 1
ATOM 2718 N N . ARG A 1 343 ? -10.914 23.012 17.804 1.00 90.88 343 ARG A N 1
ATOM 2719 C CA . ARG A 1 343 ? -10.379 22.556 16.505 1.00 90.88 343 ARG A CA 1
ATOM 2720 C C . ARG A 1 343 ? -10.720 21.086 16.241 1.00 90.88 343 ARG A C 1
ATOM 2722 O O . ARG A 1 343 ? -11.150 20.757 15.135 1.00 90.88 343 ARG A O 1
ATOM 2729 N N . GLU A 1 344 ? -10.574 20.214 17.236 1.00 90.56 344 GLU A N 1
ATOM 2730 C CA . GLU A 1 344 ? -10.917 18.791 17.108 1.00 90.56 344 GLU A CA 1
ATOM 2731 C C . GLU A 1 344 ? -12.434 18.584 16.942 1.00 90.56 344 GLU A C 1
ATOM 2733 O O . GLU A 1 344 ? -12.859 17.840 16.055 1.00 90.56 344 GLU A O 1
ATOM 2738 N N . ALA A 1 345 ? -13.262 19.312 17.698 1.00 91.81 345 ALA A N 1
ATOM 2739 C CA . ALA A 1 345 ? -14.719 19.294 17.556 1.00 91.81 345 ALA A CA 1
ATOM 2740 C C . ALA A 1 345 ? -15.177 19.765 16.166 1.00 91.81 345 ALA A C 1
ATOM 2742 O O . ALA A 1 345 ? -16.002 19.115 15.519 1.00 91.81 345 ALA A O 1
ATOM 2743 N N . ASP A 1 346 ? -14.601 20.858 15.658 1.00 90.69 346 ASP A N 1
ATOM 2744 C CA . ASP A 1 346 ? -14.877 21.352 14.309 1.00 90.69 346 ASP A CA 1
ATOM 2745 C C . ASP A 1 346 ? -14.428 20.363 13.232 1.00 90.69 346 ASP A C 1
ATOM 2747 O O . ASP A 1 346 ? -15.132 20.182 12.239 1.00 90.69 346 ASP A O 1
ATOM 2751 N N . SER A 1 347 ? -13.284 19.703 13.420 1.00 85.19 347 SER A N 1
ATOM 2752 C CA . SER A 1 347 ? -12.801 18.650 12.524 1.00 85.19 347 SER A CA 1
ATOM 2753 C C . SER A 1 347 ? -13.780 17.476 12.477 1.00 85.19 347 SER A C 1
ATOM 2755 O O . SER A 1 347 ? -14.144 17.036 11.386 1.00 85.19 347 SER A O 1
ATOM 2757 N N . MET A 1 348 ? -14.272 17.014 13.632 1.00 86.56 348 MET A N 1
ATOM 2758 C CA . MET A 1 348 ? -15.270 15.943 13.696 1.00 86.56 348 MET A CA 1
ATOM 2759 C C . MET A 1 348 ? -16.586 16.341 13.031 1.00 86.56 348 MET A C 1
ATOM 2761 O O . MET A 1 348 ? -17.073 15.591 12.188 1.00 86.56 348 MET A O 1
ATOM 2765 N N . ARG A 1 349 ? -17.114 17.532 13.341 1.00 85.75 349 ARG A N 1
ATOM 2766 C CA . ARG A 1 349 ? -18.385 18.034 12.799 1.00 85.75 349 ARG A CA 1
ATOM 2767 C C . ARG A 1 349 ? -18.325 18.310 11.297 1.00 85.75 349 ARG A C 1
ATOM 2769 O O . ARG A 1 349 ? -19.218 17.904 10.568 1.00 85.75 349 ARG A O 1
ATOM 2776 N N . LYS A 1 350 ? -17.300 19.028 10.827 1.00 84.69 350 LYS A N 1
ATOM 2777 C CA . LYS A 1 350 ? -17.227 19.506 9.433 1.00 84.69 350 LYS A CA 1
ATOM 2778 C C . LYS A 1 350 ? -16.704 18.447 8.472 1.00 84.69 350 LYS A C 1
ATOM 2780 O O . LYS A 1 350 ? -17.124 18.419 7.323 1.00 84.69 350 LYS A O 1
ATOM 2785 N N . LYS A 1 351 ? -15.753 17.614 8.908 1.00 78.94 351 LYS A N 1
ATOM 2786 C CA . LYS A 1 351 ? -15.118 16.609 8.039 1.00 78.94 351 LYS A CA 1
ATOM 2787 C C . LYS A 1 351 ? -15.719 15.215 8.207 1.00 78.94 351 LYS A C 1
ATOM 2789 O O . LYS A 1 351 ? -15.292 14.326 7.478 1.00 78.94 351 LYS A O 1
ATOM 2794 N N . GLY A 1 352 ? -16.653 15.028 9.151 1.00 74.88 352 GLY A N 1
ATOM 2795 C CA . GLY A 1 352 ? -17.148 13.717 9.568 1.00 74.88 352 GLY A CA 1
ATOM 2796 C C . GLY A 1 352 ? -15.965 12.851 9.970 1.00 74.88 352 GLY A C 1
ATOM 2797 O O . GLY A 1 352 ? -15.474 12.077 9.174 1.00 74.88 352 GLY A O 1
ATOM 2798 N N . LYS A 1 353 ? -15.373 13.061 11.141 1.00 82.31 353 LYS A N 1
ATOM 2799 C CA . LYS A 1 353 ? -14.196 12.282 11.576 1.00 82.31 353 LYS A CA 1
ATOM 2800 C C . LYS A 1 353 ? -14.466 11.607 12.909 1.00 82.31 353 LYS A C 1
ATOM 2802 O O . LYS A 1 353 ? -13.664 11.733 13.831 1.00 82.31 353 LYS A O 1
ATOM 2807 N N . TYR A 1 354 ? -15.601 10.922 13.003 1.00 88.94 354 TYR A N 1
ATOM 2808 C CA . TYR A 1 354 ? -16.018 10.282 14.246 1.00 88.94 354 TYR A CA 1
ATOM 2809 C C . TYR A 1 354 ? -15.134 9.068 14.545 1.00 88.94 354 TYR A C 1
ATOM 2811 O O . TYR A 1 354 ? -14.829 8.300 13.624 1.00 88.94 354 TYR A O 1
ATOM 2819 N N . PRO A 1 355 ? -14.689 8.897 15.800 1.00 86.50 355 PRO A N 1
ATOM 2820 C CA . PRO A 1 355 ? -13.878 7.752 16.170 1.00 86.50 355 PRO A CA 1
ATOM 2821 C C . PRO A 1 355 ? -14.675 6.463 15.978 1.00 86.50 355 PRO A C 1
ATOM 2823 O O . PRO A 1 355 ? -15.856 6.387 16.316 1.00 86.50 355 PRO A O 1
ATOM 2826 N N . LEU A 1 356 ? -14.006 5.438 15.458 1.00 90.50 356 LEU A N 1
ATOM 2827 C CA . LEU A 1 356 ? -14.555 4.096 15.375 1.00 90.50 356 LEU A CA 1
ATOM 2828 C C . LEU A 1 356 ? -13.569 3.118 15.997 1.00 90.50 356 LEU A C 1
ATOM 2830 O O . LEU A 1 356 ? -12.403 3.056 15.618 1.00 90.50 356 LEU A O 1
ATOM 2834 N N . ARG A 1 357 ? -14.044 2.354 16.978 1.00 88.88 357 ARG A N 1
ATOM 2835 C CA . ARG A 1 357 ? -13.231 1.331 17.639 1.00 88.88 357 ARG A CA 1
ATOM 2836 C C . ARG A 1 357 ? -12.963 0.179 16.673 1.00 88.88 357 ARG A C 1
ATOM 2838 O O . ARG A 1 357 ? -13.816 -0.127 15.843 1.00 88.88 357 ARG A O 1
ATOM 2845 N N . ARG A 1 358 ? -11.819 -0.498 16.844 1.00 93.12 358 ARG A N 1
ATOM 2846 C CA . ARG A 1 358 ? -11.429 -1.672 16.036 1.00 93.12 358 ARG A CA 1
ATOM 2847 C C . ARG A 1 358 ? -11.438 -1.365 14.540 1.00 93.12 358 ARG A C 1
ATOM 2849 O O . ARG A 1 358 ? -12.017 -2.098 13.742 1.00 93.12 358 ARG A O 1
ATOM 2856 N N . CYS A 1 359 ? -10.870 -0.217 14.185 1.00 94.88 359 CYS A N 1
ATOM 2857 C CA . CYS A 1 359 ? -10.818 0.243 12.813 1.00 94.88 359 CYS A CA 1
ATOM 2858 C C . CYS A 1 359 ? -9.496 0.951 12.523 1.00 94.88 359 CYS A C 1
ATOM 2860 O O . CYS A 1 359 ? -9.056 1.790 13.309 1.00 94.88 359 CYS A O 1
ATOM 2862 N N . LYS A 1 360 ? -8.863 0.626 11.396 1.00 94.94 360 LYS A N 1
ATOM 2863 C CA . LYS A 1 360 ? -7.568 1.170 10.964 1.00 94.94 360 LYS A CA 1
ATOM 2864 C C . LYS A 1 360 ? -7.566 1.439 9.463 1.00 94.94 360 LYS A C 1
ATOM 2866 O O . LYS A 1 360 ? -8.385 0.889 8.736 1.00 94.94 360 LYS A O 1
ATOM 2871 N N . GLN A 1 361 ? -6.650 2.288 9.008 1.00 95.44 361 GLN A N 1
ATOM 2872 C CA . GLN A 1 361 ? -6.252 2.330 7.598 1.00 95.44 361 GLN A CA 1
ATOM 2873 C C . GLN A 1 361 ? -5.104 1.342 7.399 1.00 95.44 361 GLN A C 1
ATOM 2875 O O . GLN A 1 361 ? -4.043 1.529 7.996 1.00 95.44 361 GLN A O 1
ATOM 2880 N N . LEU A 1 362 ? -5.333 0.282 6.629 1.00 96.88 362 LEU A N 1
ATOM 2881 C CA . LEU A 1 362 ? -4.354 -0.772 6.378 1.00 96.88 362 LEU A CA 1
ATOM 2882 C C . LEU A 1 362 ? -4.013 -0.812 4.895 1.00 96.88 362 LEU A C 1
ATOM 2884 O O . LEU A 1 362 ? -4.908 -0.785 4.054 1.00 96.88 362 LEU A O 1
ATOM 2888 N N . ARG A 1 363 ? -2.721 -0.910 4.585 1.00 96.94 363 ARG A N 1
ATOM 2889 C CA . ARG A 1 363 ? -2.252 -1.161 3.223 1.00 96.94 363 ARG A CA 1
ATOM 2890 C C . ARG A 1 363 ? -2.725 -2.535 2.754 1.00 96.94 363 ARG A C 1
ATOM 2892 O O . ARG A 1 363 ? -2.721 -3.480 3.546 1.00 96.94 363 ARG A O 1
ATOM 2899 N N . LEU A 1 364 ? -3.142 -2.622 1.497 1.00 98.31 364 LEU A N 1
ATOM 2900 C CA . LEU A 1 364 ? -3.541 -3.877 0.874 1.00 98.31 364 LEU A CA 1
ATOM 2901 C C . LEU A 1 364 ? -2.302 -4.674 0.470 1.00 98.31 364 LEU A C 1
ATOM 2903 O O . LEU A 1 364 ? -1.362 -4.116 -0.093 1.00 98.31 364 LEU A O 1
ATOM 2907 N N . ILE A 1 365 ? -2.308 -5.972 0.762 1.00 98.44 365 ILE A N 1
ATOM 2908 C CA . ILE A 1 365 ? -1.250 -6.916 0.387 1.00 98.44 365 ILE A CA 1
ATOM 2909 C C . ILE A 1 365 ? -1.936 -8.157 -0.200 1.00 98.44 365 ILE A C 1
ATOM 2911 O O . ILE A 1 365 ? -2.883 -8.654 0.414 1.00 98.44 365 ILE A O 1
ATOM 2915 N N . PRO A 1 366 ? -1.527 -8.669 -1.368 1.00 98.12 366 PRO A N 1
ATOM 2916 C CA . PRO A 1 366 ? -2.076 -9.912 -1.876 1.00 98.12 366 PRO A CA 1
ATOM 2917 C C . PRO A 1 366 ? -1.394 -11.105 -1.201 1.00 98.12 366 PRO A C 1
ATOM 2919 O O . PRO A 1 366 ? -0.203 -11.085 -0.895 1.00 98.12 366 PRO A O 1
ATOM 2922 N N . ASP A 1 367 ? -2.152 -12.170 -0.978 1.00 97.06 367 ASP A N 1
ATOM 2923 C CA . ASP A 1 367 ? -1.625 -13.436 -0.490 1.00 97.06 367 ASP A CA 1
ATOM 2924 C C . ASP A 1 367 ? -0.861 -14.169 -1.602 1.00 97.06 367 ASP A C 1
ATOM 2926 O O . ASP A 1 367 ? -1.447 -14.911 -2.390 1.00 97.06 367 ASP A O 1
ATOM 2930 N N . HIS A 1 368 ? 0.458 -14.001 -1.658 1.00 94.12 368 HIS A N 1
ATOM 2931 C CA . HIS A 1 368 ? 1.306 -14.732 -2.605 1.00 94.12 368 HIS A CA 1
ATOM 2932 C C . HIS A 1 368 ? 1.409 -16.238 -2.289 1.00 94.12 368 HIS A C 1
ATOM 2934 O O . HIS A 1 368 ? 1.777 -17.037 -3.150 1.00 94.12 368 HIS A O 1
ATOM 2940 N N . THR A 1 369 ? 1.037 -16.656 -1.076 1.00 91.88 369 THR A N 1
ATOM 2941 C CA . THR A 1 369 ? 1.127 -18.053 -0.625 1.00 91.88 369 THR A CA 1
ATOM 2942 C C . THR A 1 369 ? -0.081 -18.905 -1.013 1.00 91.88 369 THR A C 1
ATOM 2944 O O . THR A 1 369 ? -0.003 -20.133 -0.989 1.00 91.88 369 THR A O 1
ATOM 2947 N N . GLN A 1 370 ? -1.204 -18.259 -1.350 1.00 90.88 370 GLN A N 1
ATOM 2948 C CA . GLN A 1 370 ? -2.506 -18.890 -1.587 1.00 90.88 370 GLN A CA 1
ATOM 2949 C C . GLN A 1 370 ? -3.031 -19.715 -0.385 1.00 90.88 370 GLN A C 1
ATOM 2951 O O . GLN A 1 370 ? -3.791 -20.671 -0.563 1.00 90.88 370 GLN A O 1
ATOM 2956 N N . LEU A 1 371 ? -2.656 -19.360 0.851 1.00 91.81 371 LEU A N 1
ATOM 2957 C CA . LEU A 1 371 ? -3.183 -19.973 2.080 1.00 91.81 371 LEU A CA 1
ATOM 2958 C C . LEU A 1 371 ? -4.593 -19.492 2.456 1.00 91.81 371 LEU A C 1
ATOM 2960 O O . LEU A 1 371 ? -5.291 -20.179 3.212 1.00 91.81 371 LEU A O 1
ATOM 2964 N N . LEU A 1 372 ? -5.003 -18.313 1.992 1.00 95.75 372 LEU A N 1
ATOM 2965 C CA . LEU A 1 372 ? -6.339 -17.761 2.200 1.00 95.75 372 LEU A CA 1
ATOM 2966 C C . LEU A 1 372 ? -7.304 -18.248 1.114 1.00 95.75 372 LEU A C 1
ATOM 2968 O O . LEU A 1 372 ? -6.993 -18.190 -0.077 1.00 95.75 372 LEU A O 1
ATOM 2972 N N . GLU A 1 373 ? -8.504 -18.669 1.513 1.00 95.25 373 GLU A N 1
ATOM 2973 C CA . GLU A 1 373 ? -9.583 -18.973 0.567 1.00 95.25 373 GLU A CA 1
ATOM 2974 C C . GLU A 1 373 ? -10.281 -17.703 0.066 1.00 95.25 373 GLU A C 1
ATOM 2976 O O . GLU A 1 373 ? -10.105 -16.617 0.619 1.00 95.25 373 GLU A O 1
ATOM 2981 N N . GLU A 1 374 ? -11.086 -17.828 -0.990 1.00 95.19 374 GLU A N 1
ATOM 2982 C CA . GLU A 1 374 ? -11.876 -16.708 -1.506 1.00 95.19 374 GLU A CA 1
ATOM 2983 C C . GLU A 1 374 ? -12.731 -16.067 -0.396 1.00 95.19 374 GLU A C 1
ATOM 2985 O O . GLU A 1 374 ? -13.383 -16.749 0.399 1.00 95.19 374 GLU A O 1
ATOM 2990 N N . GLY A 1 375 ? -12.703 -14.733 -0.325 1.00 95.81 375 GLY A N 1
ATOM 2991 C CA . GLY A 1 375 ? -13.394 -13.960 0.711 1.00 95.81 375 GLY A CA 1
ATOM 2992 C C . GLY A 1 375 ? -12.715 -13.974 2.086 1.00 95.81 375 GLY A C 1
ATOM 2993 O O . GLY A 1 375 ? -13.215 -13.335 3.015 1.00 95.81 375 GLY A O 1
ATOM 2994 N N . GLU A 1 376 ? -11.582 -14.663 2.243 1.00 98.19 376 GLU A N 1
ATOM 2995 C CA . GLU A 1 376 ? -10.784 -14.638 3.466 1.00 98.19 376 GLU A CA 1
ATOM 2996 C C . GLU A 1 376 ? -9.705 -13.546 3.440 1.00 98.19 376 GLU A C 1
ATOM 2998 O O . GLU A 1 376 ? -9.165 -13.169 2.396 1.00 98.19 376 GLU A O 1
ATOM 3003 N N . ALA A 1 377 ? -9.380 -13.041 4.629 1.00 98.44 377 ALA A N 1
ATOM 3004 C CA . ALA A 1 377 ? -8.325 -12.064 4.842 1.00 98.44 377 ALA A CA 1
ATOM 3005 C C . ALA A 1 377 ? -7.586 -12.304 6.164 1.00 98.44 377 ALA A C 1
ATOM 3007 O O . ALA A 1 377 ? -8.115 -12.899 7.107 1.00 98.44 377 ALA A O 1
ATOM 3008 N N . PHE A 1 378 ? -6.369 -11.780 6.251 1.00 98.12 378 PHE A N 1
ATOM 3009 C CA . PHE A 1 378 ? -5.548 -11.783 7.456 1.00 98.12 378 PHE A CA 1
ATOM 3010 C C . PHE A 1 378 ? -5.081 -10.359 7.769 1.00 98.12 378 PHE A C 1
ATOM 3012 O O . PHE A 1 378 ? -4.654 -9.623 6.883 1.00 98.12 378 PHE A O 1
ATOM 3019 N N . ILE A 1 379 ? -5.152 -9.954 9.038 1.00 97.31 379 ILE A N 1
ATOM 3020 C CA . ILE A 1 379 ? -4.630 -8.656 9.481 1.00 97.31 379 ILE A CA 1
ATOM 3021 C C . ILE A 1 379 ? -3.246 -8.878 10.088 1.00 97.31 379 ILE A C 1
ATOM 3023 O O . ILE A 1 379 ? -3.119 -9.514 11.136 1.00 97.31 379 ILE A O 1
ATOM 3027 N N . ALA A 1 380 ? -2.219 -8.316 9.453 1.00 94.62 380 ALA A N 1
ATOM 3028 C CA . ALA A 1 380 ? -0.866 -8.321 9.989 1.00 94.62 380 ALA A CA 1
ATOM 3029 C C . ALA A 1 380 ? -0.746 -7.343 11.168 1.00 94.62 380 ALA A C 1
ATOM 3031 O O . ALA A 1 380 ? -1.243 -6.215 11.132 1.00 94.62 380 ALA A O 1
ATOM 3032 N N . VAL A 1 381 ? -0.094 -7.801 12.238 1.00 85.88 381 VAL A N 1
ATOM 3033 C CA . VAL A 1 381 ? -0.095 -7.155 13.565 1.00 85.88 381 VAL A CA 1
ATOM 3034 C C . VAL A 1 381 ? 1.310 -6.974 14.146 1.00 85.88 381 VAL A C 1
ATOM 3036 O O . VAL A 1 381 ? 1.454 -6.868 15.363 1.00 85.88 381 VAL A O 1
ATOM 3039 N N . GLY A 1 382 ? 2.362 -6.929 13.323 1.00 81.75 382 GLY A N 1
ATOM 3040 C CA . GLY A 1 382 ? 3.739 -6.784 13.808 1.00 81.75 382 GLY A CA 1
ATOM 3041 C C . GLY A 1 382 ? 3.974 -5.532 14.671 1.00 81.75 382 GLY A C 1
ATOM 3042 O O . GLY A 1 382 ? 4.470 -5.663 15.788 1.00 81.75 382 GLY A O 1
ATOM 3043 N N . TYR A 1 383 ? 3.472 -4.350 14.287 1.00 78.06 383 TYR A N 1
ATOM 3044 C CA . TYR A 1 383 ? 3.520 -3.151 15.153 1.00 78.06 383 TYR A CA 1
ATOM 3045 C C . TYR A 1 383 ? 2.700 -3.282 16.443 1.00 78.06 383 TYR A C 1
ATOM 3047 O O . TYR A 1 383 ? 2.893 -2.524 17.393 1.00 78.06 383 TYR A O 1
ATOM 3055 N N . ALA A 1 384 ? 1.753 -4.218 16.484 1.00 70.69 384 ALA A N 1
ATOM 3056 C CA . ALA A 1 384 ? 0.943 -4.499 17.656 1.00 70.69 384 ALA A CA 1
ATOM 3057 C C . ALA A 1 384 ? 1.505 -5.652 18.506 1.00 70.69 384 ALA A C 1
ATOM 3059 O O . ALA A 1 384 ? 0.855 -5.991 19.491 1.00 70.69 384 ALA A O 1
ATOM 3060 N N . ARG A 1 385 ? 2.700 -6.207 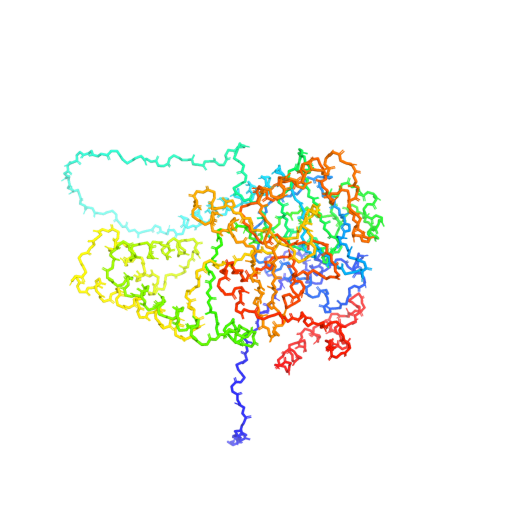18.214 1.00 65.81 385 ARG A N 1
ATOM 3061 C CA . ARG A 1 385 ? 3.332 -7.303 18.993 1.00 65.81 385 ARG A CA 1
ATOM 3062 C C . ARG A 1 385 ? 3.441 -7.004 20.502 1.00 65.81 385 ARG A C 1
ATOM 3064 O O . ARG A 1 385 ? 3.399 -7.935 21.296 1.00 65.81 385 ARG A O 1
ATOM 3071 N N . GLY A 1 386 ? 3.463 -5.730 20.915 1.00 60.28 386 GLY A N 1
ATOM 3072 C CA . GLY A 1 386 ? 3.367 -5.306 22.326 1.00 60.28 386 GLY A CA 1
ATOM 3073 C C . GLY A 1 386 ? 1.963 -4.907 22.820 1.00 60.28 386 GLY A C 1
ATOM 3074 O O . GLY A 1 386 ? 1.731 -4.793 24.021 1.00 60.28 386 GLY A O 1
ATOM 3075 N N . ASN A 1 387 ? 0.992 -4.705 21.924 1.00 78.81 387 ASN A N 1
ATOM 3076 C CA . ASN A 1 387 ? -0.390 -4.348 22.253 1.00 78.81 387 ASN A CA 1
ATOM 3077 C C . ASN A 1 387 ? -1.279 -5.598 22.270 1.00 78.81 387 ASN A C 1
ATOM 3079 O O . ASN A 1 387 ? -2.067 -5.866 21.356 1.00 78.81 387 ASN A O 1
ATOM 3083 N N . VAL A 1 388 ? -1.165 -6.343 23.370 1.00 81.94 388 VAL A N 1
ATOM 3084 C CA . VAL A 1 388 ? -1.857 -7.619 23.601 1.00 81.94 388 VAL A CA 1
ATOM 3085 C C . VAL A 1 388 ? -3.376 -7.509 23.407 1.00 81.94 388 VAL A C 1
ATOM 3087 O O . VAL A 1 388 ? -4.004 -8.456 22.942 1.00 81.94 388 VAL A O 1
ATOM 3090 N N . ASN A 1 389 ? -3.981 -6.360 23.721 1.00 84.88 389 ASN A N 1
ATOM 3091 C CA . ASN A 1 389 ? -5.423 -6.157 23.564 1.00 84.88 389 ASN A CA 1
ATOM 3092 C C . ASN A 1 389 ? -5.842 -6.085 22.093 1.00 84.88 389 ASN A C 1
ATOM 3094 O O . ASN A 1 389 ? -6.839 -6.693 21.723 1.00 84.88 389 ASN A O 1
ATOM 3098 N N . THR A 1 390 ? -5.074 -5.389 21.250 1.00 85.31 390 THR A N 1
ATOM 3099 C CA . THR A 1 390 ? -5.383 -5.287 19.813 1.00 85.31 390 THR A CA 1
ATOM 3100 C C . THR A 1 390 ? -5.248 -6.642 19.128 1.00 85.31 390 THR A C 1
ATOM 3102 O O . THR A 1 390 ? -6.131 -7.022 18.364 1.00 85.31 390 THR A O 1
ATOM 3105 N N . ILE A 1 391 ? -4.189 -7.394 19.452 1.00 86.50 391 ILE A N 1
ATOM 3106 C CA . ILE A 1 391 ? -3.992 -8.754 18.933 1.00 86.50 391 ILE A CA 1
ATOM 3107 C C . ILE A 1 391 ? -5.159 -9.649 19.349 1.00 86.50 391 ILE A C 1
ATOM 3109 O O . ILE A 1 391 ? -5.800 -10.246 18.491 1.00 86.50 391 ILE A O 1
ATOM 3113 N N . LYS A 1 392 ? -5.496 -9.682 20.646 1.00 87.94 392 LYS A N 1
ATOM 3114 C CA . LYS A 1 392 ? -6.623 -10.479 21.154 1.00 87.94 392 LYS A CA 1
ATOM 3115 C C . LYS A 1 392 ? -7.952 -10.089 20.510 1.00 87.94 392 LYS A C 1
ATOM 3117 O O . LYS A 1 392 ? -8.775 -10.965 20.270 1.00 87.94 392 LYS A O 1
ATOM 3122 N N . ASP A 1 393 ? -8.184 -8.802 20.262 1.00 90.38 393 ASP A N 1
ATOM 3123 C CA . ASP A 1 393 ? -9.408 -8.326 19.615 1.00 90.38 393 ASP A CA 1
ATOM 3124 C C . ASP A 1 393 ? -9.499 -8.801 18.158 1.00 90.38 393 ASP A C 1
ATOM 3126 O O . ASP A 1 393 ? -10.566 -9.243 17.736 1.00 90.38 393 ASP A O 1
ATOM 3130 N N . ILE A 1 394 ? -8.397 -8.749 17.404 1.00 91.94 394 ILE A N 1
ATOM 3131 C CA . ILE A 1 394 ? -8.340 -9.259 16.026 1.00 91.94 394 ILE A CA 1
ATOM 3132 C C . ILE A 1 394 ? -8.506 -10.782 16.013 1.00 91.94 394 ILE A C 1
ATOM 3134 O O . ILE A 1 394 ? -9.334 -11.290 15.269 1.00 91.94 394 ILE A O 1
ATOM 3138 N N . GLU A 1 395 ? -7.795 -11.513 16.876 1.00 89.75 395 GLU A N 1
ATOM 3139 C CA . GLU A 1 395 ? -7.861 -12.982 16.941 1.00 89.75 395 GLU A CA 1
ATOM 3140 C C . GLU A 1 395 ? -9.237 -13.523 17.353 1.00 89.75 395 GLU A C 1
ATOM 3142 O O . GLU A 1 395 ? -9.580 -14.653 17.009 1.00 89.75 395 GLU A O 1
ATOM 3147 N N . LYS A 1 396 ? -10.022 -12.735 18.096 1.00 91.38 396 LYS A N 1
ATOM 3148 C CA . LYS A 1 396 ? -11.410 -13.062 18.462 1.00 91.38 396 LYS A CA 1
ATOM 3149 C C . LYS A 1 396 ? -12.428 -12.680 17.391 1.00 91.38 396 LYS A C 1
ATOM 3151 O O . LYS A 1 396 ? -13.590 -13.059 17.519 1.00 91.38 396 LYS A O 1
ATOM 3156 N N . SER A 1 397 ? -12.026 -11.893 16.398 1.00 93.69 397 SER A N 1
ATOM 3157 C CA . SER A 1 397 ? -12.908 -11.426 15.335 1.00 93.69 397 SER A CA 1
ATOM 3158 C C . SER A 1 397 ? -12.867 -12.399 14.162 1.00 93.69 397 SER A C 1
ATOM 3160 O O . SER A 1 397 ? -11.803 -12.833 13.737 1.00 93.69 397 SER A O 1
ATOM 3162 N N . ASP A 1 398 ? -14.036 -12.723 13.626 1.00 95.44 398 ASP A N 1
ATOM 3163 C CA . ASP A 1 398 ? -14.233 -13.617 12.482 1.00 95.44 398 ASP A CA 1
ATOM 3164 C C . ASP A 1 398 ? -14.564 -12.861 11.186 1.00 95.44 398 ASP A C 1
ATOM 3166 O O . ASP A 1 398 ? -14.573 -13.450 10.107 1.00 95.44 398 ASP A O 1
ATOM 3170 N N . CYS A 1 399 ? -14.805 -11.551 11.276 1.00 96.94 399 CYS A N 1
ATOM 3171 C CA . CYS A 1 399 ? -15.219 -10.706 10.165 1.00 96.94 399 CYS A CA 1
ATOM 3172 C C . CYS A 1 399 ? -14.506 -9.348 10.194 1.00 96.94 399 CYS A C 1
ATOM 3174 O O . CYS A 1 399 ? -14.307 -8.749 11.255 1.00 96.94 399 CYS A O 1
ATOM 3176 N N . ALA A 1 400 ? -14.183 -8.839 9.009 1.00 97.81 400 ALA A N 1
ATOM 3177 C CA . ALA A 1 400 ? -13.758 -7.469 8.776 1.00 97.81 400 ALA A CA 1
ATOM 3178 C C . ALA A 1 400 ? -14.544 -6.850 7.619 1.00 97.81 400 ALA A C 1
ATOM 3180 O O . ALA A 1 400 ? -14.836 -7.495 6.616 1.00 97.81 400 ALA A O 1
ATOM 3181 N N . LEU A 1 401 ? -14.857 -5.568 7.758 1.00 98.19 401 LEU A N 1
ATOM 3182 C CA . LEU A 1 401 ? -15.333 -4.715 6.679 1.00 98.19 401 LEU A CA 1
ATOM 3183 C C . LEU A 1 401 ? -14.138 -3.972 6.106 1.00 98.19 401 LEU A C 1
ATOM 3185 O O . LEU A 1 401 ? -13.400 -3.363 6.882 1.00 98.19 401 LEU A O 1
ATOM 3189 N N . ALA A 1 402 ? -13.967 -3.972 4.790 1.00 97.88 402 ALA A N 1
ATOM 3190 C CA . ALA A 1 402 ? -12.935 -3.186 4.131 1.00 97.88 402 ALA A CA 1
ATOM 3191 C C . ALA A 1 402 ? -13.538 -2.307 3.028 1.00 97.88 402 ALA A C 1
ATOM 3193 O O . ALA A 1 402 ? -14.461 -2.721 2.332 1.00 97.88 402 ALA A O 1
ATOM 3194 N N . MET A 1 403 ? -13.050 -1.075 2.893 1.00 96.38 403 MET A N 1
ATOM 3195 C CA . MET A 1 403 ? -13.359 -0.214 1.748 1.00 96.38 403 MET A CA 1
ATOM 3196 C C . MET A 1 403 ? -12.180 0.702 1.436 1.00 96.38 403 MET A C 1
ATOM 3198 O O . MET A 1 403 ? -11.544 1.245 2.345 1.00 96.38 403 MET A O 1
ATOM 3202 N N . ARG A 1 404 ? -11.926 0.950 0.156 1.00 95.69 404 ARG A N 1
ATOM 3203 C CA . ARG A 1 404 ? -10.944 1.940 -0.286 1.00 95.69 404 ARG A CA 1
ATOM 3204 C C . ARG A 1 404 ? -11.599 3.309 -0.435 1.00 95.69 404 ARG A C 1
ATOM 3206 O O . ARG A 1 404 ? -12.770 3.416 -0.786 1.00 95.69 404 ARG A O 1
ATOM 3213 N N . SER A 1 405 ? -10.855 4.376 -0.150 1.00 89.81 405 SER A N 1
ATOM 3214 C CA . SER A 1 405 ? -11.333 5.745 -0.373 1.00 89.81 405 SER A CA 1
ATOM 3215 C C . SER A 1 405 ? -10.798 6.310 -1.695 1.00 89.81 405 SER A C 1
ATOM 3217 O O . SER A 1 405 ? -9.589 6.254 -1.904 1.00 89.81 405 SER A O 1
ATOM 3219 N N . PRO A 1 406 ? -11.638 6.952 -2.529 1.00 88.75 406 PRO A N 1
ATOM 3220 C CA . PRO A 1 406 ? -13.082 7.146 -2.364 1.00 88.75 406 PRO A CA 1
ATOM 3221 C C . PRO A 1 406 ? -13.908 5.891 -2.706 1.00 88.75 406 PRO A C 1
ATOM 3223 O O . PRO A 1 406 ? -13.634 5.211 -3.692 1.00 88.75 406 PRO A O 1
ATOM 3226 N N . ALA A 1 407 ? -14.956 5.650 -1.915 1.00 89.50 407 ALA A N 1
ATOM 3227 C CA . ALA A 1 407 ? -16.008 4.676 -2.203 1.00 89.50 407 ALA A CA 1
ATOM 3228 C C . ALA A 1 407 ? -17.253 5.408 -2.728 1.00 89.50 407 ALA A C 1
ATOM 3230 O O . ALA A 1 407 ? -17.639 6.452 -2.181 1.00 89.50 407 ALA A O 1
ATOM 3231 N N . TYR A 1 408 ? -17.864 4.864 -3.775 1.00 88.12 408 TYR A N 1
ATOM 3232 C CA . TYR A 1 408 ? -19.025 5.420 -4.469 1.00 88.12 408 TYR A CA 1
ATOM 3233 C C . TYR A 1 408 ? -20.212 4.460 -4.468 1.00 88.12 408 TYR A C 1
ATOM 3235 O O . TYR A 1 408 ? -21.344 4.900 -4.270 1.00 88.12 408 TYR A O 1
ATOM 3243 N N . PHE A 1 409 ? -19.963 3.167 -4.663 1.00 90.12 409 PHE A N 1
ATOM 3244 C CA . PHE A 1 409 ? -20.999 2.146 -4.732 1.00 90.12 409 PHE A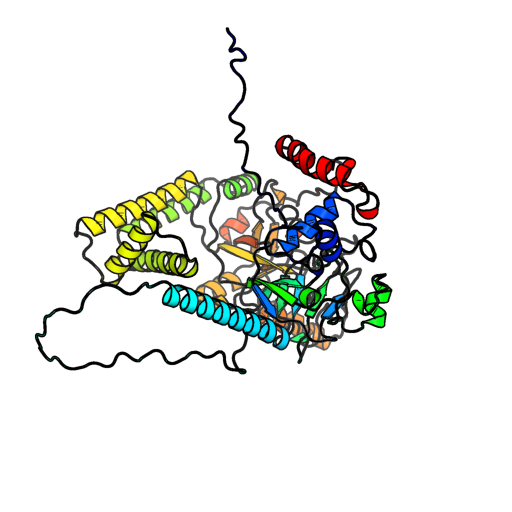 CA 1
ATOM 3245 C C . PHE A 1 409 ? -21.150 1.431 -3.396 1.00 90.12 409 PHE A C 1
ATOM 3247 O O . PHE A 1 409 ? -20.181 1.228 -2.666 1.00 90.12 409 PHE A O 1
ATOM 3254 N N . GLY A 1 410 ? -22.367 0.963 -3.103 1.00 92.25 410 GLY A N 1
ATOM 3255 C CA . GLY A 1 410 ? -22.609 0.111 -1.939 1.00 92.25 410 GLY A CA 1
ATOM 3256 C C . GLY A 1 410 ? -21.689 -1.113 -1.918 1.00 92.25 410 GLY A C 1
ATOM 3257 O O . GLY A 1 410 ? -21.231 -1.496 -0.846 1.00 92.25 410 GLY A O 1
ATOM 3258 N N . GLY A 1 411 ? -21.375 -1.672 -3.092 1.00 93.00 411 GLY A N 1
ATOM 3259 C CA . GLY A 1 411 ? -20.475 -2.812 -3.279 1.00 93.00 411 GLY A CA 1
ATOM 3260 C C . GLY A 1 411 ? -18.981 -2.535 -3.062 1.00 93.00 411 GLY A C 1
ATOM 3261 O O . GLY A 1 411 ? -18.231 -3.493 -2.924 1.00 93.00 411 GLY A O 1
ATOM 3262 N N . ASP A 1 412 ? -18.548 -1.270 -2.961 1.00 95.00 412 ASP A N 1
ATOM 3263 C CA . ASP A 1 412 ? -17.141 -0.929 -2.665 1.00 95.00 412 ASP A CA 1
ATOM 3264 C C . ASP A 1 412 ? -16.750 -1.284 -1.219 1.00 95.00 412 ASP A C 1
ATOM 3266 O O . ASP A 1 412 ? -15.569 -1.299 -0.865 1.00 95.00 412 ASP A O 1
ATOM 3270 N N . LEU A 1 413 ? -17.748 -1.536 -0.362 1.00 97.31 413 LEU A N 1
ATOM 3271 C CA . LEU A 1 413 ? -17.568 -2.112 0.964 1.00 97.31 413 LEU A CA 1
ATOM 3272 C C . LEU A 1 413 ? -17.628 -3.637 0.859 1.00 97.31 413 LEU A C 1
ATOM 3274 O O . LEU A 1 413 ? -18.700 -4.221 0.667 1.00 97.31 413 LEU A O 1
ATOM 3278 N N . VAL A 1 414 ? -16.488 -4.286 1.065 1.00 96.81 414 VAL A N 1
ATOM 3279 C CA . VAL A 1 414 ? -16.374 -5.746 1.074 1.00 96.81 414 VAL A CA 1
ATOM 3280 C C . VAL A 1 414 ? -16.426 -6.288 2.501 1.00 96.81 414 VAL A C 1
ATOM 3282 O O . VAL A 1 414 ? -15.907 -5.677 3.440 1.00 96.81 414 VAL A O 1
ATOM 3285 N N . LYS A 1 415 ? -17.069 -7.446 2.667 1.00 97.25 415 LYS A N 1
ATOM 3286 C CA . LYS A 1 415 ? -17.047 -8.232 3.906 1.00 97.25 415 LYS A CA 1
ATOM 3287 C C . LYS A 1 415 ? -16.068 -9.377 3.720 1.00 97.25 415 LYS A C 1
ATOM 3289 O O . LYS A 1 415 ? -16.179 -10.123 2.755 1.00 97.25 415 LYS A O 1
ATOM 3294 N N . LEU A 1 416 ? -15.120 -9.491 4.638 1.00 97.69 416 LEU A N 1
ATOM 3295 C CA . LEU A 1 416 ? -14.042 -10.468 4.596 1.00 97.69 416 LEU A CA 1
ATOM 3296 C C . LEU A 1 416 ? -14.090 -11.320 5.858 1.00 97.69 416 LEU A C 1
ATOM 3298 O O . LEU A 1 416 ? -14.256 -10.796 6.962 1.00 97.69 416 LEU A O 1
ATOM 3302 N N . LYS A 1 417 ? -13.907 -12.627 5.702 1.00 97.94 417 LYS A N 1
ATOM 3303 C CA . LYS A 1 417 ? -13.749 -13.546 6.826 1.00 97.94 417 LYS A CA 1
ATOM 3304 C C . LYS A 1 417 ? -12.315 -13.468 7.338 1.00 97.94 417 LYS A C 1
ATOM 3306 O O . LYS A 1 417 ? -11.371 -13.727 6.595 1.00 97.94 417 LYS A O 1
ATOM 3311 N N . LEU A 1 418 ? -12.145 -13.124 8.610 1.00 98.00 418 LEU A N 1
ATOM 3312 C CA . LEU A 1 418 ? -10.823 -13.051 9.220 1.00 98.00 418 LEU A CA 1
ATOM 3313 C C . LEU A 1 418 ? -10.310 -14.442 9.584 1.00 98.00 418 LEU A C 1
ATOM 3315 O O . LEU A 1 418 ? -10.979 -15.222 10.263 1.00 98.00 418 LEU A O 1
ATOM 3319 N N . VAL A 1 419 ? -9.089 -14.735 9.145 1.00 96.88 419 VAL A N 1
ATOM 3320 C CA . VAL A 1 419 ? -8.385 -15.983 9.439 1.00 96.88 419 VAL A CA 1
ATOM 3321 C C . VAL A 1 419 ? -7.361 -15.732 10.539 1.00 96.88 419 VAL A C 1
ATOM 3323 O O . VAL A 1 419 ? -6.571 -14.794 10.479 1.00 96.88 419 VAL A O 1
ATOM 3326 N N . SER A 1 420 ? -7.370 -16.573 11.573 1.00 94.44 420 SER A N 1
ATOM 3327 C CA . SER A 1 420 ? -6.444 -16.440 12.700 1.00 94.44 420 SER A CA 1
ATOM 3328 C C . SER A 1 420 ? -5.050 -16.974 12.372 1.00 94.44 420 SER A C 1
ATOM 3330 O O . SER A 1 420 ? -4.900 -17.910 11.583 1.00 94.44 420 SER A O 1
ATOM 3332 N N . ARG A 1 421 ? -4.023 -16.472 13.073 1.00 92.62 421 ARG A N 1
ATOM 3333 C CA . ARG A 1 421 ? -2.637 -16.968 12.960 1.00 92.62 421 ARG A CA 1
ATOM 3334 C C . ARG A 1 421 ? -2.539 -18.479 13.182 1.00 92.62 421 ARG A C 1
ATOM 3336 O O . ARG A 1 421 ? -1.845 -19.176 12.452 1.00 92.62 421 ARG A O 1
ATOM 3343 N N . LYS A 1 422 ? -3.291 -19.013 14.153 1.00 93.25 422 LYS A N 1
ATOM 3344 C CA . LYS A 1 422 ? -3.372 -20.462 14.396 1.00 93.25 422 LYS A CA 1
ATOM 3345 C C . LYS A 1 422 ? -3.858 -21.217 13.156 1.00 93.25 422 LYS A C 1
ATOM 3347 O O . LYS A 1 422 ? -3.319 -22.272 12.845 1.00 93.25 422 LYS A O 1
ATOM 3352 N N . THR A 1 423 ? -4.861 -20.688 12.461 1.00 94.12 423 THR A N 1
ATOM 3353 C CA . THR A 1 423 ? -5.409 -21.317 11.252 1.00 94.12 423 THR A CA 1
ATOM 3354 C C . THR A 1 423 ? -4.404 -21.275 10.105 1.00 94.12 423 THR A C 1
ATOM 3356 O O . THR A 1 423 ? -4.206 -22.300 9.460 1.00 94.12 423 THR A O 1
ATOM 3359 N N . ILE A 1 424 ? -3.710 -20.146 9.910 1.00 94.25 424 ILE A N 1
ATOM 3360 C CA . ILE A 1 424 ? -2.616 -20.019 8.932 1.00 94.25 424 ILE A CA 1
ATOM 3361 C C . ILE A 1 424 ? -1.536 -21.080 9.181 1.00 94.25 424 ILE A C 1
ATOM 3363 O O . ILE A 1 424 ? -1.243 -21.867 8.285 1.00 94.25 424 ILE A O 1
ATOM 3367 N N . ARG A 1 425 ? -1.028 -21.196 10.417 1.00 93.25 425 ARG A N 1
ATOM 3368 C CA . ARG A 1 425 ? -0.032 -22.219 10.794 1.00 93.25 425 ARG A CA 1
ATOM 3369 C C . ARG A 1 425 ? -0.516 -23.647 10.547 1.00 93.25 425 ARG A C 1
ATOM 3371 O O . ARG A 1 425 ? 0.242 -24.482 10.067 1.00 93.25 425 ARG A O 1
ATOM 3378 N N . LEU A 1 426 ? -1.776 -23.945 10.874 1.00 92.00 426 LEU A N 1
ATOM 3379 C CA . LEU A 1 426 ? -2.351 -25.276 10.652 1.00 92.00 426 LEU A CA 1
ATOM 3380 C C . LEU A 1 426 ? -2.458 -25.613 9.160 1.00 92.00 426 LEU A C 1
ATOM 3382 O O . LEU A 1 426 ? -2.163 -26.746 8.778 1.00 92.00 426 LEU A O 1
ATOM 3386 N N . ARG A 1 427 ? -2.851 -24.647 8.320 1.00 90.69 427 ARG A N 1
ATOM 3387 C CA . ARG A 1 427 ? -2.899 -24.823 6.860 1.00 90.69 427 ARG A CA 1
ATOM 3388 C C . ARG A 1 427 ? -1.496 -25.014 6.287 1.00 90.69 427 ARG A C 1
ATOM 3390 O O . ARG A 1 427 ? -1.276 -25.993 5.580 1.00 90.69 427 ARG A O 1
ATOM 3397 N N . ALA A 1 428 ? -0.542 -24.170 6.682 1.00 88.56 428 ALA A N 1
ATOM 3398 C CA . ALA A 1 428 ? 0.865 -24.292 6.303 1.00 88.56 428 ALA A CA 1
ATOM 3399 C C . ALA A 1 428 ? 1.429 -25.687 6.638 1.00 88.56 428 ALA A C 1
ATOM 3401 O O . ALA A 1 428 ? 1.921 -26.391 5.761 1.00 88.56 428 ALA A O 1
ATOM 3402 N N . ALA A 1 429 ? 1.248 -26.144 7.883 1.00 86.81 429 ALA A N 1
ATOM 3403 C CA . ALA A 1 429 ? 1.719 -27.451 8.346 1.00 86.81 429 ALA A CA 1
ATOM 3404 C C . ALA A 1 429 ? 0.997 -28.653 7.708 1.00 86.81 429 ALA A C 1
ATOM 3406 O O . ALA A 1 429 ? 1.477 -29.784 7.807 1.00 86.81 429 ALA A O 1
ATOM 3407 N N . SER A 1 430 ? -0.183 -28.444 7.119 1.00 82.19 430 SER A N 1
ATOM 3408 C CA . SER A 1 430 ? -0.910 -29.494 6.398 1.00 82.19 430 SER A CA 1
ATOM 3409 C C . SER A 1 430 ? -0.391 -29.633 4.967 1.00 82.19 430 SER A C 1
ATOM 3411 O O . SER A 1 430 ? -0.194 -30.753 4.503 1.00 82.19 430 SER A O 1
ATOM 3413 N N . LEU A 1 431 ? -0.087 -28.516 4.301 1.00 75.94 431 LEU A N 1
ATOM 3414 C CA . LEU A 1 431 ? 0.432 -28.497 2.928 1.00 75.94 431 LEU A CA 1
ATOM 3415 C C . LEU A 1 431 ? 1.852 -29.058 2.823 1.00 75.94 431 LEU A C 1
ATOM 3417 O O . LEU A 1 431 ? 2.150 -29.806 1.891 1.00 75.94 431 LEU A O 1
ATOM 3421 N N . THR A 1 432 ? 2.706 -28.790 3.816 1.00 64.31 432 THR A N 1
ATOM 3422 C CA . THR A 1 432 ? 4.052 -29.388 3.881 1.00 64.31 432 THR A CA 1
ATOM 3423 C C . THR A 1 432 ? 4.013 -30.916 3.975 1.00 64.31 432 THR A C 1
ATOM 3425 O O . THR A 1 432 ? 4.954 -31.586 3.551 1.00 64.31 432 THR A O 1
ATOM 3428 N N . LYS A 1 433 ? 2.912 -31.495 4.478 1.00 61.41 433 LYS A N 1
ATOM 3429 C CA . LYS A 1 433 ? 2.728 -32.950 4.586 1.00 61.41 433 LYS A CA 1
ATOM 3430 C C . LYS A 1 433 ? 2.173 -33.591 3.319 1.00 61.41 433 LYS A C 1
ATOM 3432 O O . LYS A 1 433 ? 2.510 -34.743 3.056 1.00 61.41 433 LYS A O 1
ATOM 3437 N N . THR A 1 434 ? 1.319 -32.900 2.563 1.00 57.00 434 THR A N 1
ATOM 3438 C CA . THR A 1 434 ? 0.608 -33.504 1.423 1.00 57.00 434 THR A CA 1
ATOM 3439 C C . THR A 1 434 ? 1.291 -33.289 0.072 1.00 57.00 434 THR A C 1
ATOM 3441 O O . THR A 1 434 ? 0.975 -34.024 -0.858 1.00 57.00 434 THR A O 1
ATOM 3444 N N . LYS A 1 435 ? 2.245 -32.345 -0.064 1.00 53.84 435 LYS A N 1
ATOM 3445 C CA . LYS A 1 435 ? 2.831 -31.930 -1.367 1.00 53.84 435 LYS A CA 1
ATOM 3446 C C . LYS A 1 435 ? 1.766 -31.648 -2.447 1.00 53.84 435 LYS A C 1
ATOM 3448 O O . LYS A 1 435 ? 2.051 -31.722 -3.641 1.00 53.84 435 LYS A O 1
ATOM 3453 N N . GLU A 1 436 ? 0.538 -31.332 -2.045 1.00 50.91 436 GLU A N 1
ATOM 3454 C CA . GLU A 1 436 ? -0.523 -30.969 -2.975 1.00 50.91 436 GLU A CA 1
ATOM 3455 C C . GLU A 1 436 ? -0.299 -29.527 -3.433 1.00 50.91 436 GLU A C 1
ATOM 3457 O O . GLU A 1 436 ? -0.225 -28.594 -2.632 1.00 50.91 436 GLU A O 1
ATOM 3462 N N . THR A 1 437 ? -0.165 -29.349 -4.744 1.00 51.31 437 THR A N 1
ATOM 3463 C CA . THR A 1 437 ? -0.206 -28.038 -5.390 1.00 51.31 437 THR A CA 1
ATOM 3464 C C . THR A 1 437 ? -1.631 -27.520 -5.264 1.00 51.31 437 THR A C 1
ATOM 3466 O O . THR A 1 437 ? -2.556 -28.166 -5.747 1.00 51.31 437 THR A O 1
ATOM 3469 N N . ILE A 1 438 ? -1.826 -26.379 -4.597 1.00 52.41 438 ILE A N 1
ATOM 3470 C CA . ILE A 1 438 ? -3.138 -25.728 -4.522 1.00 52.41 438 ILE A CA 1
ATOM 3471 C C . ILE A 1 438 ? -3.540 -25.334 -5.954 1.00 52.41 438 ILE A C 1
ATOM 3473 O O . ILE A 1 438 ? -2.892 -24.462 -6.537 1.00 52.41 438 ILE A O 1
ATOM 3477 N N . PRO A 1 439 ? -4.582 -25.946 -6.545 1.00 53.09 439 PRO A N 1
ATOM 3478 C CA . PRO A 1 439 ? -5.006 -25.629 -7.894 1.00 53.09 439 PRO A CA 1
ATOM 3479 C C . PRO A 1 439 ? -6.116 -24.582 -7.808 1.00 53.09 439 PRO A C 1
ATOM 3481 O O . PRO A 1 439 ? -7.265 -24.903 -7.513 1.00 53.09 439 PRO A O 1
ATOM 3484 N N . ALA A 1 440 ? -5.770 -23.318 -8.038 1.00 52.66 440 ALA A N 1
ATOM 3485 C CA . ALA A 1 440 ? -6.767 -22.254 -8.193 1.00 52.66 440 ALA A CA 1
ATOM 3486 C C . ALA A 1 440 ? -6.346 -21.156 -9.183 1.00 52.66 440 ALA A C 1
ATOM 3488 O O . ALA A 1 440 ? -7.212 -20.518 -9.781 1.00 52.66 440 ALA A O 1
ATOM 3489 N N . ALA A 1 441 ? -5.042 -20.946 -9.389 1.00 58.16 441 ALA A N 1
ATOM 3490 C CA . ALA A 1 441 ? -4.544 -19.946 -10.325 1.00 58.16 441 ALA A CA 1
ATOM 3491 C C . ALA A 1 441 ? -4.435 -20.507 -11.754 1.00 58.16 441 ALA A C 1
ATOM 3493 O O . ALA A 1 441 ? -3.921 -21.605 -11.964 1.00 58.16 441 ALA A O 1
ATOM 3494 N N . SER A 1 442 ? -4.887 -19.734 -12.745 1.00 59.28 442 SER A N 1
ATOM 3495 C CA . SER A 1 442 ? -4.683 -20.040 -14.169 1.00 59.28 442 SER A CA 1
ATOM 3496 C C . SER A 1 442 ? -3.234 -19.799 -14.601 1.00 59.28 442 SER A C 1
ATOM 3498 O O . SER A 1 442 ? -2.769 -20.391 -15.571 1.00 59.28 442 SER A O 1
ATOM 3500 N N . THR A 1 443 ? -2.509 -18.936 -13.882 1.00 74.69 443 THR A N 1
ATOM 3501 C CA . THR A 1 443 ? -1.071 -18.676 -14.046 1.00 74.69 443 THR A CA 1
ATOM 3502 C C . THR A 1 443 ? -0.440 -18.402 -12.681 1.00 74.69 443 THR A C 1
ATOM 3504 O O . THR A 1 443 ? -1.010 -17.656 -11.884 1.00 74.69 443 THR A O 1
ATOM 3507 N N . CYS A 1 444 ? 0.726 -18.994 -12.414 1.00 71.88 444 CYS A N 1
ATOM 3508 C CA . CYS A 1 444 ? 1.531 -18.755 -11.216 1.00 71.88 444 CYS A CA 1
ATOM 3509 C C . CYS A 1 444 ? 3.032 -18.916 -11.518 1.00 71.88 444 CYS A C 1
ATOM 3511 O O . CYS A 1 444 ? 3.416 -19.583 -12.481 1.00 71.88 444 CYS A O 1
ATOM 3513 N N . SER A 1 445 ? 3.873 -18.297 -10.696 1.00 80.56 445 SER A N 1
ATOM 3514 C CA . SER A 1 445 ? 5.335 -18.385 -10.732 1.00 80.56 445 SER A CA 1
ATOM 3515 C C . SER A 1 445 ? 5.875 -19.386 -9.704 1.00 80.56 445 SER A C 1
ATOM 3517 O O . SER A 1 445 ? 5.123 -19.930 -8.899 1.00 80.56 445 SER A O 1
ATOM 3519 N N . ILE A 1 446 ? 7.194 -19.602 -9.697 1.00 80.06 446 ILE A N 1
ATOM 3520 C CA . ILE A 1 446 ? 7.869 -20.468 -8.713 1.00 80.06 446 ILE A CA 1
ATOM 3521 C C . ILE A 1 446 ? 7.846 -19.913 -7.280 1.00 80.06 446 ILE A C 1
ATOM 3523 O O . ILE A 1 446 ? 8.095 -20.658 -6.338 1.00 80.06 446 ILE A O 1
ATOM 3527 N N . TYR A 1 447 ? 7.546 -18.622 -7.118 1.00 84.12 447 TYR A N 1
ATOM 3528 C CA . TYR A 1 447 ? 7.448 -17.949 -5.818 1.00 84.12 447 TYR A CA 1
ATOM 3529 C C . TYR A 1 447 ? 6.018 -17.926 -5.269 1.00 84.12 447 TYR A C 1
ATOM 3531 O O . TYR A 1 447 ? 5.778 -17.452 -4.158 1.00 84.12 447 TYR A O 1
ATOM 3539 N N . ASP A 1 448 ? 5.063 -18.424 -6.055 1.00 83.50 448 ASP A N 1
ATOM 3540 C CA . ASP A 1 448 ? 3.661 -18.489 -5.681 1.00 83.50 448 ASP A CA 1
ATOM 3541 C C . ASP A 1 448 ? 3.319 -19.827 -5.035 1.00 83.50 448 ASP A C 1
ATOM 3543 O O . ASP A 1 448 ? 3.872 -20.877 -5.363 1.00 83.50 448 ASP A O 1
ATOM 3547 N N . GLY A 1 449 ? 2.336 -19.798 -4.139 1.00 79.31 449 GLY A N 1
ATOM 3548 C CA . GLY A 1 449 ? 1.935 -20.988 -3.401 1.00 79.31 449 GLY A CA 1
ATOM 3549 C C . GLY A 1 449 ? 2.756 -21.181 -2.123 1.00 79.31 449 GLY A C 1
ATOM 3550 O O . GLY A 1 449 ? 3.433 -20.257 -1.669 1.00 79.31 449 GLY A O 1
ATOM 3551 N N . PRO A 1 450 ? 2.669 -22.358 -1.485 1.00 71.75 450 PRO A N 1
ATOM 3552 C CA . PRO A 1 450 ? 3.091 -22.505 -0.099 1.00 71.75 450 PRO A CA 1
ATOM 3553 C C . PRO A 1 450 ? 4.613 -22.375 0.113 1.00 71.75 450 PRO A C 1
ATOM 3555 O O . PRO A 1 450 ? 5.047 -21.751 1.077 1.00 71.75 450 PRO A O 1
ATOM 3558 N N . GLY A 1 451 ? 5.451 -22.890 -0.787 1.00 76.38 451 GLY A N 1
ATOM 3559 C CA . GLY A 1 451 ? 6.890 -23.005 -0.504 1.00 76.38 451 GLY A CA 1
ATOM 3560 C C . GLY A 1 451 ? 7.166 -23.884 0.729 1.00 76.38 451 GLY A C 1
ATOM 3561 O O . GLY A 1 451 ? 6.331 -24.717 1.090 1.00 76.38 451 GLY A O 1
ATOM 3562 N N . ASP A 1 452 ? 8.327 -23.704 1.367 1.00 77.06 452 ASP A N 1
ATOM 3563 C CA . ASP A 1 452 ? 8.757 -24.542 2.500 1.00 77.06 452 ASP A CA 1
ATOM 3564 C C . ASP A 1 452 ? 8.059 -24.180 3.825 1.00 77.06 452 ASP A C 1
ATOM 3566 O O . ASP A 1 452 ? 7.597 -25.069 4.544 1.00 77.06 452 ASP A O 1
ATOM 3570 N N . ASP A 1 453 ? 7.921 -22.884 4.127 1.00 85.25 453 ASP A N 1
ATOM 3571 C CA . ASP A 1 453 ? 7.134 -22.381 5.261 1.00 85.25 453 ASP A CA 1
ATOM 3572 C C . ASP A 1 453 ? 6.316 -21.140 4.855 1.00 85.25 453 ASP A C 1
ATOM 3574 O O . ASP A 1 453 ? 6.778 -20.014 5.008 1.00 85.25 453 ASP A O 1
ATOM 3578 N N . PRO A 1 454 ? 5.085 -21.299 4.333 1.00 87.44 454 PRO A N 1
ATOM 3579 C CA . PRO A 1 454 ? 4.251 -20.162 3.928 1.00 87.44 454 PRO A CA 1
ATOM 3580 C C . PRO A 1 454 ? 3.737 -19.319 5.092 1.00 87.44 454 PRO A C 1
ATOM 3582 O O . PRO A 1 454 ? 3.144 -18.266 4.861 1.00 87.44 454 PRO A O 1
ATOM 3585 N N . SER A 1 455 ? 3.867 -19.789 6.336 1.00 91.44 455 SER A N 1
ATOM 3586 C CA . SER A 1 455 ? 3.329 -19.042 7.469 1.00 91.44 455 SER A CA 1
ATOM 3587 C C . SER A 1 455 ? 4.143 -17.779 7.754 1.00 91.44 455 SER A C 1
ATOM 3589 O O . SER A 1 455 ? 3.547 -16.760 8.105 1.00 91.44 455 SER A O 1
ATOM 3591 N N . THR A 1 456 ? 5.456 -17.804 7.501 1.00 91.88 456 THR A N 1
ATOM 3592 C CA . THR A 1 456 ? 6.378 -16.669 7.694 1.00 91.88 456 THR A CA 1
ATOM 3593 C C . THR A 1 456 ? 5.918 -15.423 6.938 1.00 91.88 456 THR A C 1
ATOM 3595 O O . THR A 1 456 ? 5.782 -14.361 7.543 1.00 91.88 456 THR A O 1
ATOM 3598 N N . PHE A 1 457 ? 5.458 -15.576 5.687 1.00 94.62 457 PHE A N 1
ATOM 3599 C CA . PHE A 1 457 ? 4.896 -14.480 4.881 1.00 94.62 457 PHE A CA 1
ATOM 3600 C C . PHE A 1 457 ? 3.807 -13.670 5.606 1.00 94.62 457 PHE A C 1
ATOM 3602 O O . PHE A 1 457 ? 3.714 -12.463 5.428 1.00 94.62 457 PHE A O 1
ATOM 3609 N N . PHE A 1 458 ? 2.969 -14.297 6.437 1.00 95.12 458 PHE A N 1
ATOM 3610 C CA . PHE A 1 458 ? 1.950 -13.579 7.218 1.00 95.12 458 PHE A CA 1
ATOM 3611 C C . PHE A 1 458 ? 2.495 -13.046 8.539 1.00 95.12 458 PHE A C 1
ATOM 3613 O O . PHE A 1 458 ? 2.025 -12.033 9.065 1.00 95.12 458 PHE A O 1
ATOM 3620 N N . GLU A 1 459 ? 3.409 -13.796 9.142 1.00 91.62 459 GLU A N 1
ATOM 3621 C CA . GLU A 1 459 ? 3.857 -13.571 10.504 1.00 91.62 459 GLU A CA 1
ATOM 3622 C C . GLU A 1 459 ? 4.872 -12.447 10.622 1.00 91.62 459 GLU A C 1
ATOM 3624 O O . GLU A 1 459 ? 4.830 -11.733 11.635 1.00 91.62 459 GLU A O 1
ATOM 3629 N N . ASP A 1 460 ? 5.697 -12.276 9.594 1.00 92.69 460 ASP A N 1
ATOM 3630 C CA . ASP A 1 460 ? 6.808 -11.330 9.560 1.00 92.69 460 ASP A CA 1
ATOM 3631 C C . ASP A 1 460 ? 6.355 -9.917 9.228 1.00 92.69 460 ASP A C 1
ATOM 3633 O O . ASP A 1 460 ? 7.000 -8.959 9.636 1.00 92.69 460 ASP A O 1
ATOM 3637 N N . LEU A 1 461 ? 5.183 -9.763 8.607 1.00 95.31 461 LEU A N 1
ATOM 3638 C CA . LEU A 1 461 ? 4.637 -8.457 8.259 1.00 95.31 461 LEU A CA 1
ATOM 3639 C C . LEU A 1 461 ? 4.348 -7.595 9.492 1.00 95.31 461 LEU A C 1
ATOM 3641 O O . LEU A 1 461 ? 3.598 -7.955 10.412 1.00 95.31 461 LEU A O 1
ATOM 3645 N N . ASN A 1 462 ? 4.856 -6.365 9.449 1.00 94.12 462 ASN A N 1
ATOM 3646 C CA . ASN A 1 462 ? 4.610 -5.359 10.471 1.00 94.12 462 ASN A CA 1
ATOM 3647 C C . ASN A 1 462 ? 3.146 -4.921 10.494 1.00 94.12 462 ASN A C 1
ATOM 3649 O O . ASN A 1 462 ? 2.588 -4.643 11.560 1.00 94.12 462 ASN A O 1
ATOM 3653 N N . THR A 1 463 ? 2.524 -4.823 9.320 1.00 95.06 463 THR A N 1
ATOM 3654 C CA . THR A 1 463 ? 1.153 -4.344 9.163 1.00 95.06 463 THR A CA 1
ATOM 3655 C C . THR A 1 463 ? 0.623 -4.588 7.755 1.00 95.06 463 THR A C 1
ATOM 3657 O O . THR A 1 463 ? 1.377 -4.600 6.791 1.00 95.06 463 THR A O 1
ATOM 3660 N N . GLY A 1 464 ? -0.698 -4.676 7.631 1.00 96.88 464 GLY A N 1
ATOM 3661 C CA . GLY A 1 464 ? -1.391 -4.769 6.352 1.00 96.88 464 GLY A CA 1
ATOM 3662 C C . GLY A 1 464 ? -2.680 -5.567 6.471 1.00 96.88 464 GLY A C 1
ATOM 3663 O O . GLY A 1 464 ? -2.907 -6.260 7.466 1.00 96.88 464 GLY A O 1
ATOM 3664 N N . LEU A 1 465 ? -3.528 -5.445 5.457 1.00 98.25 465 LEU A N 1
ATOM 3665 C CA . LEU A 1 465 ? -4.628 -6.365 5.208 1.00 98.25 465 LEU A CA 1
ATOM 3666 C C . LEU A 1 465 ? -4.189 -7.294 4.075 1.00 98.25 465 LEU A C 1
ATOM 3668 O O . LEU A 1 465 ? -4.154 -6.876 2.918 1.00 98.25 465 LEU A O 1
ATOM 3672 N N . VAL A 1 466 ? -3.844 -8.532 4.426 1.00 98.56 466 VAL A N 1
ATOM 3673 C CA . VAL A 1 466 ? -3.515 -9.577 3.457 1.00 98.56 466 VAL A CA 1
ATOM 3674 C C . VAL A 1 466 ? -4.820 -10.163 2.925 1.00 98.56 466 VAL A C 1
ATOM 3676 O O . VAL A 1 466 ? -5.653 -10.630 3.705 1.00 98.56 466 VAL A O 1
ATOM 3679 N N . ILE A 1 467 ? -5.016 -10.096 1.614 1.00 98.12 467 ILE A N 1
ATOM 3680 C CA . ILE A 1 467 ? -6.241 -10.492 0.910 1.00 98.12 467 ILE A CA 1
ATOM 3681 C C . ILE A 1 467 ? -5.952 -11.734 0.072 1.00 98.12 467 ILE A C 1
ATOM 3683 O O . ILE A 1 467 ? -4.907 -11.809 -0.570 1.00 98.12 467 ILE A O 1
ATOM 3687 N N . SER A 1 468 ? -6.888 -12.687 0.044 1.00 97.25 468 SER A N 1
ATOM 3688 C CA . SER A 1 468 ? -6.767 -13.869 -0.813 1.00 97.25 468 SER A CA 1
ATOM 3689 C C . SER A 1 468 ? -6.523 -13.509 -2.283 1.00 97.25 468 SER A C 1
ATOM 3691 O O . SER A 1 468 ? -7.167 -12.626 -2.851 1.00 97.25 468 SER A O 1
ATOM 3693 N N . SER A 1 469 ? -5.609 -14.247 -2.904 1.00 95.50 469 SER A N 1
ATOM 3694 C CA . SER A 1 469 ? -5.369 -14.249 -4.348 1.00 95.50 469 SER A CA 1
ATOM 3695 C C . SER A 1 469 ? -6.186 -15.327 -5.082 1.00 95.50 469 SER A C 1
ATOM 3697 O O . SER A 1 469 ? -5.980 -15.548 -6.275 1.00 95.50 469 SER A O 1
ATOM 3699 N N . LYS A 1 470 ? -7.130 -15.984 -4.391 1.00 93.31 470 LYS A N 1
ATOM 3700 C CA . LYS A 1 470 ? -8.108 -16.923 -4.961 1.00 93.31 470 LYS A CA 1
ATOM 3701 C C . LYS A 1 470 ? -9.458 -16.248 -5.215 1.00 93.31 470 LYS A C 1
ATOM 3703 O O . LYS A 1 470 ? -9.737 -15.163 -4.707 1.00 93.31 470 LYS A O 1
ATOM 3708 N N . GLY A 1 471 ? -10.312 -16.943 -5.960 1.00 90.94 471 GLY A N 1
ATOM 3709 C CA . GLY A 1 471 ? -11.653 -16.493 -6.326 1.00 90.94 471 GLY A CA 1
ATOM 3710 C C . GLY A 1 471 ? -11.720 -15.935 -7.739 1.00 90.94 471 GLY A C 1
ATOM 3711 O O . GLY A 1 471 ? -10.760 -16.029 -8.499 1.00 90.94 471 GLY A O 1
ATOM 3712 N N . GLU A 1 472 ? -12.864 -15.367 -8.114 1.00 90.81 472 GLU A N 1
ATOM 3713 C CA . GLU A 1 472 ? -13.073 -14.880 -9.486 1.00 90.81 472 GLU A CA 1
ATOM 3714 C C . GLU A 1 472 ? -12.559 -13.454 -9.724 1.00 90.81 472 GLU A C 1
ATOM 3716 O O . GLU A 1 472 ? -12.366 -13.063 -10.874 1.00 90.81 472 GLU A O 1
ATOM 3721 N N . ARG A 1 473 ? -12.358 -12.673 -8.657 1.00 91.75 473 ARG A N 1
ATOM 3722 C CA . ARG A 1 473 ? -11.969 -11.257 -8.691 1.00 91.75 473 ARG A CA 1
ATOM 3723 C C . ARG A 1 473 ? -11.269 -10.891 -7.381 1.00 91.75 473 ARG A C 1
ATOM 3725 O O . ARG A 1 473 ? -11.690 -11.347 -6.320 1.00 91.75 473 ARG A O 1
ATOM 3732 N N . SER A 1 474 ? -10.222 -10.068 -7.427 1.00 95.06 474 SER A N 1
ATOM 3733 C CA . SER A 1 474 ? -9.514 -9.660 -6.207 1.00 95.06 474 SER A CA 1
ATOM 3734 C C . SER A 1 474 ? -10.380 -8.721 -5.359 1.00 95.06 474 SER A C 1
ATOM 3736 O O . SER A 1 474 ? -11.078 -7.851 -5.887 1.00 95.06 474 SER A O 1
ATOM 3738 N N . ALA A 1 475 ? -10.331 -8.852 -4.028 1.00 96.50 475 ALA A N 1
ATOM 3739 C CA . ALA A 1 475 ? -11.095 -7.943 -3.170 1.00 96.50 475 ALA A CA 1
ATOM 3740 C C . ALA A 1 475 ? -10.553 -6.500 -3.218 1.00 96.50 475 ALA A C 1
ATOM 3742 O O . ALA A 1 475 ? -11.302 -5.566 -2.944 1.00 96.50 475 ALA A O 1
ATOM 3743 N N . ALA A 1 476 ? -9.285 -6.301 -3.602 1.00 96.75 476 ALA A N 1
ATOM 3744 C CA . ALA A 1 476 ? -8.738 -4.973 -3.885 1.00 96.75 476 ALA A CA 1
ATOM 3745 C C . ALA A 1 476 ? -9.497 -4.292 -5.036 1.00 96.75 476 ALA A C 1
ATOM 3747 O O . ALA A 1 476 ? -9.983 -3.173 -4.870 1.00 96.75 476 ALA A O 1
ATOM 3748 N N . ASP A 1 477 ? -9.712 -5.007 -6.143 1.00 94.81 477 ASP A N 1
ATOM 3749 C CA . ASP A 1 477 ? -10.455 -4.490 -7.295 1.00 94.81 477 ASP A CA 1
ATOM 3750 C C . ASP A 1 477 ? -11.948 -4.288 -6.977 1.00 94.81 477 ASP A C 1
ATOM 3752 O O . ASP A 1 477 ? -12.564 -3.313 -7.407 1.00 94.81 477 ASP A O 1
ATOM 3756 N N . MET A 1 478 ? -12.533 -5.146 -6.133 1.00 94.75 478 MET A N 1
ATOM 3757 C CA . MET A 1 478 ? -13.896 -4.941 -5.620 1.00 94.75 478 MET A CA 1
ATOM 3758 C C . MET A 1 478 ? -14.046 -3.640 -4.814 1.00 94.75 478 MET A C 1
ATOM 3760 O O . MET A 1 478 ? -15.134 -3.069 -4.775 1.00 94.75 478 MET A O 1
ATOM 3764 N N . MET A 1 479 ? -12.974 -3.149 -4.186 1.00 95.00 479 MET A N 1
ATOM 3765 C CA . MET A 1 479 ? -12.967 -1.900 -3.423 1.00 95.00 479 MET A CA 1
ATOM 3766 C C . MET A 1 479 ? -12.661 -0.697 -4.329 1.00 95.00 479 MET A C 1
ATOM 3768 O O . MET A 1 479 ? -11.584 -0.093 -4.258 1.00 95.00 479 MET A O 1
ATOM 3772 N N . SER A 1 480 ? -13.642 -0.293 -5.146 1.00 91.88 480 SER A N 1
ATOM 3773 C CA . SER A 1 480 ? -13.540 0.881 -6.029 1.00 91.88 480 SER A CA 1
ATOM 3774 C C . SER A 1 480 ? -12.418 0.745 -7.079 1.00 91.88 480 SER A C 1
ATOM 3776 O O . SER A 1 480 ? -11.718 1.714 -7.373 1.00 91.88 480 SER A O 1
ATOM 3778 N N . GLY A 1 481 ? -12.191 -0.460 -7.619 1.00 91.62 481 GLY A N 1
ATOM 3779 C CA . GLY A 1 481 ? -11.147 -0.724 -8.620 1.00 91.62 481 GLY A CA 1
ATOM 3780 C C . GLY A 1 481 ? -9.727 -0.524 -8.086 1.00 91.62 481 GLY A C 1
ATOM 3781 O O . GLY A 1 481 ? -8.902 0.088 -8.763 1.00 91.62 481 GLY A O 1
ATOM 3782 N N . GLY A 1 482 ? -9.491 -0.895 -6.824 1.00 94.50 482 GLY A N 1
ATOM 3783 C CA . GLY A 1 482 ? -8.181 -0.789 -6.187 1.00 94.50 482 GLY A CA 1
ATOM 3784 C C . GLY A 1 482 ? -7.209 -1.880 -6.627 1.00 94.50 482 GLY A C 1
ATOM 3785 O O . GLY A 1 482 ? -7.596 -2.889 -7.214 1.00 94.50 482 GLY A O 1
ATOM 3786 N N . ASP A 1 483 ? -5.939 -1.682 -6.299 1.00 96.88 483 ASP A N 1
ATOM 3787 C CA . ASP A 1 483 ? -4.859 -2.632 -6.569 1.00 96.88 483 ASP A CA 1
ATOM 3788 C C . ASP A 1 483 ? -3.941 -2.784 -5.339 1.00 96.88 483 ASP A C 1
ATOM 3790 O O . ASP A 1 483 ? -4.320 -2.455 -4.212 1.00 96.88 483 ASP A O 1
ATOM 3794 N N . PHE A 1 484 ? -2.746 -3.338 -5.529 1.00 98.19 484 PHE A N 1
ATOM 3795 C CA . PHE A 1 484 ? -1.738 -3.521 -4.489 1.00 98.19 484 PHE A CA 1
ATOM 3796 C C . PHE A 1 484 ? -0.485 -2.668 -4.742 1.00 98.19 484 PHE A C 1
ATOM 3798 O O . PHE A 1 484 ? 0.583 -2.962 -4.211 1.00 98.19 484 PHE A O 1
ATOM 3805 N N . ASP A 1 485 ? -0.583 -1.586 -5.525 1.00 97.00 485 ASP A N 1
ATOM 3806 C CA . ASP A 1 485 ? 0.556 -0.729 -5.889 1.00 97.00 485 ASP A CA 1
ATOM 3807 C C . ASP A 1 485 ? 0.892 0.353 -4.838 1.00 97.00 485 ASP A C 1
ATOM 3809 O O . ASP A 1 485 ? 1.841 1.138 -4.988 1.00 97.00 485 ASP A O 1
ATOM 3813 N N . GLY A 1 486 ? 0.140 0.338 -3.733 1.00 95.81 486 GLY A N 1
ATOM 3814 C CA . GLY A 1 486 ? 0.268 1.210 -2.564 1.00 95.81 486 GLY A CA 1
ATOM 3815 C C . GLY A 1 486 ? -1.065 1.581 -1.907 1.00 95.81 486 GLY A C 1
ATOM 3816 O O . GLY A 1 486 ? -1.059 2.366 -0.955 1.00 95.81 486 GLY A O 1
ATOM 3817 N N . ASP A 1 487 ? -2.186 1.051 -2.404 1.00 97.44 487 ASP A N 1
ATOM 3818 C CA . ASP A 1 487 ? -3.526 1.343 -1.899 1.00 97.44 487 ASP A CA 1
ATOM 3819 C C . ASP A 1 487 ? -3.710 0.948 -0.421 1.00 97.44 487 ASP A C 1
ATOM 3821 O O . ASP A 1 487 ? -3.229 -0.078 0.069 1.00 97.44 487 ASP A O 1
ATOM 3825 N N . GLU A 1 488 ? -4.450 1.790 0.302 1.00 96.94 488 GLU A N 1
ATOM 3826 C CA . GLU A 1 488 ? -4.877 1.558 1.682 1.00 96.94 488 GLU A CA 1
ATOM 3827 C C . GLU A 1 488 ? -6.403 1.445 1.742 1.00 96.94 488 GLU A C 1
ATOM 3829 O O . GLU A 1 488 ? -7.127 2.210 1.100 1.00 96.94 488 GLU A O 1
ATOM 3834 N N . ALA A 1 489 ? -6.899 0.535 2.575 1.00 97.38 489 ALA A N 1
ATOM 3835 C CA . ALA A 1 489 ? -8.311 0.408 2.888 1.00 97.38 489 ALA A CA 1
ATOM 3836 C C . ALA A 1 489 ? -8.608 0.845 4.323 1.00 97.38 489 ALA A C 1
ATOM 3838 O O . ALA A 1 489 ? -7.849 0.604 5.264 1.00 97.38 489 ALA A O 1
ATOM 3839 N N . TRP A 1 490 ? -9.785 1.433 4.500 1.00 97.31 490 TRP A N 1
ATOM 3840 C CA . TRP A 1 490 ? -10.461 1.494 5.782 1.00 97.31 490 TRP A CA 1
ATOM 3841 C C . TRP A 1 490 ? -10.896 0.082 6.149 1.00 97.31 490 TRP A C 1
ATOM 3843 O O . TRP A 1 490 ? -11.688 -0.505 5.424 1.00 97.31 490 TRP A O 1
ATOM 3853 N N . VAL A 1 491 ? -10.375 -0.459 7.249 1.00 98.00 491 VAL A N 1
ATOM 3854 C CA . VAL A 1 491 ? -10.649 -1.825 7.706 1.00 98.00 491 VAL A CA 1
ATOM 3855 C C . VAL A 1 491 ? -11.228 -1.776 9.108 1.00 98.00 491 VAL A C 1
ATOM 3857 O O . VAL A 1 491 ? -10.599 -1.227 10.012 1.00 98.00 491 VAL A O 1
ATOM 3860 N N . CYS A 1 492 ? -12.416 -2.339 9.309 1.00 97.44 492 CYS A N 1
ATOM 3861 C CA . CYS A 1 492 ? -13.085 -2.409 10.602 1.00 97.44 492 CYS A CA 1
ATOM 3862 C C . CYS A 1 492 ? -13.458 -3.848 10.956 1.00 97.44 492 CYS A C 1
ATOM 3864 O O . CYS A 1 492 ? -14.261 -4.467 10.269 1.00 97.44 492 CYS A O 1
ATOM 3866 N N . TRP A 1 493 ? -12.935 -4.351 12.072 1.00 97.19 493 TRP A N 1
ATOM 3867 C CA . TRP A 1 493 ? -13.256 -5.676 12.621 1.00 97.19 493 TRP A CA 1
ATOM 3868 C C . TRP A 1 493 ? -14.168 -5.573 13.852 1.00 97.19 493 TRP A C 1
ATOM 3870 O O . TRP A 1 493 ? -14.116 -6.370 14.786 1.00 97.19 493 TRP A O 1
ATOM 3880 N N . ASN A 1 494 ? -15.007 -4.535 13.905 1.00 95.25 494 ASN A N 1
ATOM 3881 C CA . ASN A 1 494 ? -16.029 -4.432 14.935 1.00 95.25 494 ASN A CA 1
ATOM 3882 C C . ASN A 1 494 ? -17.159 -5.427 14.635 1.00 95.25 494 ASN A C 1
ATOM 3884 O O . ASN A 1 494 ? -17.948 -5.209 13.718 1.00 95.25 494 ASN A O 1
ATOM 3888 N N . THR A 1 495 ? -17.253 -6.488 15.438 1.00 93.19 495 THR A N 1
ATOM 3889 C CA . THR A 1 495 ? -18.244 -7.561 15.285 1.00 93.19 495 THR A CA 1
ATOM 3890 C C . THR A 1 495 ? -19.689 -7.056 15.274 1.00 93.19 495 THR A C 1
ATOM 3892 O O . THR A 1 495 ? -20.505 -7.587 14.525 1.00 93.19 495 THR A O 1
ATOM 3895 N N . ASP A 1 496 ? -20.017 -6.020 16.055 1.00 93.19 496 ASP A N 1
ATOM 3896 C CA . ASP A 1 496 ? -21.371 -5.449 16.074 1.00 93.19 496 ASP A CA 1
ATOM 3897 C C . ASP A 1 496 ? -21.694 -4.802 14.725 1.00 93.19 496 ASP A C 1
ATOM 3899 O O . ASP A 1 496 ? -22.745 -5.053 14.144 1.00 93.19 496 ASP A O 1
ATOM 3903 N N . LEU A 1 497 ? -20.751 -4.025 14.183 1.00 96.19 497 LEU A N 1
ATOM 3904 C CA . LEU A 1 497 ? -20.921 -3.385 12.881 1.00 96.19 497 LEU A CA 1
ATOM 3905 C C . LEU A 1 497 ? -20.977 -4.419 11.749 1.00 96.19 497 LEU A C 1
ATOM 3907 O O . LEU A 1 497 ? -21.813 -4.305 10.861 1.00 96.19 497 LEU A O 1
ATOM 3911 N N . CYS A 1 498 ? -20.138 -5.456 11.805 1.00 96.00 498 CYS A N 1
ATOM 3912 C CA . CYS A 1 498 ? -20.127 -6.533 10.812 1.00 96.00 498 CYS A CA 1
ATOM 3913 C C . CYS A 1 498 ? -21.484 -7.247 10.695 1.00 96.00 498 CYS A C 1
ATOM 3915 O O . CYS A 1 498 ? -21.872 -7.636 9.595 1.00 96.00 498 CYS A O 1
ATOM 3917 N N . LYS A 1 499 ? -22.207 -7.393 11.815 1.00 95.62 499 LYS A N 1
ATOM 3918 C CA . LYS A 1 499 ? -23.549 -7.994 11.862 1.00 95.62 499 LYS A CA 1
ATOM 3919 C C . LYS A 1 499 ? -24.637 -7.083 11.296 1.00 95.62 499 LYS A C 1
ATOM 3921 O O . LYS A 1 499 ? -25.604 -7.588 10.741 1.00 95.62 499 LYS A O 1
ATOM 3926 N N . LEU A 1 500 ? -24.494 -5.767 11.460 1.00 96.88 500 LEU A N 1
ATOM 3927 C CA . LEU A 1 500 ? -25.465 -4.784 10.967 1.00 96.88 500 LEU A CA 1
ATOM 3928 C C . LEU A 1 500 ? -25.362 -4.569 9.452 1.00 96.88 500 LEU A C 1
ATOM 3930 O O . LEU A 1 500 ? -26.362 -4.274 8.806 1.00 96.88 500 LEU A O 1
ATOM 3934 N N . VAL A 1 501 ? -24.162 -4.712 8.886 1.00 97.62 501 VAL A N 1
ATOM 3935 C CA . VAL A 1 501 ? -23.927 -4.504 7.454 1.00 97.62 501 VAL A CA 1
ATOM 3936 C C . VAL A 1 501 ? -24.477 -5.674 6.639 1.00 97.62 501 VAL A C 1
ATOM 3938 O O . VAL A 1 501 ? -23.988 -6.806 6.722 1.00 97.62 501 VAL A O 1
ATOM 3941 N N . GLN A 1 502 ? -25.460 -5.369 5.797 1.00 96.50 502 GLN A N 1
ATOM 3942 C CA . GLN A 1 502 ? -26.057 -6.288 4.831 1.00 96.50 502 GLN A CA 1
ATOM 3943 C C . GLN A 1 502 ? -25.079 -6.598 3.699 1.00 96.50 502 GLN A C 1
ATOM 3945 O O . GLN A 1 502 ? -24.231 -5.770 3.369 1.00 96.50 502 GLN A O 1
ATOM 3950 N N . ASP A 1 503 ? -25.180 -7.773 3.088 1.00 93.94 503 ASP A N 1
ATOM 3951 C CA . ASP A 1 503 ? -24.339 -8.138 1.947 1.00 93.94 503 ASP A CA 1
ATOM 3952 C C . ASP A 1 503 ? -24.785 -7.385 0.687 1.00 93.94 503 ASP A C 1
ATOM 3954 O O . ASP A 1 503 ? -25.968 -7.129 0.477 1.00 93.94 503 ASP A O 1
ATOM 3958 N N . HIS A 1 504 ? -23.824 -6.998 -0.147 1.00 93.38 504 HIS A N 1
ATOM 3959 C CA . HIS A 1 504 ? -24.080 -6.370 -1.438 1.00 93.38 504 HIS A CA 1
ATOM 3960 C C . HIS A 1 504 ? -22.928 -6.745 -2.368 1.00 93.38 504 HIS A C 1
ATOM 3962 O O . HIS A 1 504 ? -21.772 -6.578 -1.965 1.00 93.38 504 HIS A O 1
ATOM 3968 N N . PRO A 1 505 ? -23.203 -7.244 -3.582 1.00 91.12 505 PRO A N 1
ATOM 3969 C CA . PRO A 1 505 ? -22.146 -7.600 -4.516 1.00 91.12 505 PRO A CA 1
ATOM 3970 C C . PRO A 1 505 ? -21.350 -6.358 -4.926 1.00 91.12 505 PRO A C 1
ATOM 3972 O O . PRO A 1 505 ? -21.898 -5.253 -5.009 1.00 91.12 505 PRO A O 1
ATOM 3975 N N . ALA A 1 506 ? -20.059 -6.546 -5.186 1.00 88.88 506 ALA A N 1
ATOM 3976 C CA . ALA A 1 506 ? -19.227 -5.513 -5.783 1.00 88.88 506 ALA A CA 1
ATOM 3977 C C . ALA A 1 506 ? -19.739 -5.188 -7.192 1.00 88.88 506 ALA A C 1
ATOM 3979 O O . ALA A 1 506 ? -20.074 -6.096 -7.955 1.00 88.88 506 ALA A O 1
ATOM 3980 N N . GLN A 1 507 ? -19.794 -3.902 -7.543 1.00 85.56 507 GLN A N 1
ATOM 3981 C CA . GLN A 1 507 ? -20.229 -3.496 -8.876 1.00 85.56 507 GLN A CA 1
ATOM 3982 C C . GLN A 1 507 ? -19.195 -3.962 -9.905 1.00 85.56 507 GLN A C 1
ATOM 3984 O O . GLN A 1 507 ? -17.996 -3.712 -9.746 1.00 85.56 507 GLN A O 1
ATOM 3989 N N . ASP A 1 508 ? -19.645 -4.634 -10.962 1.00 79.75 508 ASP A N 1
ATOM 3990 C CA . ASP A 1 508 ? -18.786 -4.936 -12.101 1.00 79.75 508 ASP A CA 1
ATOM 3991 C C . ASP A 1 508 ? -18.756 -3.737 -13.057 1.00 79.75 508 ASP A C 1
ATOM 3993 O O . ASP A 1 508 ? -19.665 -3.507 -13.861 1.00 79.75 508 ASP A O 1
ATOM 3997 N N . THR A 1 509 ? -17.698 -2.942 -12.929 1.00 70.69 509 THR A N 1
ATOM 3998 C CA . THR A 1 509 ? -17.440 -1.766 -13.763 1.00 70.69 509 THR A CA 1
ATOM 3999 C C . THR A 1 509 ? -16.737 -2.114 -15.075 1.00 70.69 509 THR A C 1
ATOM 4001 O O . THR A 1 509 ? -16.470 -1.217 -15.869 1.00 70.69 509 THR A O 1
ATOM 4004 N N . SER A 1 510 ? -16.451 -3.395 -15.334 1.00 65.88 510 SER A N 1
ATOM 4005 C CA . SER A 1 510 ? -15.921 -3.857 -16.622 1.00 65.88 510 SER A CA 1
ATOM 4006 C C . SER A 1 510 ? -17.016 -4.084 -17.673 1.00 65.88 510 SER A C 1
ATOM 4008 O O . SER A 1 510 ? -16.723 -4.316 -18.848 1.00 65.88 510 SER A O 1
ATOM 4010 N N . THR A 1 511 ? -18.285 -3.984 -17.268 1.00 66.81 511 THR A N 1
ATOM 4011 C CA . THR A 1 511 ? -19.436 -4.140 -18.156 1.00 66.81 511 THR A CA 1
ATOM 4012 C C . THR A 1 511 ? -19.536 -2.992 -19.176 1.00 66.81 511 THR A C 1
ATOM 4014 O O . THR A 1 511 ? -19.128 -1.863 -18.889 1.00 66.81 511 THR A O 1
ATOM 4017 N N . PRO A 1 512 ? -20.128 -3.226 -20.368 1.00 63.78 512 PRO A N 1
ATOM 4018 C CA . PRO A 1 512 ? -20.305 -2.193 -21.398 1.00 63.78 512 PRO A CA 1
ATOM 4019 C C . PRO A 1 512 ? -21.123 -0.969 -20.960 1.00 63.78 512 PRO A C 1
ATOM 4021 O O . PRO A 1 512 ? -21.165 0.020 -21.683 1.00 63.78 512 PRO A O 1
ATOM 4024 N N . GLU A 1 513 ? -21.791 -1.025 -19.808 1.00 67.69 513 GLU A N 1
ATOM 4025 C CA . GLU A 1 513 ? -22.532 0.097 -19.227 1.00 67.69 513 GLU A CA 1
ATOM 4026 C C . GLU A 1 513 ? -21.595 1.201 -18.708 1.00 67.69 513 GLU A C 1
ATOM 4028 O O . GLU A 1 513 ? -21.957 2.377 -18.712 1.00 67.69 513 GLU A O 1
ATOM 4033 N N . PHE A 1 514 ? -20.364 0.842 -18.325 1.00 64.94 514 PHE A N 1
ATOM 4034 C CA . PHE A 1 514 ? -19.361 1.754 -17.778 1.00 64.94 514 PHE A CA 1
ATOM 4035 C C . PHE A 1 514 ? -18.179 1.912 -18.750 1.00 64.94 514 PHE A C 1
ATOM 4037 O O . PHE A 1 514 ? -17.064 1.455 -18.506 1.00 64.94 514 PHE A O 1
ATOM 4044 N N . VAL A 1 515 ? -18.398 2.585 -19.886 1.00 60.53 515 VAL A N 1
ATOM 4045 C CA . VAL A 1 515 ? -17.321 2.855 -20.857 1.00 60.53 515 VAL A CA 1
ATOM 4046 C C . VAL A 1 515 ? -16.530 4.100 -20.461 1.00 60.53 515 VAL A C 1
ATOM 4048 O O . VAL A 1 515 ? -17.025 5.224 -20.532 1.00 60.53 515 VAL A O 1
ATOM 4051 N N . VAL A 1 516 ? -15.247 3.923 -20.131 1.00 63.31 516 VAL A N 1
ATOM 4052 C CA . VAL A 1 516 ? -14.300 5.045 -20.047 1.00 63.31 516 VAL A CA 1
ATOM 4053 C C . VAL A 1 516 ? -13.926 5.483 -21.464 1.00 63.31 516 VAL A C 1
ATOM 4055 O O . VAL A 1 516 ? -12.994 4.943 -22.073 1.00 63.31 516 VAL A O 1
ATOM 4058 N N . ASP A 1 517 ? -14.636 6.475 -22.005 1.00 65.50 517 ASP A N 1
ATOM 4059 C CA . ASP A 1 517 ? -14.324 7.011 -23.330 1.00 65.50 517 ASP A CA 1
ATOM 4060 C C . ASP A 1 517 ? -13.114 7.956 -23.285 1.00 65.50 517 ASP A C 1
ATOM 4062 O O . ASP A 1 517 ? -13.206 9.161 -23.042 1.00 65.50 517 ASP A O 1
ATOM 4066 N N . LYS A 1 518 ? -11.926 7.380 -23.492 1.00 68.31 518 LYS A N 1
ATOM 4067 C CA . LYS A 1 518 ? -10.697 8.155 -23.700 1.00 68.31 518 LYS A CA 1
ATOM 4068 C C . LYS A 1 518 ? -10.743 8.837 -25.061 1.00 68.31 518 LYS A C 1
ATOM 4070 O O . LYS A 1 518 ? -10.960 8.158 -26.072 1.00 68.31 518 LYS A O 1
ATOM 4075 N N . ALA A 1 519 ? -10.401 10.127 -25.092 1.00 73.19 519 ALA A N 1
ATOM 4076 C CA . ALA A 1 519 ? -10.313 10.898 -26.327 1.00 73.19 519 ALA A CA 1
ATOM 4077 C C . ALA A 1 519 ? -9.459 10.166 -27.376 1.00 73.19 519 ALA A C 1
ATOM 4079 O O . ALA A 1 519 ? -8.422 9.572 -27.059 1.00 73.19 519 ALA A O 1
ATOM 4080 N N . ARG A 1 520 ? -9.884 10.207 -28.646 1.00 75.00 520 ARG A N 1
ATOM 4081 C CA . ARG A 1 520 ? -9.225 9.500 -29.762 1.00 75.00 520 ARG A CA 1
ATOM 4082 C C . ARG A 1 520 ? -7.724 9.797 -29.827 1.00 75.00 520 ARG A C 1
ATOM 4084 O O . ARG A 1 520 ? -6.936 8.906 -30.136 1.00 75.00 520 ARG A O 1
ATOM 4091 N N . GLN A 1 521 ? -7.333 11.023 -29.487 1.00 74.38 521 GLN A N 1
ATOM 4092 C CA . GLN A 1 521 ? -5.946 11.469 -29.440 1.00 74.38 521 GLN A CA 1
ATOM 4093 C C . GLN A 1 521 ? -5.108 10.699 -28.404 1.00 74.38 521 GLN A C 1
ATOM 4095 O O . GLN A 1 521 ? -3.956 10.393 -28.690 1.00 74.38 521 GLN A O 1
ATOM 4100 N N . GLU A 1 522 ? -5.668 10.298 -27.251 1.00 77.81 522 GLU A N 1
ATOM 4101 C CA . GLU A 1 522 ? -4.924 9.551 -26.217 1.00 77.81 522 GLU A CA 1
ATOM 4102 C C . GLU A 1 522 ? -4.482 8.161 -26.686 1.00 77.81 522 GLU A C 1
ATOM 4104 O O . GLU A 1 522 ? -3.558 7.581 -26.109 1.00 77.81 522 GLU A O 1
ATOM 4109 N N . LYS A 1 523 ? -5.175 7.613 -27.691 1.00 83.38 523 LYS A N 1
ATOM 4110 C CA . LYS A 1 523 ? -4.998 6.251 -28.208 1.00 83.38 523 LYS A CA 1
ATOM 4111 C C . LYS A 1 523 ? -3.970 6.181 -29.345 1.00 83.38 523 LYS A C 1
ATOM 4113 O O . LYS A 1 523 ? -3.593 5.082 -29.739 1.00 83.38 523 LYS A O 1
ATOM 4118 N N . ILE A 1 524 ? -3.495 7.320 -29.859 1.00 89.19 524 ILE A N 1
ATOM 4119 C CA . ILE A 1 524 ? -2.479 7.361 -30.921 1.00 89.19 524 ILE A CA 1
ATOM 4120 C C . ILE A 1 524 ? -1.147 6.844 -30.366 1.00 89.19 524 ILE A C 1
ATOM 4122 O O . ILE A 1 524 ? -0.745 7.238 -29.273 1.00 89.19 524 ILE A O 1
ATOM 4126 N N . LEU A 1 525 ? -0.463 5.975 -31.116 1.00 92.00 525 LEU A N 1
ATOM 4127 C CA . LEU A 1 525 ? 0.845 5.436 -30.735 1.00 92.00 525 LEU A CA 1
ATOM 4128 C C . LEU A 1 525 ? 1.878 6.556 -30.626 1.00 92.00 525 LEU A C 1
ATOM 4130 O O . LEU A 1 525 ? 2.100 7.285 -31.591 1.00 92.00 525 LEU A O 1
ATOM 4134 N N . ALA A 1 526 ? 2.530 6.650 -29.470 1.00 89.88 526 ALA A N 1
ATOM 4135 C CA . ALA A 1 526 ? 3.518 7.665 -29.125 1.00 89.88 526 ALA A CA 1
ATOM 4136 C C . ALA A 1 526 ? 4.640 7.782 -30.166 1.00 89.88 526 ALA A C 1
ATOM 4138 O O . ALA A 1 526 ? 5.007 8.888 -30.565 1.00 89.88 526 ALA A O 1
ATOM 4139 N N . CYS A 1 527 ? 5.134 6.647 -30.664 1.00 87.94 527 CYS A N 1
ATOM 4140 C CA . CYS A 1 527 ? 6.197 6.583 -31.670 1.00 87.94 527 CYS A CA 1
ATOM 4141 C C . CYS A 1 527 ? 5.823 7.221 -33.023 1.00 87.94 527 CYS A C 1
ATOM 4143 O O . CYS A 1 527 ? 6.695 7.435 -33.858 1.00 87.94 527 CYS A O 1
ATOM 4145 N N . ARG A 1 528 ? 4.539 7.530 -33.251 1.00 88.62 528 ARG A N 1
ATOM 4146 C CA . ARG A 1 528 ? 4.026 8.151 -34.483 1.00 88.62 528 ARG A CA 1
ATOM 4147 C C . ARG A 1 528 ? 3.613 9.613 -34.296 1.00 88.62 528 ARG A C 1
ATOM 4149 O O . ARG A 1 528 ? 3.074 10.202 -35.230 1.00 88.62 528 ARG A O 1
ATOM 4156 N N . VAL A 1 529 ? 3.808 10.189 -33.106 1.00 87.38 529 VAL A N 1
ATOM 4157 C CA . VAL A 1 529 ? 3.361 11.554 -32.790 1.00 87.38 529 VAL A CA 1
ATOM 4158 C C . VAL A 1 529 ? 4.524 12.542 -32.829 1.00 87.38 529 VAL A C 1
ATOM 4160 O O . VAL A 1 529 ? 5.500 12.390 -32.096 1.00 87.38 529 VAL A O 1
ATOM 4163 N N . SER A 1 530 ? 4.380 13.595 -33.638 1.00 86.19 530 SER A N 1
ATOM 4164 C CA . SER A 1 530 ? 5.318 14.725 -33.695 1.00 86.19 530 SER A CA 1
ATOM 4165 C C . SER A 1 530 ? 5.318 15.564 -32.411 1.00 86.19 530 SER A C 1
ATOM 4167 O O . SER A 1 530 ? 4.331 15.604 -31.673 1.00 86.19 530 SER A O 1
ATOM 4169 N N . LEU A 1 531 ? 6.392 16.325 -32.177 1.00 80.50 531 LEU A N 1
ATOM 4170 C CA . LEU A 1 531 ? 6.486 17.262 -31.050 1.00 80.50 531 LEU A CA 1
ATOM 4171 C C . LEU A 1 531 ? 5.320 18.267 -31.015 1.00 80.50 531 LEU A C 1
ATOM 4173 O O . LEU A 1 531 ? 4.744 18.517 -29.958 1.00 80.50 531 LEU A O 1
ATOM 4177 N N . LYS A 1 532 ? 4.911 18.788 -32.180 1.00 82.62 532 LYS A N 1
ATOM 4178 C CA . LYS A 1 532 ? 3.771 19.708 -32.296 1.00 82.62 532 LYS A CA 1
ATOM 4179 C C . LYS A 1 532 ? 2.470 19.064 -31.810 1.00 82.62 532 LYS A C 1
ATOM 4181 O O . LYS A 1 532 ? 1.784 19.626 -30.963 1.00 82.62 532 LYS A O 1
ATOM 4186 N N . GLN A 1 533 ? 2.167 17.858 -32.288 1.00 83.56 533 GLN A N 1
ATOM 4187 C CA . GLN A 1 533 ? 0.974 17.114 -31.869 1.00 83.56 533 GLN A CA 1
ATOM 4188 C C . GLN A 1 533 ? 1.022 16.735 -30.380 1.00 83.56 533 GLN A C 1
ATOM 4190 O O . GLN A 1 533 ? -0.015 16.690 -29.723 1.00 83.56 533 GLN A O 1
ATOM 4195 N N . ARG A 1 534 ? 2.216 16.492 -29.820 1.00 83.31 534 ARG A N 1
ATOM 4196 C CA . ARG A 1 534 ? 2.410 16.262 -28.377 1.00 83.31 534 ARG A CA 1
ATOM 4197 C C . ARG A 1 534 ? 2.090 17.508 -27.554 1.00 83.31 534 ARG A C 1
ATOM 4199 O O . ARG A 1 534 ? 1.403 17.396 -26.539 1.00 83.31 534 ARG A O 1
ATOM 4206 N N . ALA A 1 535 ? 2.553 18.676 -27.996 1.00 78.62 535 ALA A N 1
ATOM 4207 C CA . ALA A 1 535 ? 2.250 19.952 -27.357 1.00 78.62 535 ALA A CA 1
ATOM 4208 C C . ALA A 1 535 ? 0.745 20.268 -27.417 1.00 78.62 535 ALA A C 1
ATOM 4210 O O . ALA A 1 535 ? 0.147 20.605 -26.396 1.00 78.62 535 ALA A O 1
ATOM 4211 N N . GLU A 1 536 ? 0.113 20.071 -28.578 1.00 78.06 536 GLU A N 1
ATOM 4212 C CA . GLU A 1 536 ? -1.341 20.194 -28.749 1.00 78.06 536 GLU A CA 1
ATOM 4213 C C . GLU A 1 536 ? -2.094 19.236 -27.813 1.00 78.06 536 GLU A C 1
ATOM 4215 O O . GLU A 1 536 ? -2.995 19.654 -27.084 1.00 78.06 536 GLU A O 1
ATOM 4220 N N . PHE A 1 537 ? -1.684 17.965 -27.754 1.00 77.56 537 PHE A N 1
ATOM 4221 C CA . PHE A 1 537 ? -2.278 16.980 -26.853 1.00 77.56 537 PHE A CA 1
ATOM 4222 C C . PHE A 1 537 ? -2.177 17.407 -25.381 1.00 77.56 537 PHE A C 1
ATOM 4224 O O . PHE A 1 537 ? -3.185 17.395 -24.678 1.00 77.56 537 PHE A O 1
ATOM 4231 N N . ALA A 1 538 ? -1.001 17.842 -24.919 1.00 73.88 538 ALA A N 1
ATOM 4232 C CA . ALA A 1 538 ? -0.795 18.284 -23.539 1.00 73.88 538 ALA A CA 1
ATOM 4233 C C . ALA A 1 538 ? -1.648 19.514 -23.168 1.00 73.88 538 ALA A C 1
ATOM 4235 O O . ALA A 1 538 ? -2.149 19.602 -22.045 1.00 73.88 538 ALA A O 1
ATOM 4236 N N . LEU A 1 539 ? -1.858 20.441 -24.110 1.00 71.44 539 LEU A N 1
ATOM 4237 C CA . LEU A 1 539 ? -2.733 21.603 -23.921 1.00 71.44 539 LEU A CA 1
ATOM 4238 C C . LEU A 1 539 ? -4.214 21.199 -23.812 1.00 71.44 539 LEU A C 1
ATOM 4240 O O . LEU A 1 539 ? -4.932 21.728 -22.961 1.00 71.44 539 LEU A O 1
ATOM 4244 N N . HIS A 1 540 ? -4.670 20.245 -24.632 1.00 67.81 540 HIS A N 1
ATOM 4245 C CA . HIS A 1 540 ? -6.077 19.830 -24.699 1.00 67.81 540 HIS A CA 1
ATOM 4246 C C . HIS A 1 540 ? -6.482 18.751 -23.682 1.00 67.81 540 HIS A C 1
ATOM 4248 O O . HIS A 1 540 ? -7.655 18.692 -23.307 1.00 67.81 540 HIS A O 1
ATOM 4254 N N . TYR A 1 541 ? -5.540 17.945 -23.180 1.00 64.12 541 TYR A N 1
ATOM 4255 C CA . TYR A 1 541 ? -5.789 16.856 -22.221 1.00 64.12 541 TYR A CA 1
ATOM 4256 C C . TYR A 1 541 ? -6.576 17.320 -20.980 1.00 64.12 541 TYR A C 1
ATOM 4258 O O . TYR A 1 541 ? -7.445 16.612 -20.472 1.00 64.12 541 TYR A O 1
ATOM 4266 N N . ARG A 1 542 ? -6.350 18.557 -20.517 1.00 52.28 542 ARG A N 1
ATOM 4267 C CA . ARG A 1 542 ? -7.071 19.112 -19.363 1.00 52.28 542 ARG A CA 1
ATOM 4268 C C . ARG A 1 542 ? -8.489 19.585 -19.681 1.00 52.28 542 ARG A C 1
ATOM 4270 O O . ARG A 1 542 ? -9.346 19.453 -18.813 1.00 52.28 542 ARG A O 1
ATOM 4277 N N . TYR A 1 543 ? -8.748 20.094 -20.889 1.00 51.72 543 TYR A N 1
ATOM 4278 C CA . TYR A 1 543 ? -10.092 20.548 -21.278 1.00 51.72 543 TYR A CA 1
ATOM 4279 C C . TYR A 1 543 ? -11.104 19.397 -21.151 1.00 51.72 543 TYR A C 1
ATOM 4281 O O . TYR A 1 543 ? -12.232 19.603 -20.715 1.00 51.72 543 TYR A O 1
ATOM 4289 N N . HIS A 1 544 ? -10.646 18.171 -21.424 1.00 48.16 544 HIS A N 1
ATOM 4290 C CA . HIS A 1 544 ? -11.410 16.937 -21.251 1.00 48.16 544 HIS A CA 1
ATOM 4291 C C . HIS A 1 544 ? -11.609 16.545 -19.772 1.00 48.16 544 HIS A C 1
ATOM 4293 O O . HIS A 1 544 ? -12.717 16.195 -19.380 1.00 48.16 544 HIS A O 1
ATOM 4299 N N . GLN A 1 545 ? -10.575 16.645 -18.921 1.00 44.78 545 GLN A N 1
ATOM 4300 C CA . GLN A 1 545 ? -10.687 16.297 -17.492 1.00 44.78 545 GLN A CA 1
ATOM 4301 C C . GLN A 1 545 ? -11.555 17.270 -16.678 1.00 44.78 545 GLN A C 1
ATOM 4303 O O . GLN A 1 545 ? -12.146 16.862 -15.687 1.00 44.78 545 GLN A O 1
ATOM 4308 N N . THR A 1 546 ? -11.638 18.546 -17.063 1.00 43.66 546 THR A N 1
ATOM 4309 C CA . THR A 1 546 ? -12.477 19.538 -16.363 1.00 43.66 546 THR A CA 1
ATOM 4310 C C . THR A 1 546 ? -13.958 19.479 -16.740 1.00 43.66 546 THR A C 1
ATOM 4312 O O . THR A 1 546 ? -14.769 20.057 -16.027 1.00 43.66 546 THR A O 1
ATOM 4315 N N . GLN A 1 547 ? -14.303 18.821 -17.851 1.00 41.44 547 GLN A N 1
ATOM 4316 C CA . GLN A 1 547 ? -15.685 18.663 -18.333 1.00 41.44 547 GLN A CA 1
ATOM 4317 C C . GLN A 1 547 ? -16.316 17.329 -17.895 1.00 41.44 547 GLN A C 1
ATOM 4319 O O . GLN A 1 547 ? -17.532 17.193 -17.927 1.00 41.44 547 GLN A O 1
ATOM 4324 N N . LEU A 1 548 ? -15.504 16.363 -17.454 1.00 34.97 548 LEU A N 1
ATOM 4325 C CA . LEU A 1 548 ? -15.944 15.071 -16.906 1.00 34.97 548 LEU A CA 1
ATOM 4326 C C . LEU A 1 548 ? -16.135 15.134 -15.377 1.00 34.97 548 LEU A C 1
ATOM 4328 O O . LEU A 1 548 ? -15.667 14.249 -14.663 1.00 34.97 548 LEU A O 1
ATOM 4332 N N . GLY A 1 549 ? -16.737 16.229 -14.896 1.00 32.38 549 GLY A N 1
ATOM 4333 C CA . GLY A 1 549 ? -17.031 16.457 -13.477 1.00 32.38 549 GLY A CA 1
ATOM 4334 C C . GLY A 1 549 ? -17.917 15.384 -12.865 1.00 32.38 549 GLY A C 1
ATOM 4335 O O . GLY A 1 549 ? -18.903 15.001 -13.532 1.00 32.38 549 GLY A O 1
#

pLDDT: mean 82.89, std 18.93, range [22.19, 98.62]